Protein AF-0000000082978347 (afdb_homodimer)

Structure (mmCIF, N/CA/C/O backbone):
data_AF-0000000082978347-model_v1
#
loop_
_entity.id
_entity.type
_entity.pdbx_description
1 polymer Noggin
#
loop_
_atom_site.group_PDB
_atom_site.id
_atom_site.type_symbol
_atom_site.label_atom_id
_atom_site.label_alt_id
_atom_site.label_comp_id
_atom_site.label_asym_id
_atom_site.label_entity_id
_atom_site.label_seq_id
_atom_site.pdbx_PDB_ins_code
_atom_site.Cartn_x
_atom_site.Cartn_y
_atom_site.Cartn_z
_atom_site.occupancy
_atom_site.B_iso_or_equiv
_atom_site.auth_seq_id
_atom_site.auth_comp_id
_atom_site.auth_asym_id
_atom_site.auth_atom_id
_atom_site.pdbx_PDB_model_num
ATOM 1 N N . PRO A 1 1 ? 22.516 44.406 29.125 1 22.58 1 PRO A N 1
ATOM 2 C CA . PRO A 1 1 ? 21.531 43.344 29.375 1 22.58 1 PRO A CA 1
ATOM 3 C C . PRO A 1 1 ? 22.156 41.969 29.344 1 22.58 1 PRO A C 1
ATOM 5 O O . PRO A 1 1 ? 22.672 41.531 28.312 1 22.58 1 PRO A O 1
ATOM 8 N N . GLY A 1 2 ? 22.781 41.25 30.281 1 24.66 2 GLY A N 1
ATOM 9 C CA . GLY A 1 2 ? 23.953 40.438 30.547 1 24.66 2 GLY A CA 1
ATOM 10 C C . GLY A 1 2 ? 23.688 38.938 30.359 1 24.66 2 GLY A C 1
ATOM 11 O O . GLY A 1 2 ? 22.531 38.531 30.203 1 24.66 2 GLY A O 1
ATOM 12 N N . PRO A 1 3 ? 24.609 38.031 29.953 1 29.83 3 PRO A N 1
ATOM 13 C CA . PRO A 1 3 ? 24.562 36.594 29.75 1 29.83 3 PRO A CA 1
ATOM 14 C C . PRO A 1 3 ? 23.828 35.875 30.875 1 29.83 3 PRO A C 1
ATOM 16 O O . PRO A 1 3 ? 23.672 36.406 31.969 1 29.83 3 PRO A O 1
ATOM 19 N N . CYS A 1 4 ? 22.875 34.906 30.609 1 38.72 4 CYS A N 1
ATOM 20 C CA . CYS A 1 4 ? 22.25 34.125 31.672 1 38.72 4 CYS A CA 1
ATOM 21 C C . CYS A 1 4 ? 23.234 33.844 32.812 1 38.72 4 CYS A C 1
ATOM 23 O O . CYS A 1 4 ? 24.391 33.5 32.562 1 38.72 4 CYS A O 1
ATOM 25 N N . PRO A 1 5 ? 23.188 34.312 33.844 1 35.22 5 PRO A N 1
ATOM 26 C CA . PRO A 1 5 ? 24.219 34 34.844 1 35.22 5 PRO A CA 1
ATOM 27 C C . PRO A 1 5 ? 24.609 32.531 34.875 1 35.22 5 PRO A C 1
ATOM 29 O O . PRO A 1 5 ? 23.828 31.672 34.5 1 35.22 5 PRO A O 1
ATOM 32 N N . GLU A 1 6 ? 25.891 32.219 34.688 1 34.53 6 GLU A N 1
ATOM 33 C CA . GLU A 1 6 ? 26.641 30.969 34.844 1 34.53 6 GLU A CA 1
ATOM 34 C C . GLU A 1 6 ? 26.234 30.234 36.125 1 34.53 6 GLU A C 1
ATOM 36 O O . GLU A 1 6 ? 26.703 30.578 37.188 1 34.53 6 GLU A O 1
ATOM 41 N N . SER A 1 7 ? 25 30.078 36.438 1 34.5 7 SER A N 1
ATOM 42 C CA . SER A 1 7 ? 24.859 29.438 37.75 1 34.5 7 SER A CA 1
ATOM 43 C C . SER A 1 7 ? 25.891 28.328 37.938 1 34.5 7 SER A C 1
ATOM 45 O O . SER A 1 7 ? 26.359 27.734 36.969 1 34.5 7 SER A O 1
ATOM 47 N N . ARG A 1 8 ? 26.516 28.172 39.031 1 33.94 8 ARG A N 1
ATOM 48 C CA . ARG A 1 8 ? 27.531 27.203 39.406 1 33.94 8 ARG A CA 1
ATOM 49 C C . ARG A 1 8 ? 27.203 25.828 38.812 1 33.94 8 ARG A C 1
ATOM 51 O O . ARG A 1 8 ? 26.047 25.516 38.562 1 33.94 8 ARG A O 1
ATOM 58 N N . ASP A 1 9 ? 28.312 25.047 38.281 1 33.59 9 ASP A N 1
ATOM 59 C CA . ASP A 1 9 ? 28.359 23.75 37.625 1 33.59 9 ASP A CA 1
ATOM 60 C C . ASP A 1 9 ? 27.484 22.734 38.344 1 33.59 9 ASP A C 1
ATOM 62 O O . ASP A 1 9 ? 27.703 22.438 39.531 1 33.59 9 ASP A O 1
ATOM 66 N N . PRO A 1 10 ? 26.219 22.734 38.469 1 36.41 10 PRO A N 1
ATOM 67 C CA . PRO A 1 10 ? 25.766 21.625 39.312 1 36.41 10 PRO A CA 1
ATOM 68 C C . PRO A 1 10 ? 26.531 20.328 39.062 1 36.41 10 PRO A C 1
ATOM 70 O O . PRO A 1 10 ? 27.109 20.156 37.969 1 36.41 10 PRO A O 1
ATOM 73 N N . PRO A 1 11 ? 27 19.531 40.094 1 33.06 11 PRO A N 1
ATOM 74 C CA . PRO A 1 11 ? 27.781 18.359 39.688 1 33.06 11 PRO A CA 1
ATOM 75 C C . PRO A 1 11 ? 27.266 17.688 38.438 1 33.06 11 PRO A C 1
ATOM 77 O O . PRO A 1 11 ? 26.094 17.875 38.062 1 33.06 11 PRO A O 1
ATOM 80 N N . SER A 1 12 ? 28.172 17.172 37.438 1 33.09 12 SER A N 1
ATOM 81 C CA . SER A 1 12 ? 28.125 16.578 36.125 1 33.09 12 SER A CA 1
ATOM 82 C C . SER A 1 12 ? 26.938 15.633 35.969 1 33.09 12 SER A C 1
ATOM 84 O O . SER A 1 12 ? 26.578 15.234 34.875 1 33.09 12 SER A O 1
ATOM 86 N N . GLY A 1 13 ? 26.578 14.906 36.969 1 32.47 13 GLY A N 1
ATOM 87 C CA . GLY A 1 13 ? 25.891 13.633 36.844 1 32.47 13 GLY A CA 1
ATOM 88 C C . GLY A 1 13 ? 24.422 13.789 36.531 1 32.47 13 GLY A C 1
ATOM 89 O O . GLY A 1 13 ? 23.703 12.789 36.375 1 32.47 13 GLY A O 1
ATOM 90 N N . THR A 1 14 ? 23.844 14.742 37.281 1 31.97 14 THR A N 1
ATOM 91 C CA . THR A 1 14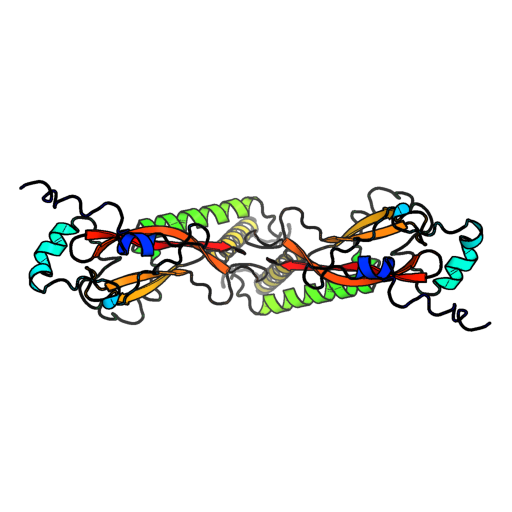 ? 22.406 14.531 37.219 1 31.97 14 THR A CA 1
ATOM 92 C C . THR A 1 14 ? 21.844 14.93 35.875 1 31.97 14 THR A C 1
ATOM 94 O O . THR A 1 14 ? 21.938 16.094 35.469 1 31.97 14 THR A O 1
ATOM 97 N N . ALA A 1 15 ? 21.797 14.016 35.031 1 36.06 15 ALA A N 1
ATOM 98 C CA . ALA A 1 15 ? 21.172 14.047 33.719 1 36.06 15 ALA A CA 1
ATOM 99 C C . ALA A 1 15 ? 19.891 14.875 33.719 1 36.06 15 ALA A C 1
ATOM 101 O O . ALA A 1 15 ? 19.031 14.688 34.594 1 36.06 15 ALA A O 1
ATOM 102 N N . ASP A 1 16 ? 20.016 16.047 33.438 1 31.05 16 ASP A N 1
ATOM 103 C CA . ASP A 1 16 ? 18.859 16.922 33.281 1 31.05 16 ASP A CA 1
ATOM 104 C C . ASP A 1 16 ? 17.625 16.125 32.875 1 31.05 16 ASP A C 1
ATOM 106 O O . ASP A 1 16 ? 17.641 15.445 31.844 1 31.05 16 ASP A O 1
ATOM 110 N N . PRO A 1 17 ? 16.75 15.859 33.812 1 34.56 17 PRO A N 1
ATOM 111 C CA . PRO A 1 17 ? 15.602 15.008 33.5 1 34.56 17 PRO A CA 1
ATOM 112 C C . PRO A 1 17 ? 14.852 15.445 32.25 1 34.56 17 PRO A C 1
ATOM 114 O O . PRO A 1 17 ? 14.242 14.617 31.562 1 34.56 17 PRO A O 1
ATOM 117 N N . ALA A 1 18 ? 14.695 16.734 32.094 1 36.59 18 ALA A N 1
ATOM 118 C CA . ALA A 1 18 ? 14.016 17.156 30.875 1 36.59 18 ALA A CA 1
ATOM 119 C C . ALA A 1 18 ? 14.734 16.625 29.641 1 36.59 18 ALA A C 1
ATOM 121 O O . ALA A 1 18 ? 14.094 16.281 28.641 1 36.59 18 ALA A O 1
ATOM 122 N N . ALA A 1 19 ? 16.031 16.547 29.656 1 37.59 19 ALA A N 1
ATOM 123 C CA . ALA A 1 19 ? 16.859 16.016 28.578 1 37.59 19 ALA A CA 1
ATOM 124 C C . ALA A 1 19 ? 16.609 14.516 28.406 1 37.59 19 ALA A C 1
ATOM 126 O O . ALA A 1 19 ? 16.75 13.984 27.297 1 37.59 19 ALA A O 1
ATOM 127 N N . HIS A 1 20 ? 16.484 13.789 29.516 1 37.31 20 HIS A N 1
ATOM 128 C CA . HIS A 1 20 ? 16.281 12.344 29.438 1 37.31 20 HIS A CA 1
ATOM 129 C C . HIS A 1 20 ? 14.961 12.008 28.75 1 37.31 20 HIS A C 1
ATOM 131 O O . HIS A 1 20 ? 14.844 10.977 28.094 1 37.31 20 HIS A O 1
ATOM 137 N N . LEU A 1 21 ? 13.922 12.773 29.141 1 36.12 21 LEU A N 1
ATOM 138 C CA . LEU A 1 21 ? 12.633 12.469 28.531 1 36.12 21 LEU A CA 1
ATOM 139 C C . LEU A 1 21 ? 12.664 12.711 27.031 1 36.12 21 LEU A C 1
ATOM 141 O O . LEU A 1 21 ? 11.898 12.102 26.281 1 36.12 21 LEU A O 1
ATOM 145 N N . LEU A 1 22 ? 13.438 13.727 26.672 1 36.94 22 LEU A N 1
ATOM 146 C CA . LEU A 1 22 ? 13.578 13.93 25.234 1 36.94 22 LEU A CA 1
ATOM 147 C C . LEU A 1 22 ? 14.445 12.836 24.609 1 36.94 22 LEU A C 1
ATOM 149 O O . LEU A 1 22 ? 14.562 12.758 23.391 1 36.94 22 LEU A O 1
ATOM 153 N N . ARG A 1 23 ? 15.391 12.273 25.406 1 33.22 23 ARG A N 1
ATOM 154 C CA . ARG A 1 23 ? 16.344 11.289 24.906 1 33.22 23 ARG A CA 1
ATOM 155 C C . ARG A 1 23 ? 15.672 9.93 24.719 1 33.22 23 ARG A C 1
ATOM 157 O O . ARG A 1 23 ? 16.25 8.891 25.031 1 33.22 23 ARG A O 1
ATOM 164 N N . GLY A 1 24 ? 14.469 9.812 24.891 1 31.98 24 GLY A N 1
ATOM 165 C CA . GLY A 1 24 ? 14.039 8.445 24.641 1 31.98 24 GLY A CA 1
ATOM 166 C C . GLY A 1 24 ? 14.68 7.84 23.406 1 31.98 24 GLY A C 1
ATOM 167 O O . GLY A 1 24 ? 15.242 8.555 22.578 1 31.98 24 GLY A O 1
ATOM 168 N N . ARG A 1 25 ? 14.727 6.516 23.406 1 34.75 25 ARG A N 1
ATOM 169 C CA . ARG A 1 25 ? 15.438 5.691 22.438 1 34.75 25 ARG A CA 1
ATOM 170 C C . ARG A 1 25 ? 15.266 6.238 21.031 1 34.75 25 ARG A C 1
ATOM 172 O O . ARG A 1 25 ? 14.164 6.602 20.625 1 34.75 25 ARG A O 1
ATOM 179 N N . PRO A 1 26 ? 16.453 6.551 20.297 1 32 26 PRO A N 1
ATOM 180 C CA . PRO A 1 26 ? 16.562 6.871 18.859 1 32 26 PRO A CA 1
ATOM 181 C C . PRO A 1 26 ? 15.562 6.105 18 1 32 26 PRO A C 1
ATOM 183 O O . PRO A 1 26 ? 15.297 6.492 16.859 1 32 26 PRO A O 1
ATOM 186 N N . SER A 1 27 ? 15.445 4.887 18.156 1 31.53 27 SER A N 1
ATOM 187 C CA . SER A 1 27 ? 15.055 3.908 17.141 1 31.53 27 SER A CA 1
ATOM 188 C C . SER A 1 27 ? 13.562 4.008 16.828 1 31.53 27 SER A C 1
ATOM 190 O O . SER A 1 27 ? 13.078 3.354 15.906 1 31.53 27 SER A O 1
ATOM 192 N N . ALA A 1 28 ? 12.664 4.094 17.984 1 34.91 28 ALA A N 1
ATOM 193 C CA . ALA A 1 28 ? 11.242 4.102 17.625 1 34.91 28 ALA A CA 1
ATOM 194 C C . ALA A 1 28 ? 10.852 5.422 16.969 1 34.91 28 ALA A C 1
ATOM 196 O O . ALA A 1 28 ? 11.398 6.477 17.297 1 34.91 28 ALA A O 1
ATOM 197 N N . PRO A 1 29 ? 10.258 5.582 15.828 1 38.22 29 PRO A N 1
ATOM 198 C CA . PRO A 1 29 ? 9.82 6.855 15.25 1 38.22 29 PRO A CA 1
ATOM 199 C C . PRO A 1 29 ? 9.336 7.848 16.312 1 38.22 29 PRO A C 1
ATOM 201 O O . PRO A 1 29 ? 8.68 7.453 17.266 1 38.22 29 PRO A O 1
ATOM 204 N N . ALA A 1 30 ? 10.094 8.828 16.75 1 41.91 30 ALA A N 1
ATOM 205 C CA . ALA A 1 30 ? 9.766 9.914 17.672 1 41.91 30 ALA A CA 1
ATOM 206 C C . ALA A 1 30 ? 8.281 10.258 17.625 1 41.91 30 ALA A C 1
ATOM 208 O O . ALA A 1 30 ? 7.754 10.586 16.547 1 41.91 30 ALA A O 1
ATOM 209 N N . ARG A 1 31 ? 7.398 9.531 18.359 1 47.75 31 ARG A N 1
ATOM 210 C CA . ARG A 1 31 ? 6 9.93 18.484 1 47.75 31 ARG A CA 1
ATOM 211 C C . ARG A 1 31 ? 5.887 11.398 18.891 1 47.75 31 ARG A C 1
ATOM 213 O O . ARG A 1 31 ? 6.438 11.805 19.906 1 47.75 31 ARG A O 1
ATOM 220 N N . PRO A 1 32 ? 5.621 12.273 17.906 1 53.31 32 PRO A N 1
ATOM 221 C CA . PRO A 1 32 ? 5.289 13.633 18.359 1 53.31 32 PRO A CA 1
ATOM 222 C C . PRO A 1 32 ? 4.379 13.641 19.578 1 53.31 32 PRO A C 1
ATOM 224 O O . PRO A 1 32 ? 3.576 12.719 19.766 1 53.31 32 PRO A O 1
ATOM 227 N N . TYR A 1 33 ? 4.668 14.398 20.594 1 55.59 33 TYR A N 1
ATOM 228 C CA . TYR A 1 33 ? 3.83 14.82 21.703 1 55.59 33 TYR A CA 1
ATOM 229 C C . TYR A 1 33 ? 4.086 13.953 22.938 1 55.59 33 TYR A C 1
ATOM 231 O O . TYR A 1 33 ? 3.176 13.719 23.734 1 55.59 33 TYR A O 1
ATOM 239 N N . SER A 1 34 ? 5.254 13.367 22.984 1 53.72 34 SER A N 1
ATOM 240 C CA . SER A 1 34 ? 5.582 12.516 24.109 1 53.72 34 SER A CA 1
ATOM 241 C C . SER A 1 34 ? 5.883 13.336 25.359 1 53.72 34 SER A C 1
ATOM 243 O O . SER A 1 34 ? 6.254 12.789 26.406 1 53.72 34 SER A O 1
ATOM 245 N N . LEU A 1 35 ? 5.715 14.562 25.312 1 54.5 35 LEU A N 1
ATOM 246 C CA . LEU A 1 35 ? 6.07 15.344 26.484 1 54.5 35 LEU A CA 1
ATOM 247 C C . LEU A 1 35 ? 5.117 15.039 27.641 1 54.5 35 LEU A C 1
ATOM 249 O O . LEU A 1 35 ? 3.908 14.922 27.438 1 54.5 35 LEU A O 1
ATOM 253 N N . SER A 1 36 ? 5.758 14.547 28.734 1 53.16 36 SER A N 1
ATOM 254 C CA . SER A 1 36 ? 4.953 14.336 29.938 1 53.16 36 SER A CA 1
ATOM 255 C C . SER A 1 36 ? 4.219 15.617 30.344 1 53.16 36 SER A C 1
ATOM 257 O O . SER A 1 36 ? 4.801 16.703 30.328 1 53.16 36 SER A O 1
ATOM 259 N N . ARG A 1 37 ? 2.902 15.562 30.297 1 55.69 37 ARG A N 1
ATOM 260 C CA . ARG A 1 37 ? 2.082 16.719 30.641 1 55.69 37 ARG A CA 1
ATOM 261 C C . ARG A 1 37 ? 1.902 16.812 32.156 1 55.69 37 ARG A C 1
ATOM 263 O O . ARG A 1 37 ? 1.222 17.719 32.656 1 55.69 37 ARG A O 1
ATOM 270 N N . SER A 1 38 ? 2.488 15.898 32.75 1 53.69 38 SER A N 1
ATOM 271 C CA . SER A 1 38 ? 2.336 15.938 34.219 1 53.69 38 SER A CA 1
ATOM 272 C C . SER A 1 38 ? 3.291 16.953 34.844 1 53.69 38 SER A C 1
ATOM 274 O O . SER A 1 38 ? 4.5 16.906 34.594 1 53.69 38 SER A O 1
ATOM 276 N N . PRO A 1 39 ? 2.68 17.906 35.594 1 54.44 39 PRO A N 1
ATOM 277 C CA . PRO A 1 39 ? 3.547 18.875 36.281 1 54.44 39 PRO A CA 1
ATOM 278 C C . PRO A 1 39 ? 4.578 18.203 37.188 1 54.44 39 PRO A C 1
ATOM 280 O O . PRO A 1 39 ? 5.648 18.75 37.406 1 54.44 39 PRO A O 1
ATOM 283 N N . GLU A 1 40 ? 4.164 17.062 37.656 1 57.41 40 GLU A N 1
ATOM 284 C CA . GLU A 1 40 ? 5.031 16.375 38.594 1 57.41 40 GLU A CA 1
ATOM 285 C C . GLU A 1 40 ? 6.332 15.93 37.938 1 57.41 40 GLU A C 1
ATOM 287 O O . GLU A 1 40 ? 7.348 15.742 38.594 1 57.41 40 GLU A O 1
ATOM 292 N N . ASP A 1 41 ? 6.148 15.797 36.719 1 55.75 41 ASP A N 1
ATOM 293 C CA . ASP A 1 41 ? 7.328 15.344 36 1 55.75 41 ASP A CA 1
ATOM 294 C C . ASP A 1 41 ? 8.32 16.484 35.781 1 55.75 41 ASP A C 1
ATOM 296 O O . ASP A 1 41 ? 9.469 16.25 35.406 1 55.75 41 ASP A O 1
ATOM 300 N N . TYR A 1 42 ? 7.625 17.609 36.031 1 56.75 42 TYR A N 1
ATOM 301 C CA . TYR A 1 42 ? 8.461 18.797 35.938 1 56.75 42 TYR A CA 1
ATOM 302 C C . TYR A 1 42 ? 8.766 19.359 37.312 1 56.75 42 TYR A C 1
ATOM 304 O O . TYR A 1 42 ? 7.863 19.562 38.125 1 56.75 42 TYR A O 1
ATOM 312 N N . ARG A 1 43 ? 9.703 18.906 37.875 1 56.06 43 ARG A N 1
ATOM 313 C CA . ARG A 1 43 ? 10.094 19.219 39.25 1 56.06 43 ARG A CA 1
ATOM 314 C C . ARG A 1 43 ? 9.766 20.656 39.594 1 56.06 43 ARG A C 1
ATOM 316 O O . ARG A 1 43 ? 9.555 20.984 40.781 1 56.06 43 ARG A O 1
ATOM 323 N N . TYR A 1 44 ? 9.938 21.562 38.719 1 54.09 44 TYR A N 1
ATOM 324 C CA . TYR A 1 44 ? 9.812 22.953 39.156 1 54.09 44 TYR A CA 1
ATOM 325 C C . TYR A 1 44 ? 8.539 23.594 38.594 1 54.09 44 TYR A C 1
ATOM 327 O O . TYR A 1 44 ? 8.188 23.375 37.438 1 54.09 44 TYR A O 1
ATOM 335 N N . SER A 1 45 ? 7.523 23.688 39.438 1 57.47 45 SER A N 1
ATOM 336 C CA . SER A 1 45 ? 6.375 24.516 39.094 1 57.47 45 SER A CA 1
ATOM 337 C C . SER A 1 45 ? 6.746 26 39.094 1 57.47 45 SER A C 1
ATOM 339 O O . SER A 1 45 ? 7.32 26.516 40.031 1 57.47 45 SER A O 1
ATOM 341 N N . PRO A 1 46 ? 6.711 26.562 37.969 1 58.31 46 PRO A N 1
ATOM 342 C CA . PRO A 1 46 ? 7.105 27.984 37.938 1 58.31 46 PRO A CA 1
ATOM 343 C C . PRO A 1 46 ? 6.289 28.844 38.906 1 58.31 46 PRO A C 1
ATOM 345 O O . PRO A 1 46 ? 5.117 28.547 39.156 1 58.31 46 PRO A O 1
ATOM 348 N N . LYS A 1 47 ? 6.961 29.594 39.688 1 62.09 47 LYS A N 1
ATOM 349 C CA . LYS A 1 47 ? 6.246 30.578 40.5 1 62.09 47 LYS A CA 1
ATOM 350 C C . LYS A 1 47 ? 5.477 31.562 39.594 1 62.09 47 LYS A C 1
ATOM 352 O O . LYS A 1 47 ? 5.875 31.812 38.469 1 62.09 47 LYS A O 1
ATOM 357 N N . PRO A 1 48 ? 4.316 31.844 40.031 1 60.62 48 PRO A N 1
ATOM 358 C CA . PRO A 1 48 ? 3.443 32.75 39.281 1 60.62 48 PRO A CA 1
ATOM 359 C C . PRO A 1 48 ? 4.191 33.938 38.719 1 60.62 48 PRO A C 1
ATOM 361 O O . PRO A 1 48 ? 3.871 34.406 37.625 1 60.62 48 PRO A O 1
ATOM 364 N N . ARG A 1 49 ? 5.164 34.531 39.5 1 61.25 49 ARG A N 1
ATOM 365 C CA . ARG A 1 49 ? 5.875 35.719 39.062 1 61.25 49 ARG A CA 1
ATOM 366 C C . ARG A 1 49 ? 6.652 35.438 37.781 1 61.25 49 ARG A C 1
ATOM 368 O O . ARG A 1 49 ? 6.938 36.344 37 1 61.25 49 ARG A O 1
ATOM 375 N N . HIS A 1 50 ? 6.891 34.188 37.625 1 62.62 50 HIS A N 1
ATOM 376 C CA . HIS A 1 50 ? 7.719 33.812 36.469 1 62.62 50 HIS A CA 1
ATOM 377 C C . HIS A 1 50 ? 6.863 33.531 35.25 1 62.62 50 HIS A C 1
ATOM 379 O O . HIS A 1 50 ? 7.391 33.312 34.156 1 62.62 50 HIS A O 1
ATOM 385 N N . LEU A 1 51 ? 5.609 33.75 35.5 1 69.5 51 LEU A N 1
ATOM 386 C CA . LEU A 1 51 ? 4.699 33.375 34.438 1 69.5 51 LEU A CA 1
ATOM 387 C C . LEU A 1 51 ? 4.02 34.594 33.844 1 69.5 51 LEU A C 1
ATOM 389 O O . LEU A 1 51 ? 2.875 34.531 33.375 1 69.5 51 LEU A O 1
ATOM 393 N N . LYS A 1 52 ? 4.781 35.719 33.875 1 78.88 52 LYS A N 1
ATOM 394 C CA . LYS A 1 52 ? 4.184 36.906 33.25 1 78.88 52 LYS A CA 1
ATOM 395 C C . LYS A 1 52 ? 4.133 36.781 31.734 1 78.88 52 LYS A C 1
ATOM 397 O O . LYS A 1 52 ? 5.172 36.656 31.078 1 78.88 52 LYS A O 1
ATOM 402 N N . PRO A 1 53 ? 3.035 36.906 31.219 1 81.88 53 PRO A N 1
ATOM 403 C CA . PRO A 1 53 ? 2.865 36.656 29.781 1 81.88 53 PRO A CA 1
ATOM 404 C C . PRO A 1 53 ? 3.721 37.594 28.922 1 81.88 53 PRO A C 1
ATOM 406 O O . PRO A 1 53 ? 4.246 37.156 27.891 1 81.88 53 PRO A O 1
ATOM 409 N N . GLY A 1 54 ? 3.766 38.844 29.312 1 87.69 54 GLY A N 1
ATOM 410 C CA . GLY A 1 54 ? 4.574 39.781 28.547 1 87.69 54 GLY A CA 1
ATOM 411 C C . GLY A 1 54 ? 6.035 39.375 28.469 1 87.69 54 GLY A C 1
ATOM 412 O O . GLY A 1 54 ? 6.641 39.438 27.391 1 87.69 54 GLY A O 1
ATOM 413 N N . ARG A 1 55 ? 6.621 38.969 29.594 1 88.19 55 ARG A N 1
ATOM 414 C CA . ARG A 1 55 ? 8.016 38.531 29.625 1 88.19 55 ARG A CA 1
ATOM 415 C C . ARG A 1 55 ? 8.203 37.25 28.812 1 88.19 55 ARG A C 1
ATOM 417 O O . ARG A 1 55 ? 9.18 37.125 28.062 1 88.19 55 ARG A O 1
ATOM 424 N N . LEU A 1 56 ? 7.301 36.344 28.984 1 90.56 56 LEU A N 1
ATOM 425 C CA . LEU A 1 56 ? 7.387 35.062 28.281 1 90.56 56 LEU A CA 1
ATOM 426 C C . LEU A 1 56 ? 7.27 35.281 26.781 1 90.56 56 LEU A C 1
ATOM 428 O O . LEU A 1 56 ? 7.957 34.625 26 1 90.56 56 LEU A O 1
ATOM 432 N N . ARG A 1 57 ? 6.457 36.219 26.375 1 92.5 57 ARG A N 1
ATOM 433 C CA . ARG A 1 57 ? 6.324 36.562 24.969 1 92.5 57 ARG A CA 1
ATOM 434 C C . ARG A 1 57 ? 7.637 37.094 24.406 1 92.5 57 ARG A C 1
ATOM 436 O O . ARG A 1 57 ? 8.016 36.781 23.281 1 92.5 57 ARG A O 1
ATOM 443 N N . ARG A 1 58 ? 8.227 37.906 25.188 1 92.19 58 ARG A N 1
ATOM 444 C CA . ARG A 1 58 ? 9.508 38.469 24.766 1 92.19 58 ARG A CA 1
ATOM 445 C C . ARG A 1 58 ? 10.57 37.375 24.656 1 92.19 58 ARG A C 1
ATOM 447 O O . ARG A 1 58 ? 11.398 37.406 23.75 1 92.19 58 ARG A O 1
ATOM 454 N N . LEU A 1 59 ? 10.477 36.438 25.562 1 90.25 59 LEU A N 1
ATOM 455 C CA . LEU A 1 59 ? 11.438 35.344 25.562 1 90.25 59 LEU A CA 1
ATOM 456 C C . LEU A 1 59 ? 11.25 34.469 24.328 1 90.25 59 LEU A C 1
ATOM 458 O O . LEU A 1 59 ? 12.227 34.031 23.719 1 90.25 59 LEU A O 1
ATOM 462 N N . LEU A 1 60 ? 10.055 34.25 23.969 1 92.25 60 LEU A N 1
ATOM 463 C CA . LEU A 1 60 ? 9.766 33.406 22.797 1 92.25 60 LEU A CA 1
ATOM 464 C C . LEU A 1 60 ? 10.055 34.156 21.5 1 92.25 60 LEU A C 1
ATOM 466 O O . LEU A 1 60 ? 10.469 33.562 20.516 1 92.25 60 LEU A O 1
ATOM 470 N N . GLY A 1 61 ? 9.859 35.406 21.531 1 92.31 61 GLY A N 1
ATOM 471 C CA . GLY A 1 61 ? 10.172 36.281 20.406 1 92.31 61 GLY A CA 1
ATOM 472 C C . GLY A 1 61 ? 9.445 35.875 19.125 1 92.31 61 GLY A C 1
ATOM 473 O O . GLY A 1 61 ? 8.227 35.719 19.125 1 92.31 61 GLY A O 1
ATOM 474 N N . SER A 1 62 ? 10.234 35.688 18.062 1 92.44 62 SER A N 1
ATOM 475 C CA . SER A 1 62 ? 9.688 35.438 16.75 1 92.44 62 SER A CA 1
ATOM 476 C C . SER A 1 62 ? 9.188 34 16.625 1 92.44 62 SER A C 1
ATOM 478 O O . SER A 1 62 ? 8.5 33.656 15.656 1 92.44 62 SER A O 1
ATOM 480 N N . ALA A 1 63 ? 9.477 33.25 17.656 1 94.31 63 ALA A N 1
ATOM 481 C CA . ALA A 1 63 ? 9.039 31.859 17.625 1 94.31 63 ALA A CA 1
ATOM 482 C C . ALA A 1 63 ? 7.551 31.734 17.938 1 94.31 63 ALA A C 1
ATOM 484 O O . ALA A 1 63 ? 6.945 30.688 17.719 1 94.31 63 ALA A O 1
ATOM 485 N N . PHE A 1 64 ? 6.988 32.812 18.453 1 94.81 64 PHE A N 1
ATOM 486 C CA . PHE A 1 64 ? 5.555 32.781 18.719 1 94.81 64 PHE A CA 1
ATOM 487 C C . PHE A 1 64 ? 4.762 32.812 17.422 1 94.81 64 PHE A C 1
ATOM 489 O O . PHE A 1 64 ? 4.809 33.781 16.672 1 94.81 64 PHE A O 1
ATOM 496 N N . ASP A 1 65 ? 4.07 31.719 17.172 1 93.88 65 ASP A N 1
ATOM 497 C CA . ASP A 1 65 ? 3.279 31.547 15.953 1 93.88 65 ASP A CA 1
ATOM 498 C C . ASP A 1 65 ? 1.836 31.172 16.297 1 93.88 65 ASP A C 1
ATOM 500 O O . ASP A 1 65 ? 1.565 30.078 16.766 1 93.88 65 ASP A O 1
ATOM 504 N N . ARG A 1 66 ? 0.952 32.062 15.891 1 92.75 66 ARG A N 1
ATOM 505 C CA . ARG A 1 66 ? -0.449 31.891 16.266 1 92.75 66 ARG A CA 1
ATOM 506 C C . ARG A 1 66 ? -1.053 30.672 15.578 1 92.75 66 ARG A C 1
ATOM 508 O O . ARG A 1 66 ? -2.107 30.172 15.984 1 92.75 66 ARG A O 1
ATOM 515 N N . PHE A 1 67 ? -0.408 30.25 14.531 1 92.69 67 PHE A N 1
ATOM 516 C CA . PHE A 1 67 ? -0.888 29.031 13.891 1 92.69 67 PHE A CA 1
ATOM 517 C C . PHE A 1 67 ? -0.688 27.828 14.805 1 92.69 67 PHE A C 1
ATOM 519 O O . PHE A 1 67 ? -1.551 26.953 14.883 1 92.69 67 PHE A O 1
ATOM 526 N N . TRP A 1 68 ? 0.401 27.734 15.516 1 93.94 68 TRP A N 1
ATOM 527 C CA . TRP A 1 68 ? 0.82 26.547 16.234 1 93.94 68 TRP A CA 1
ATOM 528 C C . TRP A 1 68 ? 0.464 26.641 17.719 1 93.94 68 TRP A C 1
ATOM 530 O O . TRP A 1 68 ? 0.425 25.625 18.422 1 93.94 68 TRP A O 1
ATOM 540 N N . MET A 1 69 ? 0.34 27.844 18.188 1 94.25 69 MET A N 1
ATOM 541 C CA . MET A 1 69 ? 0.301 27.984 19.641 1 94.25 69 MET A CA 1
ATOM 542 C C . MET A 1 69 ? -0.625 29.125 20.062 1 94.25 69 MET A C 1
ATOM 544 O O . MET A 1 69 ? -0.846 30.062 19.297 1 94.25 69 MET A O 1
ATOM 548 N N . ALA A 1 70 ? -1.221 28.938 21.266 1 93.31 70 ALA A N 1
ATOM 549 C CA . ALA A 1 70 ? -2.137 29.922 21.844 1 93.31 70 ALA A CA 1
ATOM 550 C C . ALA A 1 70 ? -1.991 30 23.359 1 93.31 70 ALA A C 1
ATOM 552 O O . ALA A 1 70 ? -1.771 28.984 24.016 1 93.31 70 ALA A O 1
ATOM 553 N N . THR A 1 71 ? -2.051 31.172 23.859 1 91.31 71 THR A N 1
ATOM 554 C CA . THR A 1 71 ? -1.911 31.375 25.297 1 91.31 71 THR A CA 1
ATOM 555 C C . THR A 1 71 ? -3.191 30.984 26.016 1 91.31 71 THR A C 1
ATOM 557 O O . THR A 1 71 ? -3.154 30.609 27.203 1 91.31 71 THR A O 1
ATOM 560 N N . GLU A 1 72 ? -4.367 31.156 25.281 1 89.81 72 GLU A N 1
ATOM 561 C CA . GLU A 1 72 ? -5.664 30.781 25.828 1 89.81 72 GLU A CA 1
ATOM 562 C C . GLU A 1 72 ? -6.324 29.688 24.984 1 89.81 72 GLU A C 1
ATOM 564 O O . GLU A 1 72 ? -5.898 29.438 23.844 1 89.81 72 GLU A O 1
ATOM 569 N N . GLU A 1 73 ? -7.281 29.156 25.656 1 89 73 GLU A N 1
ATOM 570 C CA . GLU A 1 73 ? -8 28.109 24.938 1 89 73 GLU A CA 1
ATOM 571 C C . GLU A 1 73 ? -8.609 28.641 23.641 1 89 73 GLU A C 1
ATOM 573 O O . GLU A 1 73 ? -9.43 29.562 23.672 1 89 73 GLU A O 1
ATOM 578 N N . PRO A 1 74 ? -8.055 28.156 22.656 1 85.81 74 PRO A N 1
ATOM 579 C CA . PRO A 1 74 ? -8.625 28.625 21.391 1 85.81 74 PRO A CA 1
ATOM 580 C C . PRO A 1 74 ? -10.109 28.297 21.234 1 85.81 74 PRO A C 1
ATOM 582 O O . PRO A 1 74 ? -10.547 27.234 21.688 1 85.81 74 PRO A O 1
ATOM 585 N N . ARG A 1 75 ? -10.992 29.453 21.328 1 69.69 75 ARG A N 1
ATOM 586 C CA . ARG A 1 75 ? -12.43 29.234 21.172 1 69.69 75 ARG A CA 1
ATOM 587 C C . ARG A 1 75 ? -12.719 28.219 20.078 1 69.69 75 ARG A C 1
ATOM 589 O O . ARG A 1 75 ? -12.008 28.141 19.078 1 69.69 75 ARG A O 1
ATOM 596 N N . ARG A 1 76 ? -13.148 27.094 20.641 1 57.12 76 ARG A N 1
ATOM 597 C CA . ARG A 1 76 ? -13.609 26.188 19.594 1 57.12 76 ARG A CA 1
ATOM 598 C C . ARG A 1 76 ? -14.203 26.953 18.422 1 57.12 76 ARG A C 1
ATOM 600 O O . ARG A 1 76 ? -15.312 27.484 18.516 1 57.12 76 ARG A O 1
ATOM 607 N N . LEU A 1 77 ? -13.57 28.016 18.078 1 49.09 77 LEU A N 1
ATOM 608 C CA . LEU A 1 77 ? -14.352 28.469 16.938 1 49.09 77 LEU A CA 1
ATOM 609 C C . LEU A 1 77 ? -15.055 27.281 16.266 1 49.09 77 LEU A C 1
ATOM 611 O O . LEU A 1 77 ? -14.586 26.156 16.344 1 49.09 77 LEU A O 1
ATOM 615 N N . ASN A 1 78 ? -16.375 27.531 15.68 1 41.34 78 ASN A N 1
ATOM 616 C CA . ASN A 1 78 ? -17.156 26.484 15.031 1 41.34 78 ASN A CA 1
ATOM 617 C C . ASN A 1 78 ? -16.281 25.391 14.469 1 41.34 78 ASN A C 1
ATOM 619 O O . ASN A 1 78 ? -15.078 25.594 14.266 1 41.34 78 ASN A O 1
ATOM 623 N N . GLY A 1 79 ? -16.859 24.125 14.156 1 43.69 79 GLY A N 1
ATOM 624 C CA . GLY A 1 79 ? -16.719 22.906 13.367 1 43.69 79 GLY A CA 1
ATOM 625 C C . GLY A 1 79 ? -15.695 23.031 12.258 1 43.69 79 GLY A C 1
ATOM 626 O O . GLY A 1 79 ? -15.492 22.094 11.484 1 43.69 79 GLY A O 1
ATOM 627 N N . SER A 1 80 ? -15.555 24.234 11.82 1 44.53 80 SER A N 1
ATOM 628 C CA . SER A 1 80 ? -15.062 24.5 10.477 1 44.53 80 SER A CA 1
ATOM 629 C C . SER A 1 80 ? -13.547 24.391 10.406 1 44.53 80 SER A C 1
ATOM 631 O O . SER A 1 80 ? -12.953 24.531 9.336 1 44.53 80 SER A O 1
ATOM 633 N N . LEU A 1 81 ? -12.805 24.609 11.469 1 47.88 81 LEU A N 1
ATOM 634 C CA . LEU A 1 81 ? -11.359 24.516 11.32 1 47.88 81 LEU A CA 1
ATOM 635 C C . LEU A 1 81 ? -10.945 23.094 10.977 1 47.88 81 LEU A C 1
ATOM 637 O O . LEU A 1 81 ? -9.781 22.828 10.641 1 47.88 81 LEU A O 1
ATOM 641 N N . LEU A 1 82 ? -11.625 22.047 11.602 1 49.12 82 LEU A N 1
ATOM 642 C CA . LEU A 1 82 ? -11.461 20.625 11.32 1 49.12 82 LEU A CA 1
ATOM 643 C C . LEU A 1 82 ? -11.242 20.391 9.828 1 49.12 82 LEU A C 1
ATOM 645 O O . LEU A 1 82 ? -10.469 19.516 9.438 1 49.12 82 LEU A O 1
ATOM 649 N N . GLU A 1 83 ? -12.336 20.984 9.055 1 53.09 83 GLU A N 1
ATOM 650 C CA . GLU A 1 83 ? -12.344 20.703 7.621 1 53.09 83 GLU A CA 1
ATOM 651 C C . GLU A 1 83 ? -11.297 21.531 6.891 1 53.09 83 GLU A C 1
ATOM 653 O O . GLU A 1 83 ? -11.297 21.594 5.66 1 53.09 83 GLU A O 1
ATOM 658 N N . ASP A 1 84 ? -10.594 22.516 7.688 1 57.12 84 ASP A N 1
ATOM 659 C CA . ASP A 1 84 ? -9.781 23.531 7.035 1 57.12 84 ASP A CA 1
ATOM 660 C C . ASP A 1 84 ? -8.484 22.922 6.5 1 57.12 84 ASP A C 1
ATOM 662 O O . ASP A 1 84 ? -7.973 21.953 7.047 1 57.12 84 ASP A O 1
ATOM 666 N N . ASP A 1 85 ? -8.141 23.219 5.27 1 79.88 85 ASP A N 1
ATOM 667 C CA . ASP A 1 85 ? -6.898 23.031 4.527 1 79.88 85 ASP A CA 1
ATOM 668 C C . ASP A 1 85 ? -5.699 23.547 5.316 1 79.88 85 ASP A C 1
ATOM 670 O O . ASP A 1 85 ? -5.258 24.688 5.105 1 79.88 85 ASP A O 1
ATOM 674 N N . LEU A 1 86 ? -5.273 22.859 6.477 1 88.38 86 LEU A N 1
ATOM 675 C CA . LEU A 1 86 ? -4.125 23.203 7.309 1 88.38 86 LEU A CA 1
ATOM 676 C C . LEU A 1 86 ? -2.943 23.641 6.449 1 88.38 86 LEU A C 1
ATOM 678 O O . LEU A 1 86 ? -2.232 24.578 6.801 1 88.38 86 LEU A O 1
ATOM 682 N N . GLU A 1 87 ? -2.885 23.047 5.352 1 88.69 87 GLU A N 1
ATOM 683 C CA . GLU A 1 87 ? -1.746 23.297 4.473 1 88.69 87 GLU A CA 1
ATOM 684 C C . GLU A 1 87 ? -1.786 24.703 3.895 1 88.69 87 GLU A C 1
ATOM 686 O O . GLU A 1 87 ? -0.744 25.281 3.574 1 88.69 87 GLU A O 1
ATOM 691 N N . SER A 1 88 ? -2.953 25.234 3.869 1 88.06 88 SER A N 1
ATOM 692 C CA . SER A 1 88 ? -3.074 26.594 3.344 1 88.06 88 SER A CA 1
ATOM 693 C C . SER A 1 88 ? -2.768 27.625 4.418 1 88.06 88 SER A C 1
ATOM 695 O O . SER A 1 88 ? -2.48 28.781 4.105 1 88.06 88 SER A O 1
ATOM 697 N N . LEU A 1 89 ? -2.754 27.266 5.641 1 89.69 89 LEU A N 1
ATOM 698 C CA . LEU A 1 89 ? -2.629 28.203 6.754 1 89.69 89 LEU A CA 1
ATOM 699 C C . LEU A 1 89 ? -1.18 28.312 7.219 1 89.69 89 LEU A C 1
ATOM 701 O O . LEU A 1 89 ? -0.827 29.234 7.965 1 89.69 89 LEU A O 1
ATOM 705 N N . SER A 1 90 ? -0.41 27.359 6.824 1 92.38 90 SER A N 1
ATOM 706 C CA . SER A 1 90 ? 0.995 27.344 7.219 1 92.38 90 SER A CA 1
ATOM 707 C C . SER A 1 90 ? 1.903 27.094 6.02 1 92.38 90 SER A C 1
ATOM 709 O O . SER A 1 90 ? 1.724 26.125 5.281 1 92.38 90 SER A O 1
ATOM 711 N N . ARG A 1 91 ? 2.859 27.984 5.879 1 90.88 91 ARG A N 1
ATOM 712 C CA . ARG A 1 91 ? 3.791 27.859 4.762 1 90.88 91 ARG A CA 1
ATOM 713 C C . ARG A 1 91 ? 4.566 26.562 4.844 1 90.88 91 ARG A C 1
ATOM 715 O O . ARG A 1 91 ? 4.781 25.891 3.826 1 90.88 91 ARG A O 1
ATOM 722 N N . ASP A 1 92 ? 4.957 26.156 6.008 1 90.69 92 ASP A N 1
ATOM 723 C CA . ASP A 1 92 ? 5.715 24.922 6.199 1 90.69 92 ASP A CA 1
ATOM 724 C C . ASP A 1 92 ? 4.879 23.703 5.824 1 90.69 92 ASP A C 1
ATOM 726 O O . ASP A 1 92 ? 5.375 22.781 5.164 1 90.69 92 ASP A O 1
ATOM 730 N N . LEU A 1 93 ? 3.672 23.766 6.266 1 94.81 93 LEU A N 1
ATOM 731 C CA . LEU A 1 93 ? 2.793 22.641 5.973 1 94.81 93 LEU A CA 1
ATOM 732 C C . LEU A 1 93 ? 2.475 22.562 4.484 1 94.81 93 LEU A C 1
ATOM 734 O O . LEU A 1 93 ? 2.402 21.484 3.906 1 94.81 93 LEU A O 1
ATOM 738 N N . ALA A 1 94 ? 2.332 23.719 3.863 1 94.75 94 ALA A N 1
ATOM 739 C CA . ALA A 1 94 ? 2.068 23.797 2.428 1 94.75 94 ALA A CA 1
ATOM 740 C C . ALA A 1 94 ? 3.24 23.234 1.629 1 94.75 94 ALA A C 1
ATOM 742 O O . ALA A 1 94 ? 3.039 22.5 0.653 1 94.75 94 ALA A O 1
ATOM 743 N N . GLU A 1 95 ? 4.383 23.594 2.068 1 95.5 95 GLU A N 1
ATOM 744 C CA . GLU A 1 95 ? 5.578 23.109 1.388 1 95.5 95 GLU A CA 1
ATOM 745 C C . GLU A 1 95 ? 5.703 21.594 1.513 1 95.5 95 GLU A C 1
ATOM 747 O O . GLU A 1 95 ? 6.051 20.906 0.547 1 95.5 95 GLU A O 1
ATOM 752 N N . GLY A 1 96 ? 5.449 21.078 2.668 1 94.88 96 GLY A N 1
ATOM 753 C CA . GLY A 1 96 ? 5.48 19.641 2.875 1 94.88 96 GLY A CA 1
ATOM 754 C C . GLY A 1 96 ? 4.469 18.891 2.023 1 94.88 96 GLY A C 1
ATOM 755 O O . GLY A 1 96 ? 4.812 17.906 1.371 1 94.88 96 GLY A O 1
ATOM 756 N N . ALA A 1 97 ? 3.293 19.375 2.031 1 94.88 97 ALA A N 1
ATOM 757 C CA . ALA A 1 97 ? 2.246 18.75 1.221 1 94.88 97 ALA A CA 1
ATOM 758 C C . ALA A 1 97 ? 2.605 18.797 -0.262 1 94.88 97 ALA A C 1
ATOM 760 O O . ALA A 1 97 ? 2.395 17.812 -0.984 1 94.88 97 ALA A O 1
ATOM 761 N N . GLY A 1 98 ? 3.102 19.938 -0.677 1 96.5 98 GLY A N 1
ATOM 762 C CA . GLY A 1 98 ? 3.494 20.094 -2.066 1 96.5 98 GLY A CA 1
ATOM 763 C C . GLY A 1 98 ? 4.59 19.141 -2.498 1 96.5 98 GLY A C 1
ATOM 764 O O . GLY A 1 98 ? 4.555 18.609 -3.609 1 96.5 98 GLY A O 1
ATOM 765 N N . ARG A 1 99 ? 5.488 18.938 -1.629 1 97 99 ARG A N 1
ATOM 766 C CA . ARG A 1 99 ? 6.605 18.047 -1.917 1 97 99 ARG A CA 1
ATOM 767 C C . ARG A 1 99 ? 6.113 16.625 -2.191 1 97 99 ARG A C 1
ATOM 769 O O . ARG A 1 99 ? 6.512 16 -3.182 1 97 99 ARG A O 1
ATOM 776 N N . TYR A 1 100 ? 5.266 16.172 -1.398 1 96.94 100 TYR A N 1
ATOM 777 C CA . TYR A 1 100 ? 4.82 14.789 -1.532 1 96.94 100 TYR A CA 1
ATOM 778 C C . TYR A 1 100 ? 3.814 14.648 -2.67 1 96.94 100 TYR A C 1
ATOM 780 O O . TYR A 1 100 ? 3.742 13.602 -3.318 1 96.94 100 TYR A O 1
ATOM 788 N N . ARG A 1 101 ? 3.117 15.703 -2.984 1 97.25 101 ARG A N 1
ATOM 789 C CA . ARG A 1 101 ? 2.264 15.695 -4.168 1 97.25 101 ARG A CA 1
ATOM 790 C C . ARG A 1 101 ? 3.098 15.602 -5.441 1 97.25 101 ARG A C 1
ATOM 792 O O . ARG A 1 101 ? 2.748 14.875 -6.371 1 97.25 101 ARG A O 1
ATOM 799 N N . ARG A 1 102 ? 4.148 16.281 -5.457 1 97.94 102 ARG A N 1
ATOM 800 C CA . ARG A 1 102 ? 5.047 16.234 -6.605 1 97.94 102 ARG A CA 1
ATOM 801 C C . ARG A 1 102 ? 5.629 14.844 -6.789 1 97.94 102 ARG A C 1
ATOM 803 O O . ARG A 1 102 ? 5.809 14.383 -7.918 1 97.94 102 ARG A O 1
ATOM 810 N N . LYS A 1 103 ? 5.934 14.273 -5.699 1 97.62 103 LYS A N 1
ATOM 811 C CA . LYS A 1 103 ? 6.438 12.906 -5.766 1 97.62 103 LYS A CA 1
ATOM 812 C C . LYS A 1 103 ? 5.406 11.969 -6.383 1 97.62 103 LYS A C 1
ATOM 814 O O . LYS A 1 103 ? 5.754 11.078 -7.168 1 97.62 103 LYS A O 1
ATOM 819 N N . LEU A 1 104 ? 4.148 12.117 -6.035 1 98.06 104 LEU A N 1
ATOM 820 C CA . LEU A 1 104 ? 3.078 11.305 -6.605 1 98.06 104 LEU A CA 1
ATOM 821 C C . LEU A 1 104 ? 2.973 11.531 -8.109 1 98.06 104 LEU A C 1
ATOM 823 O O . LEU A 1 104 ? 2.797 10.586 -8.875 1 98.06 104 LEU A O 1
ATOM 827 N N . TRP A 1 105 ? 3.164 12.766 -8.547 1 97.88 105 TRP A N 1
ATOM 828 C CA . TRP A 1 105 ? 3.123 13.086 -9.969 1 97.88 105 TRP A CA 1
ATOM 829 C C . TRP A 1 105 ? 4.273 12.414 -10.711 1 97.88 105 TRP A C 1
ATOM 831 O O . TRP A 1 105 ? 4.09 11.906 -11.82 1 97.88 105 TRP A O 1
ATOM 841 N N . ARG A 1 106 ? 5.387 12.352 -10.078 1 97.06 106 ARG A N 1
ATOM 842 C CA . ARG A 1 106 ? 6.543 11.688 -10.68 1 97.06 106 ARG A CA 1
ATOM 843 C C . ARG A 1 106 ? 6.305 10.188 -10.812 1 97.06 106 ARG A C 1
ATOM 845 O O . ARG A 1 106 ? 6.641 9.594 -11.836 1 97.06 106 ARG A O 1
ATOM 852 N N . GLU A 1 107 ? 5.766 9.641 -9.734 1 95.31 107 GLU A N 1
ATOM 853 C CA . GLU A 1 107 ? 5.453 8.211 -9.781 1 95.31 107 GLU A CA 1
ATOM 854 C C . GLU A 1 107 ? 4.473 7.898 -10.906 1 95.31 107 GLU A C 1
ATOM 856 O O . GLU A 1 107 ? 4.559 6.84 -11.531 1 95.31 107 GLU A O 1
ATOM 861 N N . LEU A 1 108 ? 3.598 8.82 -11.195 1 95.44 108 LEU A N 1
ATOM 862 C CA . LEU A 1 108 ? 2.57 8.625 -12.211 1 95.44 108 LEU A CA 1
ATOM 863 C C . LEU A 1 108 ? 3.191 8.57 -13.602 1 95.44 108 LEU A C 1
ATOM 865 O O . LEU A 1 108 ? 2.619 7.98 -14.523 1 95.44 108 LEU A O 1
ATOM 869 N N . GLU A 1 109 ? 4.289 9.211 -13.797 1 93.44 109 GLU A N 1
ATOM 870 C CA . GLU A 1 109 ? 4.961 9.219 -15.094 1 93.44 109 GLU A CA 1
ATOM 871 C C . GLU A 1 109 ? 5.375 7.809 -15.5 1 93.44 109 GLU A C 1
ATOM 873 O O . GLU A 1 109 ? 5.441 7.496 -16.688 1 93.44 109 GLU A O 1
ATOM 878 N N . GLY A 1 110 ? 5.602 6.953 -14.523 1 88.19 110 GLY A N 1
ATOM 879 C CA . GLY A 1 110 ? 6 5.582 -14.812 1 88.19 110 GLY A CA 1
ATOM 880 C C . GLY A 1 110 ? 4.832 4.621 -14.875 1 88.19 110 GLY A C 1
ATOM 881 O O . GLY A 1 110 ? 5.008 3.441 -15.18 1 88.19 110 GLY A O 1
ATOM 882 N N . LEU A 1 111 ? 3.678 5.176 -14.602 1 90.69 111 LEU A N 1
ATOM 883 C CA . LEU A 1 111 ? 2.498 4.32 -14.562 1 90.69 111 LEU A CA 1
ATOM 884 C C . LEU A 1 111 ? 1.827 4.25 -15.93 1 90.69 111 LEU A C 1
ATOM 886 O O . LEU A 1 111 ? 1.559 5.281 -16.547 1 90.69 111 LEU A O 1
ATOM 890 N N . GLU A 1 112 ? 1.643 3.062 -16.422 1 88.56 112 GLU A N 1
ATOM 891 C CA . GLU A 1 112 ? 0.91 2.885 -17.672 1 88.56 112 GLU A CA 1
ATOM 892 C C . GLU A 1 112 ? -0.595 3.006 -17.453 1 88.56 112 GLU A C 1
ATOM 894 O O . GLU A 1 112 ? -1.216 2.111 -16.875 1 88.56 112 GLU A O 1
ATOM 899 N N . LEU A 1 113 ? -1.184 4.039 -17.938 1 91.12 113 LEU A N 1
ATOM 900 C CA . LEU A 1 113 ? -2.613 4.277 -17.766 1 91.12 113 LEU A CA 1
ATOM 901 C C . LEU A 1 113 ? -3.414 3.527 -18.828 1 91.12 113 LEU A C 1
ATOM 903 O O . LEU A 1 113 ? -2.902 3.242 -19.922 1 91.12 113 LEU A O 1
ATOM 907 N N . PRO A 1 114 ? -4.625 3.195 -18.438 1 89.25 114 PRO A N 1
ATOM 908 C CA . PRO A 1 114 ? -5.457 2.479 -19.406 1 89.25 114 PRO A CA 1
ATOM 909 C C . PRO A 1 114 ? -5.918 3.365 -20.562 1 89.25 114 PRO A C 1
ATOM 911 O O . PRO A 1 114 ? -6.062 4.578 -20.391 1 89.25 114 PRO A O 1
ATOM 914 N N . THR A 1 115 ? -6.051 2.701 -21.719 1 84.69 115 THR A N 1
ATOM 915 C CA . THR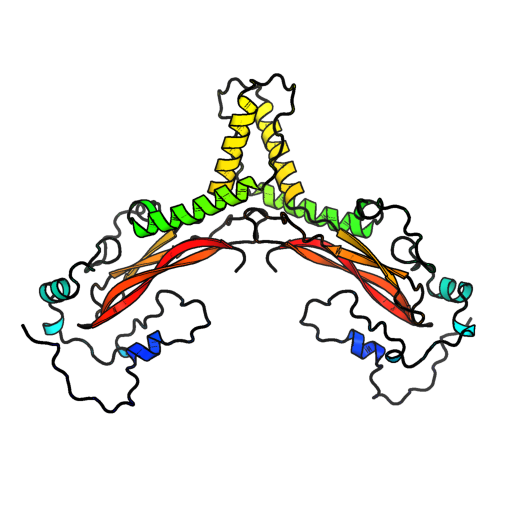 A 1 115 ? -6.727 3.367 -22.828 1 84.69 115 THR A CA 1
ATOM 916 C C . THR A 1 115 ? -8.242 3.332 -22.641 1 84.69 115 THR A C 1
ATOM 918 O O . THR A 1 115 ? -8.883 2.316 -22.906 1 84.69 115 THR A O 1
ATOM 921 N N . LEU A 1 116 ? -8.758 4.391 -22.141 1 84.81 116 LEU A N 1
ATOM 922 C CA . LEU A 1 116 ? -10.172 4.426 -21.797 1 84.81 116 LEU A CA 1
ATOM 923 C C . LEU A 1 116 ? -11.031 4.637 -23.031 1 84.81 116 LEU A C 1
ATOM 925 O O . LEU A 1 116 ? -12.188 4.207 -23.078 1 84.81 116 LEU A O 1
ATOM 929 N N . LEU A 1 117 ? -10.453 5.281 -24.016 1 82.5 117 LEU A N 1
ATOM 930 C C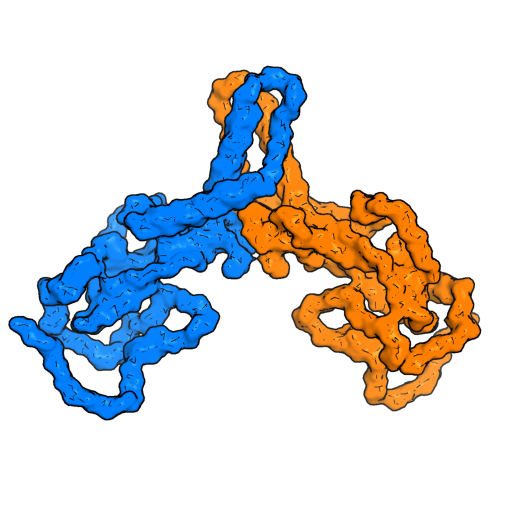A . LEU A 1 117 ? -11.164 5.477 -25.281 1 82.5 117 LEU A CA 1
ATOM 931 C C . LEU A 1 117 ? -10.32 4.996 -26.453 1 82.5 117 LEU A C 1
ATOM 933 O O . LEU A 1 117 ? -9.406 5.695 -26.906 1 82.5 117 LEU A O 1
ATOM 937 N N . PRO A 1 118 ? -10.578 3.791 -26.812 1 73.75 118 PRO A N 1
ATOM 938 C CA . PRO A 1 118 ? -9.797 3.299 -27.953 1 73.75 118 PRO A CA 1
ATOM 939 C C . PRO A 1 118 ? -9.953 4.168 -29.203 1 73.75 118 PRO A C 1
ATOM 941 O O . PRO A 1 118 ? -10.945 4.883 -29.328 1 73.75 118 PRO A O 1
ATOM 944 N N . PRO A 1 119 ? -8.789 4.121 -29.938 1 69.62 119 PRO A N 1
ATOM 945 C CA . PRO A 1 119 ? -8.867 4.875 -31.188 1 69.62 119 PRO A CA 1
ATOM 946 C C . PRO A 1 119 ? -10.062 4.473 -32.031 1 69.62 119 PRO A C 1
ATOM 948 O O . PRO A 1 119 ? -10.438 3.297 -32.062 1 69.62 119 PRO A O 1
ATOM 951 N N . GLY A 1 120 ? -10.75 5.449 -32.5 1 65.5 120 GLY A N 1
ATOM 952 C CA . GLY A 1 120 ? -11.852 5.215 -33.438 1 65.5 120 GLY A CA 1
ATOM 953 C C . GLY A 1 120 ? -13.219 5.371 -32.781 1 65.5 120 GLY A C 1
ATOM 954 O O . GLY A 1 120 ? -14.242 5.09 -33.406 1 65.5 120 GLY A O 1
ATOM 955 N N . SER A 1 121 ? -13.234 5.617 -31.531 1 64.75 121 SER A N 1
ATOM 956 C CA . SER A 1 121 ? -14.516 5.691 -30.844 1 64.75 121 SER A CA 1
ATOM 957 C C . SER A 1 121 ? -15.305 6.93 -31.25 1 64.75 121 SER A C 1
ATOM 959 O O . SER A 1 121 ? -16.406 7.168 -30.75 1 64.75 121 SER A O 1
ATOM 961 N N . GLY A 1 122 ? -14.82 7.582 -32.375 1 69.19 122 GLY A N 1
ATOM 962 C CA . GLY A 1 122 ? -15.531 8.766 -32.844 1 69.19 122 GLY A CA 1
ATOM 963 C C . GLY A 1 122 ? -15.469 9.922 -31.859 1 69.19 122 GLY A C 1
ATOM 964 O O . GLY A 1 122 ? -16.156 10.922 -32.031 1 69.19 122 GLY A O 1
ATOM 965 N N . SER A 1 123 ? -14.664 9.688 -30.844 1 73.88 123 SER A N 1
ATOM 966 C CA . SER A 1 123 ? -14.586 10.75 -29.844 1 73.88 123 SER A CA 1
ATOM 967 C C . SER A 1 123 ? -13.664 11.875 -30.297 1 73.88 123 SER A C 1
ATOM 969 O O . SER A 1 123 ? -12.773 11.656 -31.125 1 73.88 123 SER A O 1
ATOM 971 N N . PRO A 1 124 ? -14.047 13.102 -29.781 1 79.06 124 PRO A N 1
ATOM 972 C CA . PRO A 1 124 ? -13.133 14.203 -30.094 1 79.06 124 PRO A CA 1
ATOM 973 C C . PRO A 1 124 ? -11.672 13.875 -29.781 1 79.06 124 PRO A C 1
ATOM 975 O O . PRO A 1 124 ? -11.391 13.156 -28.812 1 79.06 124 PRO A O 1
ATOM 978 N N . PRO A 1 125 ? -10.812 14.281 -30.656 1 81.12 125 PRO A N 1
ATOM 979 C CA . PRO A 1 125 ? -9.398 13.914 -30.531 1 81.12 125 PRO A CA 1
ATOM 980 C C . PRO A 1 125 ? -8.797 14.359 -29.188 1 81.12 125 PRO A C 1
ATOM 982 O O . PRO A 1 125 ? -7.801 13.781 -28.734 1 81.12 125 PRO A O 1
ATOM 985 N N . GLU A 1 126 ? -9.469 15.336 -28.578 1 84.75 126 GLU A N 1
ATOM 986 C CA . GLU A 1 126 ? -8.906 15.867 -27.344 1 84.75 126 GLU A CA 1
ATOM 987 C C . GLU A 1 126 ? -9.391 15.078 -26.125 1 84.75 126 GLU A C 1
ATOM 989 O O . GLU A 1 126 ? -8.812 15.18 -25.047 1 84.75 126 GLU A O 1
ATOM 994 N N . LEU A 1 127 ? -10.336 14.305 -26.375 1 85.38 127 LEU A N 1
ATOM 995 C CA . LEU A 1 127 ? -11.055 13.695 -25.266 1 85.38 127 LEU A CA 1
ATOM 996 C C . LEU A 1 127 ? -10.172 12.672 -24.547 1 85.38 127 LEU A C 1
ATOM 998 O O . LEU A 1 127 ? -10.117 12.648 -23.312 1 85.38 127 LEU A O 1
ATOM 1002 N N . PRO A 1 128 ? -9.43 11.883 -25.344 1 85.06 128 PRO A N 1
ATOM 1003 C CA . PRO A 1 128 ? -8.562 10.922 -24.641 1 85.06 128 PRO A CA 1
ATOM 1004 C C . PRO A 1 128 ? -7.555 11.609 -23.719 1 85.06 128 PRO A C 1
ATOM 1006 O O . PRO A 1 128 ? -7.301 11.133 -22.609 1 85.06 128 PRO A O 1
ATOM 1009 N N . GLY A 1 129 ? -7 12.703 -24.188 1 86.56 129 GLY A N 1
ATOM 1010 C CA . GLY A 1 129 ? -6.051 13.453 -23.375 1 86.56 129 GLY A CA 1
ATOM 1011 C C . GLY A 1 129 ? -6.672 14.039 -22.109 1 86.56 129 GLY A C 1
ATOM 1012 O O . GLY A 1 129 ? -6.055 14.023 -21.047 1 86.56 129 GLY A O 1
ATOM 1013 N N . THR A 1 130 ? -7.895 14.539 -22.234 1 88.62 130 THR A N 1
ATOM 1014 C CA . THR A 1 130 ? -8.609 15.094 -21.094 1 88.62 130 THR A CA 1
ATOM 1015 C C . THR A 1 130 ? -8.914 14.016 -20.062 1 88.62 130 THR A C 1
ATOM 1017 O O . THR A 1 130 ? -8.766 14.242 -18.859 1 88.62 130 THR A O 1
ATOM 1020 N N . LEU A 1 131 ? -9.305 12.891 -20.562 1 90.12 131 LEU A N 1
ATOM 1021 C CA . LEU A 1 131 ? -9.617 11.773 -19.672 1 90.12 131 LEU A CA 1
ATOM 1022 C C . LEU A 1 131 ? -8.383 11.312 -18.906 1 90.12 131 LEU A C 1
ATOM 1024 O O . LEU A 1 131 ? -8.453 11.031 -17.719 1 90.12 131 LEU A O 1
ATOM 1028 N N . ALA A 1 132 ? -7.305 11.266 -19.609 1 91.31 132 ALA A N 1
ATOM 1029 C CA . ALA A 1 132 ? -6.051 10.852 -18.984 1 91.31 132 ALA A CA 1
ATOM 1030 C C . ALA A 1 132 ? -5.629 11.836 -17.906 1 91.31 132 ALA A C 1
ATOM 1032 O O . ALA A 1 132 ? -5.168 11.43 -16.828 1 91.31 132 ALA A O 1
ATOM 1033 N N . ARG A 1 133 ? -5.797 13.086 -18.281 1 92.81 133 ARG A N 1
ATOM 1034 C CA . ARG A 1 133 ? -5.434 14.117 -17.312 1 92.81 133 ARG A CA 1
ATOM 1035 C C . ARG A 1 133 ? -6.293 14.023 -16.062 1 92.81 133 ARG A C 1
ATOM 1037 O O . ARG A 1 133 ? -5.789 14.156 -14.938 1 92.81 133 ARG A O 1
ATOM 1044 N N . ARG A 1 134 ? -7.531 13.805 -16.219 1 93.5 134 ARG A N 1
ATOM 1045 C CA . ARG A 1 134 ? -8.453 13.688 -15.086 1 93.5 134 ARG A CA 1
ATOM 1046 C C . ARG A 1 134 ? -8.148 12.445 -14.258 1 93.5 134 ARG A C 1
ATOM 1048 O O . ARG A 1 134 ? -8.258 12.469 -13.031 1 93.5 134 ARG A O 1
ATOM 1055 N N . LEU A 1 135 ? -7.828 11.406 -14.969 1 95 135 LEU A N 1
ATOM 1056 C CA . LEU A 1 135 ? -7.465 10.188 -14.266 1 95 135 LEU A CA 1
ATOM 1057 C C . LEU A 1 135 ? -6.207 10.391 -13.422 1 95 135 LEU A C 1
ATOM 1059 O O . LEU A 1 135 ? -6.152 9.969 -12.266 1 95 135 LEU A O 1
ATOM 1063 N N . ARG A 1 136 ? -5.242 11.07 -14 1 95.94 136 ARG A N 1
ATOM 1064 C CA . ARG A 1 136 ? -4.008 11.367 -13.281 1 95.94 136 ARG A CA 1
ATOM 1065 C C . ARG A 1 136 ? -4.281 12.211 -12.039 1 95.94 136 ARG A C 1
ATOM 1067 O O . ARG A 1 136 ? -3.752 11.938 -10.961 1 95.94 136 ARG A O 1
ATOM 1074 N N . GLN A 1 137 ? -5.105 13.164 -12.227 1 95.88 137 GLN A N 1
ATOM 1075 C CA . GLN A 1 137 ? -5.469 14.039 -11.117 1 95.88 137 GLN A CA 1
ATOM 1076 C C . GLN A 1 137 ? -6.16 13.258 -10 1 95.88 137 GLN A C 1
ATOM 1078 O O . GLN A 1 137 ? -5.859 13.445 -8.82 1 95.88 137 GLN A O 1
ATOM 1083 N N . TRP A 1 138 ? -7.055 12.438 -10.383 1 96 138 TRP A N 1
ATOM 1084 C CA . TRP A 1 138 ? -7.781 11.625 -9.414 1 96 138 TRP A CA 1
ATOM 1085 C C . TRP A 1 138 ? -6.828 10.719 -8.641 1 96 138 TRP A C 1
ATOM 1087 O O . TRP A 1 138 ? -6.945 10.578 -7.422 1 96 138 TRP A O 1
ATOM 1097 N N . LEU A 1 139 ? -5.902 10.047 -9.328 1 96.81 139 LEU A N 1
ATOM 1098 C CA . LEU A 1 139 ? -4.941 9.148 -8.695 1 96.81 139 LEU A CA 1
ATOM 1099 C C . LEU A 1 139 ? -4.094 9.891 -7.672 1 96.81 139 LEU A C 1
ATOM 1101 O O . LEU A 1 139 ? -3.869 9.398 -6.566 1 96.81 139 LEU A O 1
ATOM 1105 N N . VAL A 1 140 ? -3.668 11.117 -8.039 1 97.5 140 VAL A N 1
ATOM 1106 C CA . VAL A 1 140 ? -2.844 11.906 -7.133 1 97.5 140 VAL A CA 1
ATOM 1107 C C . VAL A 1 140 ? -3.674 12.336 -5.922 1 97.5 140 VAL A C 1
ATOM 1109 O O . VAL A 1 140 ? -3.215 12.234 -4.781 1 97.5 140 VAL A O 1
ATOM 1112 N N . GLU A 1 141 ? -4.867 12.766 -6.125 1 95.19 141 GLU A N 1
ATOM 1113 C CA . GLU A 1 141 ? -5.727 13.227 -5.039 1 95.19 141 GLU A CA 1
ATOM 1114 C C . GLU A 1 141 ? -6.055 12.086 -4.078 1 95.19 141 GLU A C 1
ATOM 1116 O O . GLU A 1 141 ? -6.105 12.289 -2.863 1 95.19 141 GLU A O 1
ATOM 1121 N N . ARG A 1 142 ? -6.258 10.969 -4.625 1 94.44 142 ARG A N 1
ATOM 1122 C CA . ARG A 1 142 ? -6.605 9.82 -3.801 1 94.44 142 ARG A CA 1
ATOM 1123 C C . ARG A 1 142 ? -5.426 9.391 -2.936 1 94.44 142 ARG A C 1
ATOM 1125 O O . ARG A 1 142 ? -5.609 8.891 -1.823 1 94.44 142 ARG A O 1
ATOM 1132 N N . ALA A 1 143 ? -4.242 9.531 -3.457 1 97.06 143 ALA A N 1
ATOM 1133 C CA . ALA A 1 143 ? -3.049 9.055 -2.764 1 97.06 143 ALA A CA 1
ATOM 1134 C C . ALA A 1 143 ? -2.48 10.133 -1.847 1 97.06 143 ALA A C 1
ATOM 1136 O O . ALA A 1 143 ? -1.591 9.859 -1.037 1 97.06 143 ALA A O 1
ATOM 1137 N N . ALA A 1 144 ? -2.996 11.383 -2.014 1 95.94 144 ALA A N 1
ATOM 1138 C CA . ALA A 1 144 ? -2.48 12.477 -1.199 1 95.94 144 ALA A CA 1
ATOM 1139 C C . ALA A 1 144 ? -2.996 12.391 0.234 1 95.94 144 ALA A C 1
ATOM 1141 O O . ALA A 1 144 ? -4.188 12.156 0.458 1 95.94 144 ALA A O 1
ATOM 1142 N N . CYS A 1 145 ? -2.127 12.547 1.144 1 95.56 145 CYS A N 1
ATOM 1143 C CA . CYS A 1 145 ? -2.479 12.477 2.559 1 95.56 145 CYS A CA 1
ATOM 1144 C C . CYS A 1 145 ? -2.617 13.875 3.152 1 95.56 145 CYS A C 1
ATOM 1146 O O . CYS A 1 145 ? -1.818 14.766 2.85 1 95.56 145 CYS A O 1
ATOM 1148 N N . ARG A 1 146 ? -3.596 14.016 3.963 1 92.12 146 ARG A N 1
ATOM 1149 C CA . ARG A 1 146 ? -3.861 15.305 4.594 1 92.12 146 ARG A CA 1
ATOM 1150 C C . ARG A 1 146 ? -3.566 15.25 6.09 1 92.12 146 ARG A C 1
ATOM 1152 O O . ARG A 1 146 ? -3.455 14.164 6.668 1 92.12 146 ARG A O 1
ATOM 1159 N N . LEU A 1 147 ? -3.441 16.438 6.59 1 93 147 LEU A N 1
ATOM 1160 C CA . LEU A 1 147 ? -3.205 16.562 8.023 1 93 147 LEU A CA 1
ATOM 1161 C C . LEU A 1 147 ? -4.5 16.891 8.766 1 93 147 LEU A C 1
ATOM 1163 O O . LEU A 1 147 ? -5.406 17.5 8.195 1 93 147 LEU A O 1
ATOM 1167 N N . THR A 1 148 ? -4.609 16.344 9.914 1 89.69 148 THR A N 1
ATOM 1168 C CA . THR A 1 148 ? -5.613 16.781 10.883 1 89.69 148 THR A CA 1
ATOM 1169 C C . THR A 1 148 ? -4.957 17.5 12.055 1 89.69 148 THR A C 1
ATOM 1171 O O . THR A 1 148 ? -3.734 17.469 12.211 1 89.69 148 THR A O 1
ATOM 1174 N N . SER A 1 149 ? -5.797 18.281 12.789 1 90.56 149 SER A N 1
ATOM 1175 C CA . SER A 1 149 ? -5.203 19 13.906 1 90.56 149 SER A CA 1
ATOM 1176 C C . SER A 1 149 ? -6.156 19.062 15.102 1 90.56 149 SER A C 1
ATOM 1178 O O . SER A 1 149 ? -7.367 18.922 14.938 1 90.56 149 SER A O 1
ATOM 1180 N N . ALA A 1 150 ? -5.516 19.172 16.266 1 88.31 150 ALA A N 1
ATOM 1181 C CA . ALA A 1 150 ? -6.23 19.359 17.516 1 88.31 150 ALA A CA 1
ATOM 1182 C C . ALA A 1 150 ? -5.426 20.234 18.484 1 88.31 150 ALA A C 1
ATOM 1184 O O . ALA A 1 150 ? -4.207 20.078 18.594 1 88.31 150 ALA A O 1
ATOM 1185 N N . TRP A 1 151 ? -6.156 21.125 19.094 1 90.12 151 TRP A N 1
ATOM 1186 C CA . TRP A 1 151 ? -5.488 21.938 20.125 1 90.12 151 TRP A CA 1
ATOM 1187 C C . TRP A 1 151 ? -5.348 21.156 21.422 1 90.12 151 TRP A C 1
ATOM 1189 O O . TRP A 1 151 ? -6.312 20.547 21.891 1 90.12 151 TRP A O 1
ATOM 1199 N N . VAL A 1 152 ? -4.168 21.188 21.938 1 89.31 152 VAL A N 1
ATOM 1200 C CA . VAL A 1 152 ? -3.885 20.406 23.141 1 89.31 152 VAL A CA 1
ATOM 1201 C C . VAL A 1 152 ? -3.354 21.328 24.234 1 89.31 152 VAL A C 1
ATOM 1203 O O . VAL A 1 152 ? -2.488 22.172 23.984 1 89.31 152 VAL A O 1
ATOM 1206 N N . ASP A 1 153 ? -3.924 21.156 25.422 1 88.06 153 ASP A N 1
ATOM 1207 C CA . ASP A 1 153 ? -3.42 21.859 26.594 1 88.06 153 ASP A CA 1
ATOM 1208 C C . ASP A 1 153 ? -2.191 21.156 27.172 1 88.06 153 ASP A C 1
ATOM 1210 O O . ASP A 1 153 ? -2.299 20.062 27.734 1 88.06 153 ASP A O 1
ATOM 1214 N N . LEU A 1 154 ? -1.054 21.797 27.141 1 86.38 154 LEU A N 1
ATOM 1215 C CA . LEU A 1 154 ? 0.179 21.156 27.594 1 86.38 154 LEU A CA 1
ATOM 1216 C C . LEU A 1 154 ? 0.36 21.328 29.094 1 86.38 154 LEU A C 1
ATOM 1218 O O . LEU A 1 154 ? 1.189 20.656 29.719 1 86.38 154 LEU A O 1
ATOM 1222 N N . GLY A 1 155 ? -0.436 22.141 29.641 1 83.38 155 GLY A N 1
ATOM 1223 C CA . GLY A 1 155 ? -0.33 22.375 31.078 1 83.38 155 GLY A CA 1
ATOM 1224 C C . GLY A 1 155 ? 0.39 23.672 31.422 1 83.38 155 GLY A C 1
ATOM 1225 O O . GLY A 1 155 ? 0.871 24.375 30.531 1 83.38 155 GLY A O 1
ATOM 1226 N N . PRO A 1 156 ? 0.422 24.031 32.656 1 80.12 156 PRO A N 1
ATOM 1227 C CA . PRO A 1 156 ? 0.904 25.344 33.094 1 80.12 156 PRO A CA 1
ATOM 1228 C C . PRO A 1 156 ? 2.424 25.469 33.031 1 80.12 156 PRO A C 1
ATOM 1230 O O . PRO A 1 156 ? 2.963 26.562 33.125 1 80.12 156 PRO A O 1
ATOM 1233 N N . VAL A 1 157 ? 3.076 24.312 32.906 1 80.5 157 VAL A N 1
ATOM 1234 C CA . VAL A 1 157 ? 4.535 24.359 32.844 1 80.5 157 VAL A CA 1
ATOM 1235 C C . VAL A 1 157 ? 4.992 24.938 31.516 1 80.5 157 VAL A C 1
ATOM 1237 O O . VAL A 1 157 ? 6.07 25.531 31.422 1 80.5 157 VAL A O 1
ATOM 1240 N N . PHE A 1 158 ? 4.141 24.844 30.625 1 86.94 158 PHE A N 1
ATOM 1241 C CA . PHE A 1 158 ? 4.516 25.219 29.281 1 86.94 158 PHE A CA 1
ATOM 1242 C C . PHE A 1 158 ? 3.863 26.547 28.891 1 86.94 158 PHE A C 1
ATOM 1244 O O . PHE A 1 158 ? 2.781 26.875 29.375 1 86.94 158 PHE A O 1
ATOM 1251 N N . TRP A 1 159 ? 4.68 27.266 28.094 1 88.31 159 TRP A N 1
ATOM 1252 C CA . TRP A 1 159 ? 4.141 28.5 27.547 1 88.31 159 TRP A CA 1
ATOM 1253 C C . TRP A 1 159 ? 4.566 28.672 26.094 1 88.31 159 TRP A C 1
ATOM 1255 O O . TRP A 1 159 ? 5.754 28.578 25.766 1 88.31 159 TRP A O 1
ATOM 1265 N N . PRO A 1 160 ? 3.59 28.969 25.062 1 91.69 160 PRO A N 1
ATOM 1266 C CA . PRO A 1 160 ? 2.156 29.031 25.359 1 91.69 160 PRO A CA 1
ATOM 1267 C C . PRO A 1 160 ? 1.569 27.656 25.688 1 91.69 160 PRO A C 1
ATOM 1269 O O . PRO A 1 160 ? 2.123 26.625 25.297 1 91.69 160 PRO A O 1
ATOM 1272 N N . ARG A 1 161 ? 0.5 27.641 26.438 1 88.38 161 ARG A N 1
ATOM 1273 C CA . ARG A 1 161 ? -0.052 26.438 27.031 1 88.38 161 ARG A CA 1
ATOM 1274 C C . ARG A 1 161 ? -0.767 25.594 25.969 1 88.38 161 ARG A C 1
ATOM 1276 O O . ARG A 1 161 ? -0.755 24.359 26.047 1 88.38 161 ARG A O 1
ATOM 1283 N N . TRP A 1 162 ? -1.413 26.234 25.078 1 90.69 162 TRP A N 1
ATOM 1284 C CA . TRP A 1 162 ? -2.168 25.516 24.047 1 90.69 162 TRP A CA 1
ATOM 1285 C C . TRP A 1 162 ? -1.352 25.391 22.766 1 90.69 162 TRP A C 1
ATOM 1287 O O . TRP A 1 162 ? -0.879 26.375 22.219 1 90.69 162 TRP A O 1
ATOM 1297 N N . VAL A 1 163 ? -1.213 24.156 22.359 1 91.75 163 VAL A N 1
ATOM 1298 C CA . VAL A 1 163 ? -0.421 23.875 21.172 1 91.75 163 VAL A CA 1
ATOM 1299 C C . VAL A 1 163 ? -1.243 23.047 20.188 1 91.75 163 VAL A C 1
ATOM 1301 O O . VAL A 1 163 ? -1.96 22.125 20.578 1 91.75 163 VAL A O 1
ATOM 1304 N N . ARG A 1 164 ? -1.097 23.422 18.906 1 91.44 164 ARG A N 1
ATOM 1305 C CA . ARG A 1 164 ? -1.783 22.688 17.844 1 91.44 164 ARG A CA 1
ATOM 1306 C C . ARG A 1 164 ? -1.032 21.406 17.484 1 91.44 164 ARG A C 1
ATOM 1308 O O . ARG A 1 164 ? 0.093 21.469 16.984 1 91.44 164 ARG A O 1
ATOM 1315 N N . HIS A 1 165 ? -1.709 20.328 17.719 1 90.69 165 HIS A N 1
ATOM 1316 C CA . HIS A 1 165 ? -1.164 19.047 17.312 1 90.69 165 HIS A CA 1
ATOM 1317 C C . HIS A 1 165 ? -1.647 18.656 15.922 1 90.69 165 HIS A C 1
ATOM 1319 O O . HIS A 1 165 ? -2.844 18.719 15.633 1 90.69 165 HIS A O 1
ATOM 1325 N N . THR A 1 166 ? -0.66 18.359 15.125 1 91.94 166 THR A N 1
ATOM 1326 C CA . THR A 1 166 ? -0.997 17.859 13.805 1 91.94 166 THR A CA 1
ATOM 1327 C C . THR A 1 166 ? -0.774 16.359 13.727 1 91.94 166 THR A C 1
ATOM 1329 O O . THR A 1 166 ? 0.121 15.82 14.383 1 91.94 166 THR A O 1
ATOM 1332 N N . ALA A 1 167 ? -1.679 15.695 12.977 1 91.5 167 ALA A N 1
ATOM 1333 C CA . ALA A 1 167 ? -1.608 14.25 12.766 1 91.5 167 ALA A CA 1
ATOM 1334 C C . ALA A 1 167 ? -2.098 13.883 11.367 1 91.5 167 ALA A C 1
ATOM 1336 O O . ALA A 1 167 ? -2.691 14.703 10.672 1 91.5 167 ALA A O 1
ATOM 1337 N N . CYS A 1 168 ? -1.711 12.695 10.977 1 93 168 CYS A N 1
ATOM 1338 C CA . CYS A 1 168 ? -2.15 12.234 9.664 1 93 168 CYS A CA 1
ATOM 1339 C C . CYS A 1 168 ? -3.576 11.703 9.719 1 93 168 CYS A C 1
ATOM 1341 O O . CYS A 1 168 ? -3.953 11.031 10.68 1 93 168 CYS A O 1
ATOM 1343 N N . ASP A 1 169 ? -4.328 12.094 8.695 1 89.12 169 ASP A N 1
ATOM 1344 C CA . ASP A 1 169 ? -5.664 11.516 8.547 1 89.12 169 ASP A CA 1
ATOM 1345 C C . ASP A 1 169 ? -5.586 10.078 8.047 1 89.12 169 ASP A C 1
ATOM 1347 O O . ASP A 1 169 ? -5.438 9.836 6.848 1 89.12 169 ASP A O 1
ATOM 1351 N N . ASP A 1 170 ? -5.684 9.133 8.891 1 85.88 170 ASP A N 1
ATOM 1352 C CA . ASP A 1 170 ? -5.496 7.738 8.5 1 85.88 170 ASP A CA 1
ATOM 1353 C C . ASP A 1 170 ? -6.832 6.996 8.461 1 85.88 170 ASP A C 1
ATOM 1355 O O . ASP A 1 170 ? -6.863 5.766 8.539 1 85.88 170 ASP A O 1
ATOM 1359 N N . GLY A 1 171 ? -7.934 7.691 8.383 1 82.62 171 GLY A N 1
ATOM 1360 C CA . GLY A 1 171 ? -9.25 7.078 8.312 1 82.62 171 GLY A CA 1
ATOM 1361 C C . GLY A 1 171 ? -9.555 6.461 6.961 1 82.62 171 GLY A C 1
ATOM 1362 O O . GLY A 1 171 ? -8.75 6.57 6.031 1 82.62 171 GLY A O 1
ATOM 1363 N N . PRO A 1 172 ? -10.555 5.633 6.941 1 81.56 172 PRO A N 1
ATOM 1364 C CA . PRO A 1 172 ? -11.023 5.109 5.656 1 81.56 172 PRO A CA 1
ATOM 1365 C C . PRO A 1 172 ? -11.391 6.215 4.664 1 81.56 172 PRO A C 1
ATOM 1367 O O . PRO A 1 172 ? -11.781 7.309 5.074 1 81.56 172 PRO A O 1
ATOM 1370 N N . PRO A 1 173 ? -11.312 5.891 3.311 1 77.81 173 PRO A N 1
ATOM 1371 C CA . PRO A 1 173 ? -11.031 4.594 2.688 1 77.81 173 PRO A CA 1
ATOM 1372 C C . PRO A 1 173 ? -9.531 4.316 2.551 1 77.81 173 PRO A C 1
ATOM 1374 O O . PRO A 1 173 ? -9.141 3.34 1.911 1 77.81 173 PRO A O 1
ATOM 1377 N N . GLY A 1 174 ? -8.68 5.07 3.1 1 88.5 174 GLY A N 1
ATOM 1378 C CA . GLY A 1 174 ? -7.238 4.918 2.973 1 88.5 174 GLY A CA 1
ATOM 1379 C C . GLY A 1 174 ? -6.652 5.723 1.827 1 88.5 174 GLY A C 1
ATOM 1380 O O . GLY A 1 174 ? -7.324 6.582 1.258 1 88.5 174 GLY A O 1
ATOM 1381 N N . CYS A 1 175 ? -5.43 5.414 1.492 1 96.25 175 CYS A N 1
ATOM 1382 C CA . CYS A 1 175 ? -4.75 6.289 0.543 1 96.25 175 CYS A CA 1
ATOM 1383 C C . CYS A 1 175 ? -4.242 5.5 -0.657 1 96.25 175 CYS A C 1
ATOM 1385 O O . CYS A 1 175 ? -3.584 6.059 -1.537 1 96.25 175 CYS A O 1
ATOM 1387 N N . SER A 1 176 ? -4.516 4.145 -0.67 1 96.69 176 SER A N 1
ATOM 1388 C CA . SER A 1 176 ? -3.896 3.352 -1.726 1 96.69 176 SER A CA 1
ATOM 1389 C C . SER A 1 176 ? -4.918 2.449 -2.412 1 96.69 176 SER A C 1
ATOM 1391 O O . SER A 1 176 ? -5.988 2.189 -1.864 1 96.69 176 SER A O 1
ATOM 1393 N N . TRP A 1 177 ? -4.516 2.133 -3.629 1 96.38 177 TRP A N 1
ATOM 1394 C CA . TRP A 1 177 ? -5.184 1.037 -4.324 1 96.38 177 TRP A CA 1
ATOM 1395 C C . TRP A 1 177 ? -4.191 -0.061 -4.691 1 96.38 177 TRP A C 1
ATOM 1397 O O . TRP A 1 177 ? -3.162 0.207 -5.316 1 96.38 177 TRP A O 1
ATOM 1407 N N . PRO A 1 178 ? -4.605 -1.327 -4.414 1 96.62 178 PRO A N 1
ATOM 1408 C CA . PRO A 1 178 ? -5.691 -1.722 -3.512 1 96.62 178 PRO A CA 1
ATOM 1409 C C . PRO A 1 178 ? -5.48 -1.229 -2.082 1 96.62 178 PRO A C 1
ATOM 1411 O O . PRO A 1 178 ? -4.422 -0.679 -1.764 1 96.62 178 PRO A O 1
ATOM 1414 N N . PRO A 1 179 ? -6.57 -1.321 -1.291 1 95.31 179 PRO A N 1
ATOM 1415 C CA . PRO A 1 179 ? -6.379 -0.875 0.091 1 95.31 179 PRO A CA 1
ATOM 1416 C C . PRO A 1 179 ? -5.281 -1.653 0.814 1 95.31 179 PRO A C 1
ATOM 1418 O O . PRO A 1 179 ? -5.129 -2.859 0.602 1 95.31 179 PRO A O 1
ATOM 1421 N N . GLY A 1 180 ? -4.449 -0.999 1.587 1 94.56 180 GLY A N 1
ATOM 1422 C CA . GLY A 1 180 ? -3.389 -1.626 2.355 1 94.56 180 GLY A CA 1
ATOM 1423 C C . GLY A 1 180 ? -2.457 -0.626 3.016 1 94.56 180 GLY A C 1
ATOM 1424 O O . GLY A 1 180 ? -1.975 -0.857 4.125 1 94.56 180 GLY A O 1
ATOM 1425 N N . MET A 1 181 ? -2.234 0.438 2.322 1 96 181 MET A N 1
ATOM 1426 C CA . MET A 1 181 ? -1.362 1.477 2.863 1 96 181 MET A CA 1
ATOM 1427 C C . MET A 1 181 ? -2.164 2.502 3.658 1 96 181 MET A C 1
ATOM 1429 O O . MET A 1 181 ? -3.389 2.566 3.537 1 96 181 MET A O 1
ATOM 1433 N N . THR A 1 182 ? -1.472 3.227 4.52 1 95.62 182 THR A N 1
ATOM 1434 C CA . THR A 1 182 ? -2.109 4.262 5.32 1 95.62 182 THR A CA 1
ATOM 1435 C C . THR A 1 182 ? -1.271 5.539 5.324 1 95.62 182 THR A C 1
ATOM 1437 O O . THR A 1 182 ? -0.086 5.508 4.988 1 95.62 182 THR A O 1
ATOM 1440 N N . CYS A 1 183 ? -1.964 6.594 5.609 1 96.62 183 CYS A N 1
ATOM 1441 C CA . CYS A 1 183 ? -1.243 7.855 5.738 1 96.62 183 CYS A CA 1
ATOM 1442 C C . CYS A 1 183 ? -0.438 7.895 7.031 1 96.62 183 CYS A C 1
ATOM 1444 O O . CYS A 1 183 ? -0.996 7.742 8.117 1 96.62 183 CYS A O 1
ATOM 1446 N N . ARG A 1 184 ? 0.863 8.148 6.844 1 94.81 184 ARG A N 1
ATOM 1447 C CA . ARG A 1 184 ? 1.776 8.133 7.984 1 94.81 184 ARG A CA 1
ATOM 1448 C C . ARG A 1 184 ? 2.668 9.375 7.98 1 94.81 184 ARG A C 1
ATOM 1450 O O . ARG A 1 184 ? 2.932 9.953 6.926 1 94.81 184 ARG A O 1
ATOM 1457 N N . PRO A 1 185 ? 3.088 9.75 9.195 1 94.06 185 PRO A N 1
ATOM 1458 C CA . PRO A 1 185 ? 3.988 10.906 9.242 1 94.06 185 PRO A CA 1
ATOM 1459 C C . PRO A 1 185 ? 5.25 10.703 8.406 1 94.06 185 PRO A C 1
ATOM 1461 O O . PRO A 1 185 ? 5.934 9.688 8.555 1 94.06 185 PRO A O 1
ATOM 1464 N N . ALA A 1 186 ? 5.496 11.625 7.551 1 94.88 186 ALA A N 1
ATOM 1465 C CA . ALA A 1 186 ? 6.652 11.531 6.664 1 94.88 186 ALA A CA 1
ATOM 1466 C C . ALA A 1 186 ? 7.668 12.633 6.969 1 94.88 186 ALA A C 1
ATOM 1468 O O . ALA A 1 186 ? 8.852 12.492 6.652 1 94.88 186 ALA A O 1
ATOM 1469 N N . GLN A 1 187 ? 7.191 13.711 7.469 1 93.62 187 GLN A N 1
ATOM 1470 C CA . GLN A 1 187 ? 8.055 14.836 7.809 1 93.62 187 GLN A CA 1
ATOM 1471 C C . GLN A 1 187 ? 7.652 15.445 9.148 1 93.62 187 GLN A C 1
ATOM 1473 O O . GLN A 1 187 ? 6.473 15.711 9.391 1 93.62 187 GLN A O 1
ATOM 1478 N N . LEU A 1 188 ? 8.625 15.57 9.977 1 90.56 188 LEU A N 1
ATOM 1479 C CA . LEU A 1 188 ? 8.422 16.234 11.266 1 90.56 188 LEU A CA 1
ATOM 1480 C C . LEU A 1 188 ? 9.148 17.578 11.305 1 90.56 188 LEU A C 1
ATOM 1482 O O . LEU A 1 188 ? 10.133 17.781 10.586 1 90.56 188 LEU A O 1
ATOM 1486 N N . THR A 1 189 ? 8.523 18.469 11.945 1 90.31 189 THR A N 1
ATOM 1487 C CA . THR A 1 189 ? 9.203 19.734 12.234 1 90.31 189 THR A CA 1
ATOM 1488 C C . THR A 1 189 ? 9.078 20.094 13.711 1 90.31 189 THR A C 1
ATOM 1490 O O . THR A 1 189 ? 8.391 19.406 14.469 1 90.31 189 THR A O 1
ATOM 1493 N N . HIS A 1 190 ? 9.898 21.078 14.141 1 90.12 190 HIS A N 1
ATOM 1494 C CA . HIS A 1 190 ? 9.891 21.453 15.547 1 90.12 190 HIS A CA 1
ATOM 1495 C C . HIS A 1 190 ? 9.445 22.906 15.734 1 90.12 190 HIS A C 1
ATOM 1497 O O . HIS A 1 190 ? 9.867 23.781 14.977 1 90.12 190 HIS A O 1
ATOM 1503 N N . ILE A 1 191 ? 8.617 23.031 16.672 1 92.62 191 ILE A N 1
ATOM 1504 C CA . ILE A 1 191 ? 8.305 24.391 17.109 1 92.62 191 ILE A CA 1
ATOM 1505 C C . ILE A 1 191 ? 8.938 24.656 18.469 1 92.62 191 ILE A C 1
ATOM 1507 O O . ILE A 1 191 ? 9.32 23.719 19.188 1 92.62 191 ILE A O 1
ATOM 1511 N N . LYS A 1 192 ? 9.078 25.969 18.734 1 92.19 192 LYS A N 1
ATOM 1512 C CA . LYS A 1 192 ? 9.727 26.328 19.984 1 92.19 192 LYS A CA 1
ATOM 1513 C C . LYS A 1 192 ? 8.711 26.75 21.047 1 92.19 192 LYS A C 1
ATOM 1515 O O . LYS A 1 192 ? 7.836 27.578 20.766 1 92.19 192 LYS A O 1
ATOM 1520 N N . LEU A 1 193 ? 8.844 26.156 22.188 1 90.75 193 LEU A N 1
ATOM 1521 C CA . LEU A 1 193 ? 8.031 26.5 23.344 1 90.75 193 LEU A CA 1
ATOM 1522 C C . LEU A 1 193 ? 8.906 26.844 24.547 1 90.75 193 LEU A C 1
ATOM 1524 O O . LEU A 1 193 ? 10.125 26.672 24.5 1 90.75 193 LEU A O 1
ATOM 1528 N N . LEU A 1 194 ? 8.18 27.391 25.453 1 87.44 194 LEU A N 1
ATOM 1529 C CA . LEU A 1 194 ? 8.898 27.625 26.703 1 87.44 194 LEU A CA 1
ATOM 1530 C C . LEU A 1 194 ? 8.445 26.656 27.781 1 87.44 194 LEU A C 1
ATOM 1532 O O . LEU A 1 194 ? 7.242 26.438 27.969 1 87.44 194 LEU A O 1
ATOM 1536 N N . ALA A 1 195 ? 9.32 26 28.359 1 81.62 195 ALA A N 1
ATOM 1537 C CA . ALA A 1 195 ? 9.109 25.344 29.656 1 81.62 195 ALA A CA 1
ATOM 1538 C C . ALA A 1 195 ? 9.625 26.219 30.797 1 81.62 195 ALA A C 1
ATOM 1540 O O . ALA A 1 195 ? 10.836 26.297 31.016 1 81.62 195 ALA A O 1
ATOM 1541 N N . TRP A 1 196 ? 8.68 26.844 31.297 1 76.88 196 TRP A N 1
ATOM 1542 C CA . TRP A 1 196 ? 9.039 27.922 32.219 1 76.88 196 TRP A CA 1
ATOM 1543 C C . TRP A 1 196 ? 9.773 29.047 31.469 1 76.88 196 TRP A C 1
ATOM 1545 O O . TRP A 1 196 ? 9.164 29.797 30.703 1 76.88 196 TRP A O 1
ATOM 1555 N N . HIS A 1 197 ? 11.156 29.031 31.609 1 76.06 197 HIS A N 1
ATOM 1556 C CA . HIS A 1 197 ? 11.891 30.094 30.938 1 76.06 197 HIS A CA 1
ATOM 1557 C C . HIS A 1 197 ? 12.898 29.516 29.938 1 76.06 197 HIS A C 1
ATOM 1559 O O . HIS A 1 197 ? 13.68 30.266 29.344 1 76.06 197 HIS A O 1
ATOM 1565 N N . CYS A 1 198 ? 12.766 28.156 29.688 1 77.88 198 CYS A N 1
ATOM 1566 C CA . CYS A 1 198 ? 13.727 27.516 28.812 1 77.88 198 CYS A CA 1
ATOM 1567 C C . CYS A 1 198 ? 13.078 27.125 27.484 1 77.88 198 CYS A C 1
ATOM 1569 O O . CYS A 1 198 ? 11.953 26.609 27.453 1 77.88 198 CYS A O 1
ATOM 1571 N N . TRP A 1 199 ? 13.852 27.422 26.469 1 82.75 199 TRP A N 1
ATOM 1572 C CA . TRP A 1 199 ? 13.375 27.047 25.141 1 82.75 199 TRP A CA 1
ATOM 1573 C C . TRP A 1 199 ? 13.414 25.531 24.953 1 82.75 199 TRP A C 1
ATOM 1575 O O . TRP A 1 199 ? 14.422 24.891 25.281 1 82.75 199 TRP A O 1
ATOM 1585 N N . ILE A 1 200 ? 12.266 24.969 24.422 1 83.06 200 ILE A N 1
ATOM 1586 C CA . ILE A 1 200 ? 12.234 23.547 24.141 1 83.06 200 ILE A CA 1
ATOM 1587 C C . ILE A 1 200 ? 11.672 23.312 22.734 1 83.06 200 ILE A C 1
ATOM 1589 O O . ILE A 1 200 ? 10.703 23.969 22.344 1 83.06 200 ILE A O 1
ATOM 1593 N N . PRO A 1 201 ? 12.375 22.469 22.109 1 87.31 201 PRO A N 1
ATOM 1594 C CA . PRO A 1 201 ? 11.789 22.062 20.828 1 87.31 201 PRO A CA 1
ATOM 1595 C C . PRO A 1 201 ? 10.609 21.109 20.984 1 87.31 201 PRO A C 1
ATOM 1597 O O . PRO A 1 201 ? 10.648 20.219 21.828 1 87.31 201 PRO A O 1
ATOM 1600 N N . TYR A 1 202 ? 9.562 21.328 20.266 1 88.44 202 TYR A N 1
ATOM 1601 C CA . TYR A 1 202 ? 8.352 20.516 20.312 1 88.44 202 TYR A CA 1
ATOM 1602 C C . TYR A 1 202 ? 8.016 19.969 18.922 1 88.44 202 TYR A C 1
ATOM 1604 O O . TYR A 1 202 ? 7.668 20.734 18.016 1 88.44 202 TYR A O 1
ATOM 1612 N N . PRO A 1 203 ? 8.047 18.641 18.797 1 90.94 203 PRO A N 1
ATOM 1613 C CA . PRO A 1 203 ? 7.832 18.078 17.469 1 90.94 203 PRO A CA 1
ATOM 1614 C C . PRO A 1 203 ? 6.359 18.094 17.047 1 90.94 203 PRO A C 1
ATOM 1616 O O . PRO A 1 203 ? 5.484 17.812 17.875 1 90.94 203 PRO A O 1
ATOM 1619 N N . VAL A 1 204 ? 6.164 18.453 15.797 1 91.62 204 VAL A N 1
ATOM 1620 C CA . VAL A 1 204 ? 4.844 18.391 15.18 1 91.62 204 VAL A CA 1
ATOM 1621 C C . VAL A 1 204 ? 4.953 17.75 13.797 1 91.62 204 VAL A C 1
ATOM 1623 O O . VAL A 1 204 ? 6.02 17.766 13.18 1 91.62 204 VAL A O 1
ATOM 1626 N N . VAL A 1 205 ? 3.875 17.172 13.352 1 93.12 205 VAL A N 1
ATOM 1627 C CA . VAL A 1 205 ? 3.863 16.547 12.031 1 93.12 205 VAL A CA 1
ATOM 1628 C C . VAL A 1 205 ? 3.68 17.609 10.953 1 93.12 205 VAL A C 1
ATOM 1630 O O . VAL A 1 205 ? 2.719 18.375 10.992 1 93.12 205 VAL A O 1
ATOM 1633 N N . ALA A 1 206 ? 4.637 17.609 10 1 93.81 206 ALA A N 1
ATOM 1634 C CA . ALA A 1 206 ? 4.59 18.625 8.961 1 93.81 206 ALA A CA 1
ATOM 1635 C C . ALA A 1 206 ? 3.957 18.094 7.684 1 93.81 206 ALA A C 1
ATOM 1637 O O . ALA A 1 206 ? 3.385 18.844 6.895 1 93.81 206 ALA A O 1
ATOM 1638 N N . ALA A 1 207 ? 4.152 16.781 7.473 1 95.88 207 ALA A N 1
ATOM 1639 C CA . ALA A 1 207 ? 3.588 16.172 6.27 1 95.88 207 ALA A CA 1
ATOM 1640 C C . ALA A 1 207 ? 3.4 14.672 6.449 1 95.88 207 ALA A 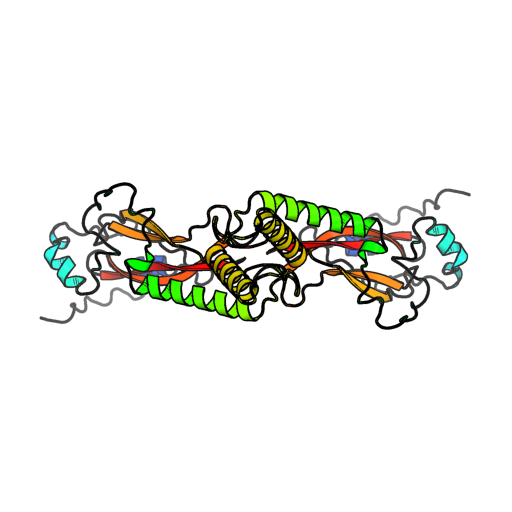C 1
ATOM 1642 O O . ALA A 1 207 ? 4.113 14.039 7.234 1 95.88 207 ALA A O 1
ATOM 1643 N N . CYS A 1 208 ? 2.414 14.203 5.707 1 95.56 208 CYS A N 1
ATOM 1644 C CA . CYS A 1 208 ? 2.107 12.781 5.707 1 95.56 208 CYS A CA 1
ATOM 1645 C C . CYS A 1 208 ? 2.268 12.188 4.309 1 95.56 208 CYS A C 1
ATOM 1647 O O . CYS A 1 208 ? 2.252 12.922 3.316 1 95.56 208 CYS A O 1
ATOM 1649 N N . LYS A 1 209 ? 2.492 10.938 4.27 1 96.88 209 LYS A N 1
ATOM 1650 C CA . LYS A 1 209 ? 2.555 10.242 2.988 1 96.88 209 LYS A CA 1
ATOM 1651 C C . LYS A 1 209 ? 1.877 8.875 3.072 1 96.88 209 LYS A C 1
ATOM 1653 O O . LYS A 1 209 ? 1.748 8.305 4.16 1 96.88 209 LYS A O 1
ATOM 1658 N N . CYS A 1 210 ? 1.44 8.398 1.944 1 97.31 210 CYS A N 1
ATOM 1659 C CA . CYS A 1 210 ? 0.834 7.07 1.854 1 97.31 210 CYS A CA 1
ATOM 1660 C C . CYS A 1 210 ? 1.902 5.988 1.796 1 97.31 210 CYS A C 1
ATOM 1662 O O . CYS A 1 210 ? 2.713 5.957 0.867 1 97.31 210 CYS A O 1
ATOM 1664 N N . SER A 1 211 ? 1.926 5.164 2.84 1 95.5 211 SER A N 1
ATOM 1665 C CA . SER A 1 211 ? 3.008 4.188 2.9 1 95.5 211 SER A CA 1
ATOM 1666 C C . SER A 1 211 ? 2.598 2.953 3.693 1 95.5 211 SER A C 1
ATOM 1668 O O . SER A 1 211 ? 1.587 2.971 4.398 1 95.5 211 SER A O 1
ATOM 1670 N N . CYS A 1 212 ? 3.311 1.823 3.482 1 94.31 212 CYS A N 1
ATOM 1671 C CA . CYS A 1 212 ? 3.105 0.589 4.234 1 94.31 212 CYS A CA 1
ATOM 1672 C C . CYS A 1 212 ? 3.691 0.7 5.637 1 94.31 212 CYS A C 1
ATOM 1674 O O . CYS A 1 212 ? 3.27 -0.013 6.547 1 94.31 212 CYS A O 1
ATOM 1676 N N . ARG A 1 213 ? 4.75 1.399 5.812 1 85.19 213 ARG A N 1
ATOM 1677 C CA . ARG A 1 213 ? 5.461 1.593 7.074 1 85.19 213 ARG A CA 1
ATOM 1678 C C . ARG A 1 213 ? 5.941 3.033 7.215 1 85.19 213 ARG A C 1
ATOM 1680 O O . ARG A 1 213 ? 6.152 3.725 6.215 1 85.19 213 ARG A O 1
ATOM 1687 N N . PRO B 1 1 ? -1.601 -57.969 0.319 1 22.33 1 PRO B N 1
ATOM 1688 C CA . PRO B 1 1 ? -0.717 -56.812 0.109 1 22.33 1 PRO B CA 1
ATOM 1689 C C . PRO B 1 1 ? -0.559 -55.969 1.361 1 22.33 1 PRO B C 1
ATOM 1691 O O . PRO B 1 1 ? -1.528 -55.344 1.823 1 22.33 1 PRO B O 1
ATOM 1694 N N . GLY B 1 2 ? 0.158 -56.156 2.441 1 24.53 2 GLY B N 1
ATOM 1695 C CA . GLY B 1 2 ? 0.146 -56.094 3.893 1 24.53 2 GLY B CA 1
ATOM 1696 C C . GLY B 1 2 ? 0.622 -54.75 4.414 1 24.53 2 GLY B C 1
ATOM 1697 O O . GLY B 1 2 ? 1.157 -53.938 3.656 1 24.53 2 GLY B O 1
ATOM 1698 N N . PRO B 1 3 ? 0.145 -54.156 5.547 1 30.05 3 PRO B N 1
ATOM 1699 C CA . PRO B 1 3 ? 0.494 -52.906 6.215 1 30.05 3 PRO B CA 1
ATOM 1700 C C . PRO B 1 3 ? 2 -52.656 6.254 1 30.05 3 PRO B C 1
ATOM 1702 O O . PRO B 1 3 ? 2.789 -53.594 6.074 1 30.05 3 PRO B O 1
ATOM 1705 N N . CYS B 1 4 ? 2.543 -51.406 5.922 1 39.28 4 CYS B N 1
ATOM 1706 C CA . CYS B 1 4 ? 3.969 -51.125 6.051 1 39.28 4 CYS B CA 1
ATOM 1707 C C . CYS B 1 4 ? 4.566 -51.875 7.242 1 39.28 4 CYS B C 1
ATOM 1709 O O . CYS B 1 4 ? 3.947 -51.969 8.305 1 39.28 4 CYS B O 1
ATOM 1711 N N . PRO B 1 5 ? 5.289 -52.781 7.156 1 35.19 5 PRO B N 1
ATOM 1712 C CA . PRO B 1 5 ? 5.773 -53.438 8.359 1 35.19 5 PRO B CA 1
ATOM 1713 C C . PRO B 1 5 ? 6.09 -52.469 9.492 1 35.19 5 PRO B C 1
ATOM 1715 O O . PRO B 1 5 ? 6.398 -51.312 9.25 1 35.19 5 PRO B O 1
ATOM 1718 N N . GLU B 1 6 ? 5.418 -52.594 10.633 1 34.75 6 GLU B N 1
ATOM 1719 C CA . GLU B 1 6 ? 5.621 -51.969 11.945 1 34.75 6 GLU B CA 1
ATOM 1720 C C . GLU B 1 6 ? 7.102 -51.938 12.312 1 34.75 6 GLU B C 1
ATOM 1722 O O . GLU B 1 6 ? 7.668 -52.938 12.742 1 34.75 6 GLU B O 1
ATOM 1727 N N . SER B 1 7 ? 7.984 -51.562 11.43 1 34.53 7 SER B N 1
ATOM 1728 C CA . SER B 1 7 ? 9.352 -51.688 11.93 1 34.53 7 SER B CA 1
ATOM 1729 C C . SER B 1 7 ? 9.445 -51.344 13.406 1 34.53 7 SER B C 1
ATOM 1731 O O . SER B 1 7 ? 8.641 -50.531 13.906 1 34.53 7 SER B O 1
ATOM 1733 N N . ARG B 1 8 ? 10.07 -52.062 14.211 1 33.81 8 ARG B N 1
ATOM 1734 C CA . ARG B 1 8 ? 10.297 -51.875 15.641 1 33.81 8 ARG B CA 1
ATOM 1735 C C . ARG B 1 8 ? 10.508 -50.406 15.969 1 33.81 8 ARG B C 1
ATOM 1737 O O . ARG B 1 8 ? 10.945 -49.625 15.109 1 33.81 8 ARG B O 1
ATOM 1744 N N . ASP B 1 9 ? 9.859 -49.906 17.172 1 33.91 9 ASP B N 1
ATOM 1745 C CA . ASP B 1 9 ? 9.812 -48.531 17.703 1 33.91 9 ASP B CA 1
ATOM 1746 C C . ASP B 1 9 ? 11.188 -47.875 17.641 1 33.91 9 ASP B C 1
ATOM 1748 O O . ASP B 1 9 ? 12.156 -48.375 18.203 1 33.91 9 ASP B O 1
ATOM 1752 N N . PRO B 1 10 ? 11.852 -47.531 16.641 1 36.62 10 PRO B N 1
ATOM 1753 C CA . PRO B 1 10 ? 13.188 -47.031 16.969 1 36.62 10 PRO B CA 1
ATOM 1754 C C . PRO B 1 10 ? 13.203 -46.188 18.234 1 36.62 10 PRO B C 1
ATOM 1756 O O . PRO B 1 10 ? 12.172 -45.625 18.625 1 36.62 10 PRO B O 1
ATOM 1759 N N . PRO B 1 11 ? 14.148 -46.344 19.266 1 33.62 11 PRO B N 1
ATOM 1760 C CA . PRO B 1 11 ? 13.938 -45.5 20.469 1 33.62 11 PRO B CA 1
ATOM 1761 C C . PRO B 1 11 ? 13.422 -44.125 20.141 1 33.62 11 PRO B C 1
ATOM 1763 O O . PRO B 1 11 ? 13.602 -43.625 19.016 1 33.62 11 PRO B O 1
ATOM 1766 N N . 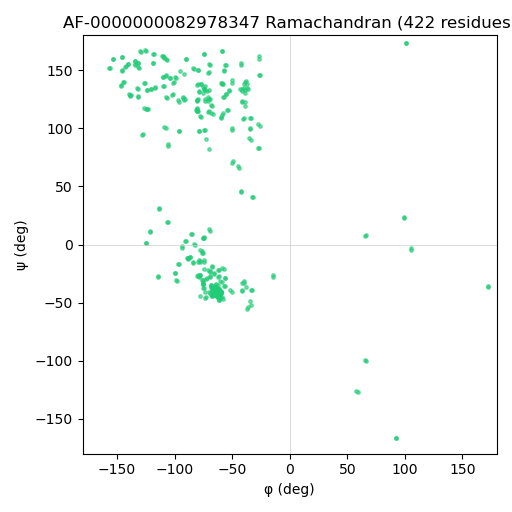SER B 1 12 ? 12.359 -43.594 20.906 1 33.31 12 SER B N 1
ATOM 1767 C CA . SER B 1 12 ? 11.516 -42.406 20.828 1 33.31 12 SER B CA 1
ATOM 1768 C C . SER B 1 12 ? 12.328 -41.156 20.406 1 33.31 12 SER B C 1
ATOM 1770 O O . SER B 1 12 ? 11.766 -40.094 20.156 1 33.31 12 SER B O 1
ATOM 1772 N N . GLY B 1 13 ? 13.547 -41.125 20.766 1 32.81 13 GLY B N 1
ATOM 1773 C CA . GLY B 1 13 ? 14.273 -39.875 20.812 1 32.81 13 GLY B CA 1
ATOM 1774 C C . GLY B 1 13 ? 14.641 -39.344 19.438 1 32.81 13 GLY B C 1
ATOM 1775 O O . GLY B 1 13 ? 15.281 -38.281 19.328 1 32.81 13 GLY B O 1
ATOM 1776 N N . THR B 1 14 ? 15.031 -40.312 18.656 1 31.67 14 THR B N 1
ATOM 1777 C CA . THR B 1 14 ? 15.68 -39.719 17.5 1 31.67 14 THR B CA 1
ATOM 1778 C C . THR B 1 14 ? 14.648 -39 16.609 1 31.67 14 THR B C 1
ATOM 1780 O O . THR B 1 14 ? 13.781 -39.656 16.031 1 31.67 14 THR B O 1
ATOM 1783 N N . ALA B 1 15 ? 14.352 -37.844 16.984 1 36.75 15 ALA B N 1
ATOM 1784 C CA . ALA B 1 15 ? 13.555 -36.906 16.203 1 36.75 15 ALA B CA 1
ATOM 1785 C C . ALA B 1 15 ? 13.812 -37.094 14.703 1 36.75 15 ALA B C 1
ATOM 1787 O O . ALA B 1 15 ? 14.961 -37.125 14.258 1 36.75 15 ALA B O 1
ATOM 1788 N N . ASP B 1 16 ? 13.07 -37.906 14.148 1 31.19 16 ASP B N 1
ATOM 1789 C CA . ASP B 1 16 ? 13.125 -38.062 12.695 1 31.19 16 ASP B CA 1
ATOM 1790 C C . ASP B 1 16 ? 13.594 -36.75 12.023 1 31.19 16 ASP B C 1
ATOM 1792 O O . ASP B 1 16 ? 12.992 -35.719 12.219 1 31.19 16 ASP B O 1
ATOM 1796 N N . PRO B 1 17 ? 14.828 -36.75 11.617 1 34.47 17 PRO B N 1
ATOM 1797 C CA . PRO B 1 17 ? 15.375 -35.5 11.07 1 34.47 17 PRO B CA 1
ATOM 1798 C C . PRO B 1 17 ? 14.508 -34.906 9.977 1 34.47 17 PRO B C 1
ATOM 1800 O O . PRO B 1 17 ? 14.516 -33.688 9.766 1 34.47 17 PRO B O 1
ATOM 1803 N N . ALA B 1 18 ? 13.961 -35.781 9.148 1 36.88 18 ALA B N 1
ATOM 1804 C CA . ALA B 1 18 ? 13.086 -35.188 8.133 1 36.88 18 ALA B CA 1
ATOM 1805 C C . ALA B 1 18 ? 11.953 -34.375 8.781 1 36.88 18 ALA B C 1
ATOM 1807 O O . ALA B 1 18 ? 11.523 -33.344 8.258 1 36.88 18 ALA B O 1
ATOM 1808 N N . ALA B 1 19 ? 11.445 -34.812 9.891 1 37.97 19 ALA B N 1
ATOM 1809 C CA . ALA B 1 19 ? 10.398 -34.125 10.648 1 37.97 19 ALA B CA 1
ATOM 1810 C C . ALA B 1 19 ? 10.898 -32.812 11.211 1 37.97 19 ALA B C 1
ATOM 1812 O O . ALA B 1 19 ? 10.133 -31.859 11.359 1 37.97 19 ALA B O 1
ATOM 1813 N N . HIS B 1 20 ? 12.117 -32.812 11.734 1 37.28 20 HIS B N 1
ATOM 1814 C CA . HIS B 1 20 ? 12.672 -31.594 12.32 1 37.28 20 HIS B CA 1
ATOM 1815 C C . HIS B 1 20 ? 12.812 -30.5 11.273 1 37.28 20 HIS B C 1
ATOM 1817 O O . HIS B 1 20 ? 12.688 -29.312 11.586 1 37.28 20 HIS B O 1
ATOM 1823 N N . LEU B 1 21 ? 13.32 -30.906 10.102 1 36.09 21 LEU B N 1
ATOM 1824 C CA . LEU B 1 21 ? 13.484 -29.891 9.07 1 36.09 21 LEU B CA 1
ATOM 1825 C C . LEU B 1 21 ? 12.141 -29.297 8.664 1 36.09 21 LEU B C 1
ATOM 1827 O O . LEU B 1 21 ? 12.078 -28.156 8.203 1 36.09 21 LEU B O 1
ATOM 1831 N N . LEU B 1 22 ? 11.156 -30.172 8.695 1 36.78 22 LEU B N 1
ATOM 1832 C CA . LEU B 1 22 ? 9.836 -29.625 8.406 1 36.78 22 LEU B CA 1
ATOM 1833 C C . LEU B 1 22 ? 9.328 -28.781 9.57 1 36.78 22 LEU B C 1
ATOM 1835 O O . LEU B 1 22 ? 8.297 -28.109 9.453 1 36.78 22 LEU B O 1
ATOM 1839 N N . ARG B 1 23 ? 9.75 -29.109 10.797 1 33.09 23 ARG B N 1
ATOM 1840 C CA . ARG B 1 23 ? 9.273 -28.422 11.992 1 33.09 23 ARG B CA 1
ATOM 1841 C C . ARG B 1 23 ? 9.906 -27.031 12.117 1 33.09 23 ARG B C 1
ATOM 1843 O O . ARG B 1 23 ? 10.695 -26.781 13.031 1 33.09 23 ARG B O 1
ATOM 1850 N N . GLY B 1 24 ? 10.602 -26.594 11.211 1 32.09 24 GLY B N 1
ATOM 1851 C CA . GLY B 1 24 ? 11.086 -25.266 11.523 1 32.09 24 GLY B CA 1
ATOM 1852 C C . GLY B 1 24 ? 10.023 -24.375 12.148 1 32.09 24 GLY B C 1
ATOM 1853 O O . GLY B 1 24 ? 8.828 -24.688 12.078 1 32.09 24 GLY B O 1
ATOM 1854 N N . ARG B 1 25 ? 10.492 -23.406 12.906 1 34.59 25 ARG B N 1
ATOM 1855 C CA . ARG B 1 25 ? 9.688 -22.5 13.719 1 34.59 25 ARG B CA 1
ATOM 1856 C C . ARG B 1 25 ? 8.398 -22.109 12.992 1 34.59 25 ARG B C 1
ATOM 1858 O O . ARG B 1 25 ? 8.422 -21.812 11.797 1 34.59 25 ARG B O 1
ATOM 1865 N N . PRO B 1 26 ? 7.152 -22.391 13.672 1 32.31 26 PRO B N 1
ATOM 1866 C CA . PRO B 1 26 ? 5.82 -21.922 13.273 1 32.31 26 PRO B CA 1
ATOM 1867 C C . PRO B 1 26 ? 5.852 -20.531 12.633 1 32.31 26 PRO B C 1
ATOM 1869 O O . PRO B 1 26 ? 4.918 -20.156 11.914 1 32.31 26 PRO B O 1
ATOM 1872 N N . SER B 1 27 ? 6.418 -19.594 13.211 1 31.47 27 SER B N 1
ATOM 1873 C CA . SER B 1 27 ? 6.133 -18.172 13.148 1 31.47 27 SER B CA 1
ATOM 1874 C C . SER B 1 27 ? 6.57 -17.578 11.812 1 31.47 27 SER B C 1
ATOM 1876 O O . SER B 1 27 ? 6.312 -16.406 11.539 1 31.47 27 SER B O 1
ATOM 1878 N N . ALA B 1 28 ? 7.891 -17.969 11.32 1 34.84 28 ALA B N 1
ATOM 1879 C CA . ALA B 1 28 ? 8.297 -17.312 10.086 1 34.84 28 ALA B CA 1
ATOM 1880 C C . ALA B 1 28 ? 7.461 -17.797 8.906 1 34.84 28 ALA B C 1
ATOM 1882 O O . ALA B 1 28 ? 7.059 -18.953 8.859 1 34.84 28 ALA B O 1
ATOM 1883 N N . PRO B 1 29 ? 6.777 -17.062 8.086 1 38.28 29 PRO B N 1
ATOM 1884 C CA . PRO B 1 29 ? 6.055 -17.562 6.906 1 38.28 29 PRO B CA 1
ATOM 1885 C C . PRO B 1 29 ? 6.758 -18.734 6.227 1 38.28 29 PRO B C 1
ATOM 1887 O O . PRO B 1 29 ? 7.988 -18.75 6.133 1 38.28 29 PRO B O 1
ATOM 1890 N N . ALA B 1 30 ? 6.402 -19.984 6.422 1 41.88 30 ALA B N 1
ATOM 1891 C CA . ALA B 1 30 ? 6.898 -21.203 5.773 1 41.88 30 ALA B CA 1
ATOM 1892 C C . ALA B 1 30 ? 7.43 -20.891 4.375 1 41.88 30 ALA B C 1
ATOM 1894 O O . ALA B 1 30 ? 6.703 -20.359 3.529 1 41.88 30 ALA B O 1
ATOM 1895 N N . ARG B 1 31 ? 8.695 -20.422 4.238 1 47.12 31 ARG B N 1
ATOM 1896 C CA . ARG B 1 31 ? 9.297 -20.297 2.916 1 47.12 31 ARG B CA 1
ATOM 1897 C C . ARG B 1 31 ? 9.141 -21.578 2.111 1 47.12 31 ARG B C 1
ATOM 1899 O O . ARG B 1 31 ? 9.562 -22.656 2.551 1 47.12 31 ARG B O 1
ATOM 1906 N N . PRO B 1 32 ? 8.141 -21.641 1.209 1 53.09 32 PRO B N 1
ATOM 1907 C CA . PRO B 1 32 ? 8.164 -22.766 0.275 1 53.09 32 PRO B CA 1
ATOM 1908 C C . PRO B 1 32 ? 9.578 -23.109 -0.2 1 53.09 32 PRO B C 1
ATOM 1910 O O . PRO B 1 32 ? 10.43 -22.219 -0.313 1 53.09 32 PRO B O 1
ATOM 1913 N N . TYR B 1 33 ? 9.992 -24.359 -0.15 1 55.53 33 TYR B N 1
ATOM 1914 C CA . TYR B 1 33 ? 11.133 -24.953 -0.826 1 55.53 33 TYR B CA 1
ATOM 1915 C C . TYR B 1 33 ? 12.328 -25.062 0.113 1 55.53 33 TYR B C 1
ATOM 1917 O O . TYR B 1 33 ? 13.477 -25 -0.326 1 55.53 33 TYR B O 1
ATOM 1925 N N . SER B 1 34 ? 12.039 -25.078 1.396 1 54.28 34 SER B N 1
ATOM 1926 C CA . SER B 1 34 ? 13.117 -25.141 2.373 1 54.28 34 SER B CA 1
ATOM 1927 C C . SER B 1 34 ? 13.703 -26.562 2.445 1 54.28 34 SER B C 1
ATOM 1929 O O . SER B 1 34 ? 14.578 -26.828 3.268 1 54.28 34 SER B O 1
ATOM 1931 N N . LEU B 1 35 ? 13.289 -27.406 1.643 1 54.53 35 LEU B N 1
ATOM 1932 C CA . LEU B 1 35 ? 13.812 -28.766 1.774 1 54.53 35 LEU B CA 1
ATOM 1933 C C . LEU B 1 35 ? 15.297 -28.812 1.416 1 54.53 35 LEU B C 1
ATOM 1935 O O . LEU B 1 35 ? 15.727 -28.172 0.448 1 54.53 35 LEU B O 1
ATOM 1939 N N . SER B 1 36 ? 16.078 -29.234 2.449 1 53.03 36 SER B N 1
ATOM 1940 C CA . SER B 1 36 ? 17.484 -29.422 2.164 1 53.03 36 SER B CA 1
ATOM 1941 C C . SER B 1 36 ? 17.703 -30.344 0.965 1 53.03 36 SER B C 1
ATOM 1943 O O . SER B 1 36 ? 17.031 -31.375 0.849 1 53.03 36 SER B O 1
ATOM 1945 N N . ARG B 1 37 ? 18.281 -29.781 -0.085 1 55.31 37 ARG B N 1
ATOM 1946 C CA . ARG B 1 37 ? 18.516 -30.547 -1.303 1 55.31 37 ARG B CA 1
ATOM 1947 C C . ARG B 1 37 ? 19.797 -31.375 -1.187 1 55.31 37 ARG B C 1
ATOM 1949 O O . ARG B 1 37 ? 20.172 -32.094 -2.123 1 55.31 37 ARG B O 1
ATOM 1956 N N . SER B 1 38 ? 20.359 -31.203 -0.091 1 53.59 38 SER B N 1
ATOM 1957 C CA . SER B 1 38 ? 21.594 -31.969 0.062 1 53.59 38 SER B CA 1
ATOM 1958 C C . SER B 1 38 ? 21.312 -33.406 0.439 1 53.59 38 SER B C 1
ATOM 1960 O O . SER B 1 38 ? 20.594 -33.688 1.405 1 53.59 38 SER B O 1
ATOM 1962 N N . PRO B 1 39 ? 21.859 -34.312 -0.4 1 54.34 39 PRO B N 1
ATOM 1963 C CA . PRO B 1 39 ? 21.672 -35.75 -0.061 1 54.34 39 PRO B CA 1
ATOM 1964 C C . PRO B 1 39 ? 22.188 -36.094 1.332 1 54.34 39 PRO B C 1
ATOM 1966 O O . PRO B 1 39 ? 21.719 -37.031 1.96 1 54.34 39 PRO B O 1
ATOM 1969 N N . GLU B 1 40 ? 23.172 -35.312 1.698 1 57.59 40 GLU B N 1
ATOM 1970 C CA . GLU B 1 40 ? 23.812 -35.594 2.979 1 57.59 40 GLU B CA 1
ATOM 1971 C C . GLU B 1 40 ? 22.844 -35.375 4.137 1 57.59 40 GLU B C 1
ATOM 1973 O O . GLU B 1 40 ? 23.016 -35.969 5.211 1 57.59 40 GLU B O 1
ATOM 1978 N N . ASP B 1 41 ? 21.984 -34.594 3.791 1 55.81 41 ASP B N 1
ATOM 1979 C CA . ASP B 1 41 ? 21.031 -34.281 4.848 1 55.81 41 ASP B CA 1
ATOM 1980 C C . ASP B 1 41 ? 20 -35.375 5 1 55.81 41 ASP B C 1
ATOM 1982 O O . ASP B 1 41 ? 19.25 -35.406 5.98 1 55.81 41 ASP B O 1
ATOM 1986 N N . TYR B 1 42 ? 20.094 -36.125 3.887 1 56.78 42 TYR B N 1
ATOM 1987 C CA . TYR B 1 42 ? 19.203 -37.281 3.906 1 56.78 42 TYR B CA 1
ATOM 1988 C C . TYR B 1 42 ? 19.984 -38.562 4.152 1 56.78 42 TYR B C 1
ATOM 1990 O O . TYR B 1 42 ? 20.984 -38.844 3.484 1 56.78 42 TYR B O 1
ATOM 1998 N N . ARG B 1 43 ? 20.203 -38.844 5.273 1 56.41 43 ARG B N 1
ATOM 1999 C CA . ARG B 1 43 ? 21.031 -39.969 5.719 1 56.41 43 ARG B CA 1
ATOM 2000 C C . ARG B 1 43 ? 20.922 -41.156 4.758 1 56.41 43 ARG B C 1
ATOM 2002 O O . ARG B 1 43 ? 21.844 -41.969 4.648 1 56.41 43 ARG B O 1
ATOM 2009 N N . TYR B 1 44 ? 19.781 -41.438 4.234 1 53.84 44 TYR B N 1
ATOM 2010 C CA . TYR B 1 44 ? 19.672 -42.656 3.48 1 53.84 44 TYR B CA 1
ATOM 2011 C C . TYR B 1 44 ? 19.562 -42.406 1.985 1 53.84 44 TYR B C 1
ATOM 2013 O O . TYR B 1 44 ? 18.859 -41.469 1.562 1 53.84 44 TYR B O 1
ATOM 2021 N N . SER B 1 45 ? 20.656 -42.562 1.272 1 57.38 45 SER B N 1
ATOM 2022 C CA . SER B 1 45 ? 20.609 -42.594 -0.185 1 57.38 45 SER B CA 1
ATOM 2023 C C . SER B 1 45 ? 19.875 -43.812 -0.69 1 57.38 45 SER B C 1
ATOM 2025 O O . SER B 1 45 ? 20.219 -44.938 -0.303 1 57.38 45 SER B O 1
ATOM 2027 N N . PRO B 1 46 ? 18.766 -43.625 -1.263 1 58.19 46 PRO B N 1
ATOM 2028 C CA . PRO B 1 46 ? 18.047 -44.812 -1.71 1 58.19 46 PRO B CA 1
ATOM 2029 C C . PRO B 1 46 ? 18.891 -45.688 -2.629 1 58.19 46 PRO B C 1
ATOM 2031 O O . PRO B 1 46 ? 19.734 -45.188 -3.371 1 58.19 46 PRO B O 1
ATOM 2034 N N . LYS B 1 47 ? 18.953 -46.938 -2.318 1 62.12 47 LYS B N 1
ATOM 2035 C CA . LYS B 1 47 ? 19.578 -47.875 -3.262 1 62.12 47 LYS B CA 1
ATOM 2036 C C . LYS B 1 47 ? 18.844 -47.844 -4.605 1 62.12 47 LYS B C 1
ATOM 2038 O O . LYS B 1 47 ? 17.641 -47.562 -4.664 1 62.12 47 LYS B O 1
ATOM 2043 N N . PRO B 1 48 ? 19.625 -47.875 -5.609 1 60.75 48 PRO B N 1
ATOM 2044 C CA . PRO B 1 48 ? 19.078 -47.844 -6.969 1 60.75 48 PRO B CA 1
ATOM 2045 C C . PRO B 1 48 ? 17.844 -48.719 -7.133 1 60.75 48 PRO B C 1
ATOM 2047 O O . PRO B 1 48 ? 16.922 -48.375 -7.879 1 60.75 48 PRO B O 1
ATOM 2050 N N . ARG B 1 49 ? 17.828 -49.938 -6.477 1 61.38 49 ARG B N 1
ATOM 2051 C CA . ARG B 1 49 ? 16.719 -50.844 -6.641 1 61.38 49 ARG B CA 1
ATOM 2052 C C . ARG B 1 49 ? 15.414 -50.25 -6.133 1 61.38 49 ARG B C 1
ATOM 2054 O O . ARG B 1 49 ? 14.328 -50.625 -6.562 1 61.38 49 ARG B O 1
ATOM 2061 N N . HIS B 1 50 ? 15.656 -49.312 -5.293 1 62.75 50 HIS B N 1
ATOM 2062 C CA . HIS B 1 50 ? 14.477 -48.719 -4.668 1 62.75 50 HIS B CA 1
ATOM 2063 C C . HIS B 1 50 ? 13.953 -47.531 -5.477 1 62.75 50 HIS B C 1
ATOM 2065 O O . HIS B 1 50 ? 12.914 -46.969 -5.152 1 62.75 50 HIS B O 1
ATOM 2071 N N . LEU B 1 51 ? 14.648 -47.375 -6.559 1 69.75 51 LEU B N 1
ATOM 2072 C CA . LEU B 1 51 ? 14.32 -46.156 -7.32 1 69.75 51 LEU B CA 1
ATOM 2073 C C . LEU B 1 51 ? 13.695 -46.531 -8.664 1 69.75 51 LEU B C 1
ATOM 2075 O O . LEU B 1 51 ? 13.875 -45.812 -9.648 1 69.75 51 LEU B O 1
ATOM 2079 N N . LYS B 1 52 ? 12.984 -47.688 -8.641 1 79.06 52 LYS B N 1
ATOM 2080 C CA . LYS B 1 52 ? 12.328 -48.031 -9.898 1 79.06 52 LYS B CA 1
ATOM 2081 C C . LYS B 1 52 ? 11.164 -47.094 -10.195 1 79.06 52 LYS B C 1
ATOM 2083 O O . LYS B 1 52 ? 10.203 -47.031 -9.422 1 79.06 52 LYS B O 1
ATOM 2088 N N . PRO B 1 53 ? 11.188 -46.531 -11.281 1 82.12 53 PRO B N 1
ATOM 2089 C CA . PRO B 1 53 ? 10.188 -45.5 -11.586 1 82.12 53 PRO B CA 1
ATOM 2090 C C . PRO B 1 53 ? 8.758 -46.031 -11.57 1 82.12 53 PRO B C 1
ATOM 2092 O O . PRO B 1 53 ? 7.836 -45.344 -11.133 1 82.12 53 PRO B O 1
ATOM 2095 N N . GLY B 1 54 ? 8.609 -47.219 -12.133 1 87.56 54 GLY B N 1
ATOM 2096 C CA . GLY B 1 54 ? 7.281 -47.812 -12.148 1 87.56 54 GLY B CA 1
ATOM 2097 C C . GLY B 1 54 ? 6.695 -47.969 -10.758 1 87.56 54 GLY B C 1
ATOM 2098 O O . GLY B 1 54 ? 5.527 -47.656 -10.523 1 87.56 54 GLY B O 1
ATOM 2099 N N . ARG B 1 55 ? 7.488 -48.5 -9.82 1 88.19 55 ARG B N 1
ATOM 2100 C CA . ARG B 1 55 ? 7.047 -48.688 -8.445 1 88.19 55 ARG B CA 1
ATOM 2101 C C . ARG B 1 55 ? 6.766 -47.344 -7.773 1 88.19 55 ARG B C 1
ATOM 2103 O O . ARG B 1 55 ? 5.766 -47.188 -7.066 1 88.19 55 ARG B O 1
ATOM 2110 N N . LEU B 1 56 ? 7.637 -46.438 -7.984 1 90.62 56 LEU B N 1
ATOM 2111 C CA . LEU B 1 56 ? 7.488 -45.125 -7.375 1 90.62 56 LEU B CA 1
ATOM 2112 C C . LEU B 1 56 ? 6.246 -44.406 -7.902 1 90.62 56 LEU B C 1
ATOM 2114 O O . LEU B 1 56 ? 5.547 -43.75 -7.148 1 90.62 56 LEU B O 1
ATOM 2118 N N . ARG B 1 57 ? 5.945 -44.625 -9.164 1 92.62 57 ARG B N 1
ATOM 2119 C CA . ARG B 1 57 ? 4.734 -44.062 -9.75 1 92.62 57 ARG B CA 1
ATOM 2120 C C . ARG B 1 57 ? 3.486 -44.656 -9.102 1 92.62 57 ARG B C 1
ATOM 2122 O O . ARG B 1 57 ? 2.51 -43.938 -8.859 1 92.62 57 ARG B O 1
ATOM 2129 N N . ARG B 1 58 ? 3.547 -45.906 -8.898 1 92.38 58 ARG B N 1
ATOM 2130 C CA . ARG B 1 58 ? 2.428 -46.562 -8.242 1 92.38 58 ARG B CA 1
ATOM 2131 C C . ARG B 1 58 ? 2.252 -46.062 -6.812 1 92.38 58 ARG B C 1
ATOM 2133 O O . ARG B 1 58 ? 1.125 -45.875 -6.344 1 92.38 58 ARG B O 1
ATOM 2140 N N . LEU B 1 59 ? 3.369 -45.812 -6.184 1 90.44 59 LEU B N 1
ATOM 2141 C CA . LEU B 1 59 ? 3.332 -45.312 -4.809 1 90.44 59 LEU B CA 1
ATOM 2142 C C . LEU B 1 59 ? 2.732 -43.906 -4.754 1 90.44 59 LEU B C 1
ATOM 2144 O O . LEU B 1 59 ? 1.951 -43.594 -3.852 1 90.44 59 LEU B O 1
ATOM 2148 N N . LEU B 1 60 ? 3.051 -43.125 -5.68 1 92.5 60 LEU B N 1
ATOM 2149 C CA . LEU B 1 60 ? 2.537 -41.75 -5.719 1 92.5 60 LEU B CA 1
ATOM 2150 C C . LEU B 1 60 ? 1.081 -41.719 -6.168 1 92.5 60 LEU B C 1
ATOM 2152 O O . LEU B 1 60 ? 0.297 -40.875 -5.715 1 92.5 60 LEU B O 1
ATOM 2156 N N . GLY B 1 61 ? 0.747 -42.594 -7.008 1 92.5 61 GLY B N 1
ATOM 2157 C CA . GLY B 1 61 ? -0.623 -42.75 -7.465 1 92.5 61 GLY B CA 1
ATOM 2158 C C . GLY B 1 61 ? -1.191 -41.531 -8.117 1 92.5 61 GLY B C 1
ATOM 2159 O O . GLY B 1 61 ? -0.579 -40.938 -9.023 1 92.5 61 GLY B O 1
ATOM 2160 N N . SER B 1 62 ? -2.357 -41.094 -7.617 1 92.38 62 SER B N 1
ATOM 2161 C CA . SER B 1 62 ? -3.094 -39.969 -8.203 1 92.38 62 SER B CA 1
ATOM 2162 C C . SER B 1 62 ? -2.443 -38.656 -7.859 1 92.38 62 SER B C 1
ATOM 2164 O O . SER B 1 62 ? -2.789 -37.625 -8.438 1 92.38 62 SER B O 1
ATOM 2166 N N . ALA B 1 63 ? -1.465 -38.75 -7.008 1 94.31 63 ALA B N 1
ATOM 2167 C CA . ALA B 1 63 ? -0.784 -37.5 -6.613 1 94.31 63 ALA B CA 1
ATOM 2168 C C . ALA B 1 63 ? 0.195 -37.062 -7.691 1 94.31 63 ALA B C 1
ATOM 2170 O O . ALA B 1 63 ? 0.675 -35.906 -7.664 1 94.31 63 ALA B O 1
ATOM 2171 N N . PHE B 1 64 ? 0.483 -37.969 -8.625 1 94.88 64 PHE B N 1
ATOM 2172 C CA . PHE B 1 64 ? 1.363 -37.562 -9.711 1 94.88 64 PHE B CA 1
ATOM 2173 C C . PHE B 1 64 ? 0.66 -36.562 -10.641 1 94.88 64 PHE B C 1
ATOM 2175 O O . PHE B 1 64 ? -0.323 -36.938 -11.297 1 94.88 64 PHE B O 1
ATOM 2182 N N . ASP B 1 65 ? 1.152 -35.375 -10.672 1 93.94 65 ASP B N 1
ATOM 2183 C CA . ASP B 1 65 ? 0.592 -34.281 -11.477 1 93.94 65 ASP B CA 1
ATOM 2184 C C . ASP B 1 65 ? 1.656 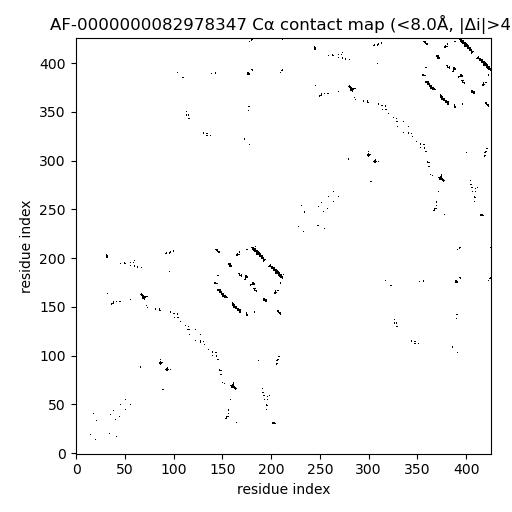-33.688 -12.383 1 93.94 65 ASP B C 1
ATOM 2186 O O . ASP B 1 65 ? 2.566 -33 -11.898 1 93.94 65 ASP B O 1
ATOM 2190 N N . ARG B 1 66 ? 1.439 -33.812 -13.656 1 92.69 66 ARG B N 1
ATOM 2191 C CA . ARG B 1 66 ? 2.443 -33.375 -14.617 1 92.69 66 ARG B CA 1
ATOM 2192 C C . ARG B 1 66 ? 2.596 -31.859 -14.602 1 92.69 66 ARG B C 1
ATOM 2194 O O . ARG B 1 66 ? 3.584 -31.328 -15.102 1 92.69 66 ARG B O 1
ATOM 2201 N N . PHE B 1 67 ? 1.586 -31.219 -14.062 1 92.69 67 PHE B N 1
ATOM 2202 C CA . PHE B 1 67 ? 1.723 -29.781 -13.93 1 92.69 67 PHE B CA 1
ATOM 2203 C C . PHE B 1 67 ? 2.811 -29.422 -12.93 1 92.69 67 PHE B C 1
ATOM 2205 O O . PHE B 1 67 ? 3.574 -28.484 -13.133 1 92.69 67 PHE B O 1
ATOM 2212 N N . TRP B 1 68 ? 2.945 -30.125 -11.852 1 93.94 68 TRP B N 1
ATOM 2213 C CA . TRP B 1 68 ? 3.775 -29.766 -10.711 1 93.94 68 TRP B CA 1
ATOM 2214 C C . TRP B 1 68 ? 5.105 -30.5 -10.734 1 93.94 68 TRP B C 1
ATOM 2216 O O . TRP B 1 68 ? 6.062 -30.094 -10.07 1 93.94 68 TRP B O 1
ATOM 2226 N N . MET B 1 69 ? 5.098 -31.625 -11.391 1 94.19 69 MET B N 1
ATOM 2227 C CA . MET B 1 69 ? 6.254 -32.5 -11.188 1 94.19 69 MET B CA 1
ATOM 2228 C C . MET B 1 69 ? 6.602 -33.25 -12.461 1 94.19 69 MET B C 1
ATOM 2230 O O . MET B 1 69 ? 5.738 -33.469 -13.312 1 94.19 69 MET B O 1
ATOM 2234 N N . ALA B 1 70 ? 7.922 -33.562 -12.594 1 93.38 70 ALA B N 1
ATOM 2235 C CA . ALA B 1 70 ? 8.445 -34.281 -13.742 1 93.38 70 ALA B CA 1
ATOM 2236 C C . ALA B 1 70 ? 9.586 -35.219 -13.344 1 93.38 70 ALA B C 1
ATOM 2238 O O . ALA B 1 70 ? 10.391 -34.875 -12.469 1 93.38 70 ALA B O 1
ATOM 2239 N N . THR B 1 71 ? 9.586 -36.344 -13.906 1 91.38 71 THR B N 1
ATOM 2240 C CA . THR B 1 71 ? 10.617 -37.312 -13.594 1 91.38 71 THR B CA 1
ATOM 2241 C C . THR B 1 71 ? 11.938 -36.938 -14.258 1 91.38 71 THR B C 1
ATOM 2243 O O . THR B 1 71 ? 13.008 -37.312 -13.773 1 91.38 71 THR B O 1
ATOM 2246 N N . GLU B 1 72 ? 11.82 -36.25 -15.477 1 89.81 72 GLU B N 1
ATOM 2247 C CA . GLU B 1 72 ? 13 -35.781 -16.203 1 89.81 72 GLU B CA 1
ATOM 2248 C C . GLU B 1 72 ? 13 -34.281 -16.344 1 89.81 72 GLU B C 1
ATOM 2250 O O . GLU B 1 72 ? 11.977 -33.625 -16.109 1 89.81 72 GLU B O 1
ATOM 2255 N N . GLU B 1 73 ? 14.172 -33.875 -16.672 1 89 73 GLU B N 1
ATOM 2256 C CA . GLU B 1 73 ? 14.289 -32.438 -16.844 1 89 73 GLU B CA 1
ATOM 2257 C C . GLU B 1 73 ? 13.32 -31.938 -17.906 1 89 73 GLU B C 1
ATOM 2259 O O . GLU B 1 73 ? 13.383 -32.344 -19.078 1 89 73 GLU B O 1
ATOM 2264 N N . PRO B 1 74 ? 12.438 -31.219 -17.422 1 86.06 74 PRO B N 1
ATOM 2265 C CA . PRO B 1 74 ? 11.492 -30.688 -18.406 1 86.06 74 PRO B CA 1
ATOM 2266 C C . PRO B 1 74 ? 12.172 -29.828 -19.469 1 86.06 74 PRO B C 1
ATOM 2268 O O . PRO B 1 74 ? 13.125 -29.094 -19.156 1 86.06 74 PRO B O 1
ATOM 2271 N N . ARG B 1 75 ? 12.211 -30.422 -20.766 1 69.81 75 ARG B N 1
ATOM 2272 C CA . ARG B 1 75 ? 12.82 -29.656 -21.859 1 69.81 75 ARG B CA 1
ATOM 2273 C C . ARG B 1 75 ? 12.438 -28.188 -21.781 1 69.81 75 ARG B C 1
ATOM 2275 O O . ARG B 1 75 ? 11.32 -27.844 -21.391 1 69.81 75 ARG B O 1
ATOM 2282 N N . ARG B 1 76 ? 13.492 -27.484 -21.391 1 57.19 76 ARG B N 1
ATOM 2283 C CA . ARG B 1 76 ? 13.18 -26.062 -21.5 1 57.19 76 ARG B CA 1
ATOM 2284 C C . ARG B 1 76 ? 12.219 -25.797 -22.656 1 57.19 76 ARG B C 1
ATOM 228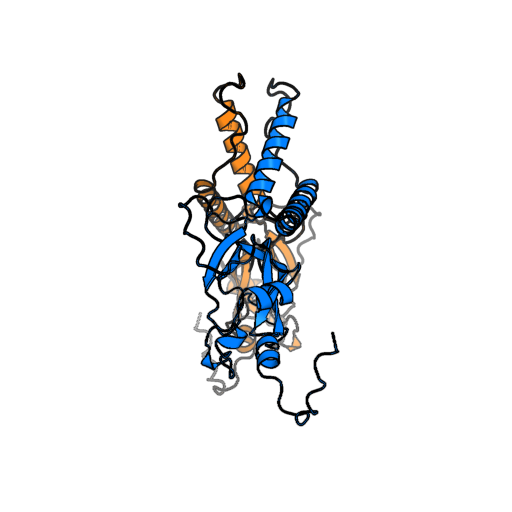6 O O . ARG B 1 76 ? 12.609 -25.859 -23.828 1 57.19 76 ARG B O 1
ATOM 2293 N N . LEU B 1 77 ? 11.281 -26.641 -22.797 1 49.19 77 LEU B N 1
ATOM 2294 C CA . LEU B 1 77 ? 10.547 -26.078 -23.922 1 49.19 77 LEU B CA 1
ATOM 2295 C C . LEU B 1 77 ? 10.75 -24.578 -24.016 1 49.19 77 LEU B C 1
ATOM 2297 O O . LEU B 1 77 ? 11.008 -23.922 -23 1 49.19 77 LEU B O 1
ATOM 2301 N N . ASN B 1 78 ? 10.781 -23.969 -25.344 1 41.12 78 ASN B N 1
ATOM 2302 C CA . ASN B 1 78 ? 10.992 -22.531 -25.562 1 41.12 78 ASN B CA 1
ATOM 2303 C C . ASN B 1 78 ? 10.523 -21.719 -24.359 1 41.12 78 ASN B C 1
ATOM 2305 O O . ASN B 1 78 ? 9.734 -22.203 -23.547 1 41.12 78 ASN B O 1
ATOM 2309 N N . GLY B 1 79 ? 11.023 -20.391 -24.188 1 43.75 79 GLY B N 1
ATOM 2310 C CA . GLY B 1 79 ? 10.742 -19.109 -23.562 1 43.75 79 GLY B CA 1
ATOM 2311 C C . GLY B 1 79 ? 9.312 -18.984 -23.078 1 43.75 79 GLY B C 1
ATOM 2312 O O . GLY B 1 79 ? 8.914 -17.922 -22.578 1 43.75 79 GLY B O 1
ATOM 2313 N N . SER B 1 80 ? 8.484 -19.719 -23.719 1 44.38 80 SER B N 1
ATOM 2314 C CA . SER B 1 80 ? 7.059 -19.406 -23.781 1 44.38 80 SER B CA 1
ATOM 2315 C C . SER B 1 80 ? 6.344 -19.828 -22.5 1 44.38 80 SER B C 1
ATOM 2317 O O . SER B 1 80 ? 5.145 -19.578 -22.344 1 44.38 80 SER B O 1
ATOM 2319 N N . LEU B 1 81 ? 6.797 -20.828 -21.766 1 47.78 81 LEU B N 1
ATOM 2320 C CA . LEU B 1 81 ? 6.062 -21.188 -20.562 1 47.78 81 LEU B CA 1
ATOM 2321 C C . LEU B 1 81 ? 6.098 -20.062 -19.547 1 47.78 81 LEU B C 1
ATOM 2323 O O . LEU B 1 81 ? 5.375 -20.109 -18.547 1 47.78 81 LEU B O 1
ATOM 2327 N N . LEU B 1 82 ? 7.293 -19.375 -19.406 1 49.22 82 LEU B N 1
ATOM 2328 C CA . LEU B 1 82 ? 7.488 -18.188 -18.578 1 49.22 82 LEU B CA 1
ATOM 2329 C C . LEU B 1 82 ? 6.262 -17.281 -18.609 1 49.22 82 LEU B C 1
ATOM 2331 O O . LEU B 1 82 ? 5.914 -16.656 -17.609 1 49.22 82 LEU B O 1
ATOM 2335 N N . GLU B 1 83 ? 5.902 -16.953 -19.984 1 53.25 83 GLU B N 1
ATOM 2336 C CA . GLU B 1 83 ? 4.844 -15.969 -20.172 1 53.25 83 GLU B CA 1
ATOM 2337 C C . GLU B 1 83 ? 3.467 -16.594 -19.938 1 53.25 83 GLU B C 1
ATOM 2339 O O . GLU B 1 83 ? 2.443 -15.977 -20.25 1 53.25 83 GLU B O 1
ATOM 2344 N N . ASP B 1 84 ? 3.443 -18 -19.688 1 57.25 84 ASP B N 1
ATOM 2345 C CA . ASP B 1 84 ? 2.176 -18.719 -19.703 1 57.25 84 ASP B CA 1
ATOM 2346 C C . ASP B 1 84 ? 1.368 -18.438 -18.438 1 57.25 84 ASP B C 1
ATOM 2348 O O . ASP B 1 84 ? 1.938 -18.172 -17.375 1 57.25 84 ASP B O 1
ATOM 2352 N N . ASP B 1 85 ? 0.102 -18.094 -18.594 1 79.94 85 ASP B N 1
ATOM 2353 C CA . ASP B 1 85 ? -0.993 -18 -17.625 1 79.94 85 ASP B CA 1
ATOM 2354 C C . ASP B 1 85 ? -1.088 -19.25 -16.766 1 79.94 85 ASP B C 1
ATOM 2356 O O . ASP B 1 85 ? -1.871 -20.156 -17.062 1 79.94 85 ASP B O 1
ATOM 2360 N N . LEU B 1 86 ? -0.081 -19.484 -15.781 1 88.31 86 LEU B N 1
ATOM 2361 C CA . LEU B 1 86 ? -0.05 -20.625 -14.859 1 88.31 86 LEU B CA 1
ATOM 2362 C C . LEU B 1 86 ? -1.445 -20.922 -14.32 1 88.31 86 LEU B C 1
ATOM 2364 O O . LEU B 1 86 ? -1.821 -22.078 -14.172 1 88.31 86 LEU B O 1
ATOM 2368 N N . GLU B 1 87 ? -2.164 -19.891 -14.188 1 88.69 87 GLU B N 1
ATOM 2369 C CA . GLU B 1 87 ? -3.484 -20.016 -13.578 1 88.69 87 GLU B CA 1
ATOM 2370 C C . GLU B 1 87 ? -4.445 -20.766 -14.492 1 88.69 87 GLU B C 1
ATOM 2372 O O . GLU B 1 87 ? -5.387 -21.406 -14.023 1 88.69 87 GLU B O 1
ATOM 2377 N N . SER B 1 88 ? -4.129 -20.734 -15.734 1 88.12 88 SER B N 1
ATOM 2378 C CA . SER B 1 88 ? -4.992 -21.438 -16.672 1 88.12 88 SER B CA 1
ATOM 2379 C C . SER B 1 88 ? -4.629 -22.906 -16.75 1 88.12 88 SER B C 1
ATOM 2381 O O . SER B 1 88 ? -5.43 -23.734 -17.219 1 88.12 88 SER B O 1
ATOM 2383 N N . LEU B 1 89 ? -3.508 -23.312 -16.281 1 89.75 89 LEU B N 1
ATOM 2384 C CA . LEU B 1 89 ? -2.994 -24.672 -16.453 1 89.75 89 LEU B CA 1
ATOM 2385 C C . LEU B 1 89 ? -3.312 -25.531 -15.234 1 89.75 89 LEU B C 1
ATOM 2387 O O . LEU B 1 89 ? -3.201 -26.75 -15.281 1 89.75 89 LEU B O 1
ATOM 2391 N N . SER B 1 90 ? -3.643 -24.875 -14.172 1 92.44 90 SER B N 1
ATOM 2392 C CA . SER B 1 90 ? -3.949 -25.578 -12.93 1 92.44 90 SER B CA 1
ATOM 2393 C C . SER B 1 90 ? -5.254 -25.078 -12.32 1 92.44 90 SER B C 1
ATOM 2395 O O . SER B 1 90 ? -5.422 -23.875 -12.102 1 92.44 90 SER B O 1
ATOM 2397 N N . ARG B 1 91 ? -6.121 -26.016 -12.047 1 91 91 ARG B N 1
ATOM 2398 C CA . ARG B 1 91 ? -7.41 -25.672 -11.461 1 91 91 ARG B CA 1
ATOM 2399 C C . ARG B 1 91 ? -7.223 -24.984 -10.102 1 91 91 ARG B C 1
ATOM 2401 O O . ARG B 1 91 ? -7.906 -24.016 -9.789 1 91 91 ARG B O 1
ATOM 2408 N N . ASP B 1 92 ? -6.305 -25.469 -9.32 1 90.94 92 ASP B N 1
ATOM 2409 C CA . ASP B 1 92 ? -6.043 -24.906 -7.996 1 90.94 92 ASP B CA 1
ATOM 2410 C C . ASP B 1 92 ? -5.531 -23.469 -8.102 1 90.94 92 ASP B C 1
ATOM 2412 O O . ASP B 1 92 ? -5.961 -22.594 -7.344 1 90.94 92 ASP B O 1
ATOM 2416 N N . LEU B 1 93 ? -4.645 -23.312 -9.031 1 94.88 93 LEU B N 1
ATOM 2417 C CA . LEU B 1 93 ? -4.078 -21.984 -9.211 1 94.88 93 LEU B CA 1
ATOM 2418 C C . LEU B 1 93 ? -5.125 -21.016 -9.758 1 94.88 93 LEU B C 1
ATOM 2420 O O . LEU B 1 93 ? -5.164 -19.844 -9.359 1 94.88 93 LEU B O 1
ATOM 2424 N N . ALA B 1 94 ? -5.992 -21.5 -10.625 1 94.81 94 ALA B N 1
ATOM 2425 C CA . ALA B 1 94 ? -7.07 -20.688 -11.18 1 94.81 94 ALA B CA 1
ATOM 2426 C C . ALA B 1 94 ? -8.047 -20.25 -10.094 1 94.81 94 ALA B C 1
ATOM 2428 O O . ALA B 1 94 ? -8.484 -19.094 -10.078 1 94.81 94 ALA B O 1
ATOM 2429 N N . GLU B 1 95 ? -8.328 -21.172 -9.258 1 95.56 95 GLU B N 1
ATOM 2430 C CA . GLU B 1 95 ? -9.25 -20.875 -8.164 1 95.56 95 GLU B CA 1
ATOM 2431 C C . GLU B 1 95 ? -8.656 -19.828 -7.219 1 95.56 95 GLU B C 1
ATOM 2433 O O . GLU B 1 95 ? -9.352 -18.922 -6.773 1 95.56 95 GLU B O 1
ATOM 2438 N N . GLY B 1 96 ? -7.406 -19.969 -6.91 1 95 96 GLY B N 1
ATOM 2439 C CA . GLY B 1 96 ? -6.734 -19 -6.066 1 95 96 GLY B CA 1
ATOM 2440 C C . GLY B 1 96 ? -6.703 -17.609 -6.668 1 95 96 GLY B C 1
ATOM 2441 O O . GLY B 1 96 ? -7.035 -16.625 -6 1 95 96 GLY B O 1
ATOM 2442 N N . ALA B 1 97 ? -6.34 -17.547 -7.891 1 94.81 97 ALA B N 1
ATOM 2443 C CA . ALA B 1 97 ? -6.305 -16.266 -8.586 1 94.81 97 ALA B CA 1
ATOM 2444 C C . ALA B 1 97 ? -7.691 -15.625 -8.633 1 94.81 97 ALA B C 1
ATOM 2446 O O . ALA B 1 97 ? -7.832 -14.414 -8.438 1 94.81 97 ALA B O 1
ATOM 2447 N N . GLY B 1 98 ? -8.664 -16.453 -8.922 1 96.56 98 GLY B N 1
ATOM 2448 C CA . GLY B 1 98 ? -10.039 -15.977 -8.992 1 96.56 98 GLY B CA 1
ATOM 2449 C C . GLY B 1 98 ? -10.547 -15.422 -7.68 1 96.56 98 GLY B C 1
ATOM 2450 O O . GLY B 1 98 ? -11.242 -14.398 -7.656 1 96.56 98 GLY B O 1
ATOM 2451 N N . ARG B 1 99 ? -10.156 -16.062 -6.652 1 97 99 ARG B N 1
ATOM 2452 C CA . ARG B 1 99 ? -10.578 -15.633 -5.324 1 97 99 ARG B CA 1
ATOM 2453 C C . ARG B 1 99 ? -10.07 -14.227 -5.016 1 97 99 ARG B C 1
ATOM 2455 O O . ARG B 1 99 ? -10.836 -13.367 -4.57 1 97 99 ARG B O 1
ATOM 2462 N N . TYR B 1 100 ? -8.875 -13.992 -5.297 1 96.88 100 TYR B N 1
ATOM 2463 C CA . TYR B 1 100 ? -8.289 -12.703 -4.945 1 96.88 100 TYR B CA 1
ATOM 2464 C C . TYR B 1 100 ? -8.711 -11.625 -5.93 1 96.88 100 TYR B C 1
ATOM 2466 O O . TYR B 1 100 ? -8.828 -10.453 -5.566 1 96.88 100 TYR B O 1
ATOM 2474 N N . ARG B 1 101 ? -9.031 -12.008 -7.137 1 97.25 101 ARG B N 1
ATOM 2475 C CA . ARG B 1 101 ? -9.602 -11.055 -8.078 1 97.25 101 ARG B CA 1
ATOM 2476 C C . ARG B 1 101 ? -10.992 -10.602 -7.629 1 97.25 101 ARG B C 1
ATOM 2478 O O . ARG B 1 101 ? -11.32 -9.422 -7.719 1 97.25 101 ARG B O 1
ATOM 2485 N N . ARG B 1 102 ? -11.719 -11.484 -7.145 1 97.94 102 ARG B N 1
ATOM 2486 C CA . ARG B 1 102 ? -13.047 -11.164 -6.637 1 97.94 102 ARG B CA 1
ATOM 2487 C C . ARG B 1 102 ? -12.961 -10.211 -5.445 1 97.94 102 ARG B C 1
ATOM 2489 O O . ARG B 1 102 ? -13.789 -9.32 -5.297 1 97.94 102 ARG B O 1
ATOM 2496 N N . LYS B 1 103 ? -12.016 -10.484 -4.652 1 97.62 103 LYS B N 1
ATOM 2497 C CA . LYS B 1 103 ? -11.805 -9.586 -3.518 1 97.62 103 LYS B CA 1
ATOM 2498 C C . LYS B 1 103 ? -11.5 -8.164 -3.984 1 97.62 103 LYS B C 1
ATOM 2500 O O . LYS B 1 103 ? -11.977 -7.199 -3.391 1 97.62 103 LYS B O 1
ATOM 2505 N N . LEU B 1 104 ? -10.703 -8.016 -5.012 1 98.06 104 LEU B N 1
ATOM 2506 C CA . LEU B 1 104 ? -10.398 -6.703 -5.57 1 98.06 104 LEU B CA 1
ATOM 2507 C C . LEU B 1 104 ? -11.656 -6.027 -6.102 1 98.06 104 LEU B C 1
ATOM 2509 O O . LEU B 1 104 ? -11.852 -4.828 -5.898 1 98.06 104 LEU B O 1
ATOM 2513 N N . TRP B 1 105 ? -12.539 -6.797 -6.703 1 97.88 105 TRP B N 1
ATOM 2514 C CA . TRP B 1 105 ? -13.797 -6.258 -7.219 1 97.88 105 TRP B CA 1
ATOM 2515 C C . TRP B 1 105 ? -14.68 -5.762 -6.078 1 97.88 105 TRP B C 1
ATOM 2517 O O . TRP B 1 105 ? -15.32 -4.715 -6.191 1 97.88 105 TRP B O 1
ATOM 2527 N N . ARG B 1 106 ? -14.648 -6.469 -5.008 1 97 106 ARG B N 1
ATOM 2528 C CA . ARG B 1 106 ? -15.414 -6.059 -3.838 1 97 106 ARG B CA 1
ATOM 2529 C C . ARG B 1 106 ? -14.875 -4.762 -3.248 1 97 106 ARG B C 1
ATOM 2531 O O . ARG B 1 106 ? -15.641 -3.875 -2.871 1 97 106 ARG B O 1
ATOM 2538 N N . GLU B 1 107 ? -13.555 -4.723 -3.174 1 95.25 107 GLU B N 1
ATOM 2539 C CA . GLU B 1 107 ? -12.938 -3.502 -2.668 1 95.25 107 GLU B CA 1
ATOM 2540 C C . GLU B 1 107 ? -13.289 -2.299 -3.537 1 95.25 107 GLU B C 1
ATOM 2542 O O . GLU B 1 107 ? -13.461 -1.188 -3.031 1 95.25 107 GLU B O 1
ATOM 2547 N N . LEU B 1 108 ? -13.469 -2.518 -4.801 1 95.44 108 LEU B N 1
ATOM 2548 C CA . LEU B 1 108 ? -13.766 -1.449 -5.75 1 95.44 108 LEU B CA 1
ATOM 2549 C C . LEU B 1 108 ? -15.164 -0.883 -5.516 1 95.44 108 LEU B C 1
ATOM 2551 O O . LEU B 1 108 ? -15.438 0.268 -5.859 1 95.44 108 LEU B O 1
ATOM 2555 N N . GLU B 1 109 ? -16.031 -1.664 -5 1 93.44 109 GLU B N 1
ATOM 2556 C CA . GLU B 1 109 ? -17.391 -1.213 -4.734 1 93.44 109 GLU B CA 1
ATOM 2557 C C . GLU B 1 109 ? -17.406 -0.066 -3.727 1 93.44 109 GLU B C 1
ATOM 2559 O O . GLU B 1 109 ? -18.297 0.788 -3.764 1 93.44 109 GLU B O 1
ATOM 2564 N N . GLY B 1 110 ? -16.422 -0.032 -2.873 1 88.19 110 GLY B N 1
ATOM 2565 C CA . GLY B 1 110 ? -16.344 1.021 -1.872 1 88.19 110 GLY B CA 1
ATOM 2566 C C . GLY B 1 110 ? -15.5 2.207 -2.318 1 88.19 110 GLY B C 1
ATOM 2567 O O . GLY B 1 110 ? -15.414 3.211 -1.608 1 88.19 110 GLY B O 1
ATOM 2568 N N . LEU B 1 111 ? -14.961 2.066 -3.506 1 90.75 111 LEU B N 1
ATOM 2569 C CA . LEU B 1 111 ? -14.078 3.121 -3.992 1 90.75 111 LEU B CA 1
ATOM 2570 C C . LEU B 1 111 ? -14.859 4.156 -4.797 1 90.75 111 LEU B C 1
ATOM 2572 O O . LEU B 1 111 ? -15.617 3.801 -5.703 1 90.75 111 LEU B O 1
ATOM 2576 N N . GLU B 1 112 ? -14.758 5.395 -4.398 1 88.69 112 GLU B N 1
ATOM 2577 C CA . GLU B 1 112 ? -15.383 6.469 -5.168 1 88.69 112 GLU B CA 1
ATOM 2578 C C . GLU B 1 112 ? -14.562 6.801 -6.414 1 88.69 112 GLU B C 1
ATOM 2580 O O . GLU B 1 112 ? -13.484 7.391 -6.312 1 88.69 112 GLU B O 1
ATOM 2585 N N . LEU B 1 113 ? -15.062 6.48 -7.559 1 91.12 113 LEU B N 1
ATOM 2586 C CA . LEU B 1 113 ? -14.367 6.727 -8.812 1 91.12 113 LEU B CA 1
ATOM 2587 C C . LEU B 1 113 ? -14.594 8.156 -9.289 1 91.12 113 LEU B C 1
ATOM 2589 O O . LEU B 1 113 ? -15.602 8.781 -8.945 1 91.12 113 LEU B O 1
ATOM 2593 N N . PRO B 1 114 ? -13.594 8.641 -10.016 1 89.25 114 PRO B N 1
ATOM 2594 C CA . PRO B 1 114 ? -13.742 10.016 -10.516 1 89.25 114 PRO B CA 1
ATOM 2595 C C . PRO B 1 114 ? -14.797 10.133 -11.609 1 89.25 114 PRO B C 1
ATOM 2597 O O . PRO B 1 114 ? -15.039 9.172 -12.352 1 89.25 114 PRO B O 1
ATOM 2600 N N . THR B 1 115 ? -15.422 11.305 -11.609 1 84.88 115 THR B N 1
ATOM 2601 C CA . THR B 1 115 ? -16.266 11.648 -12.758 1 84.88 115 THR B CA 1
ATOM 2602 C C . THR B 1 115 ? -15.406 12.109 -13.93 1 84.88 115 THR B C 1
ATOM 2604 O O . THR B 1 115 ? -14.977 13.266 -13.977 1 84.88 115 THR B O 1
ATOM 2607 N N . LEU B 1 116 ? -15.156 11.211 -14.82 1 84.88 116 LEU B N 1
ATOM 2608 C CA . LEU B 1 116 ? -14.242 11.508 -15.922 1 84.88 116 LEU B CA 1
ATOM 2609 C C . LEU B 1 116 ? -14.945 12.32 -17 1 84.88 116 LEU B C 1
ATOM 2611 O O . LEU B 1 116 ? -14.297 13.086 -17.719 1 84.88 116 LEU B O 1
ATOM 2615 N N . LEU B 1 117 ? -16.25 12.164 -17.078 1 82.62 117 LEU B N 1
ATOM 2616 C CA . LEU B 1 117 ? -17.016 12.945 -18.031 1 82.62 117 LEU B CA 1
ATOM 2617 C C . LEU B 1 117 ? -18.188 13.641 -17.344 1 82.62 117 LEU B C 1
ATOM 2619 O O . LEU B 1 117 ? -19.219 13.023 -17.078 1 82.62 117 LEU B O 1
ATOM 2623 N N . PRO B 1 118 ? -17.938 14.844 -16.969 1 73.69 118 PRO B N 1
ATOM 2624 C CA . PRO B 1 118 ? -19.047 15.547 -16.312 1 73.69 118 PRO B CA 1
ATOM 2625 C C . PRO B 1 118 ? -20.297 15.617 -17.188 1 73.69 118 PRO B C 1
ATOM 2627 O O . PRO B 1 118 ? -20.203 15.516 -18.406 1 73.69 118 PRO B O 1
ATOM 2630 N N . PRO B 1 119 ? -21.391 15.633 -16.375 1 69.69 119 PRO B N 1
ATOM 2631 C CA . PRO B 1 119 ? -22.656 15.773 -17.109 1 69.69 119 PRO B CA 1
ATOM 2632 C C . PRO B 1 119 ? -22.656 16.969 -18.047 1 69.69 119 PRO B C 1
ATOM 2634 O O . PRO B 1 119 ? -22.094 18.016 -17.719 1 69.69 119 PRO B O 1
ATOM 2637 N N . GLY B 1 120 ? -23.078 16.734 -19.25 1 65.69 120 GLY B N 1
ATOM 2638 C CA . GLY B 1 120 ? -23.234 17.812 -20.203 1 65.69 120 GLY B CA 1
ATOM 2639 C C . GLY B 1 120 ? -22.141 17.828 -21.266 1 65.69 120 GLY B C 1
ATOM 2640 O O . GLY B 1 120 ? -22.078 18.75 -22.078 1 65.69 120 GLY B O 1
ATOM 2641 N N . SER B 1 121 ? -21.203 16.984 -21.141 1 64.88 121 SER B N 1
ATOM 2642 C CA . SER B 1 121 ? -20.078 17.016 -22.062 1 64.88 121 SER B CA 1
ATOM 2643 C C . SER B 1 121 ? -20.516 16.578 -23.469 1 64.88 121 SER B C 1
ATOM 2645 O O . SER B 1 121 ? -19.688 16.531 -24.375 1 64.88 121 SER B O 1
ATOM 2647 N N . GLY B 1 122 ? -21.859 16.5 -23.656 1 69.19 122 GLY B N 1
ATOM 2648 C CA . GLY B 1 122 ? -22.359 16.109 -24.969 1 69.19 122 GLY B CA 1
ATOM 2649 C C . GLY B 1 122 ? -22 14.68 -25.328 1 69.19 122 GLY B C 1
ATOM 2650 O O . GLY B 1 122 ? -22.188 14.258 -26.484 1 69.19 122 GLY B O 1
ATOM 2651 N N . SER B 1 123 ? -21.469 14.008 -24.344 1 74 123 SER B N 1
ATOM 2652 C CA . SER B 1 123 ? -21.078 12.641 -24.625 1 74 123 SER B CA 1
ATOM 2653 C C . SER B 1 123 ? -22.266 11.695 -24.594 1 74 123 SER B C 1
ATOM 2655 O O . SER B 1 123 ? -23.266 11.984 -23.938 1 74 123 SER B O 1
ATOM 2657 N N . PRO B 1 124 ? -22.109 10.617 -25.453 1 79.06 124 PRO B N 1
ATOM 2658 C CA . PRO B 1 124 ? -23.188 9.625 -25.375 1 79.06 124 PRO B CA 1
ATOM 2659 C C . PRO B 1 124 ? -23.484 9.18 -23.938 1 79.06 124 PRO B C 1
ATOM 2661 O O . PRO B 1 124 ? -22.562 9.102 -23.125 1 79.06 124 PRO B O 1
ATOM 2664 N N . PRO B 1 125 ? -24.734 9 -23.672 1 81 125 PRO B N 1
ATOM 2665 C CA . PRO B 1 125 ? -25.141 8.695 -22.297 1 81 125 PRO B CA 1
ATOM 2666 C C . PRO B 1 125 ? -24.484 7.422 -21.75 1 81 125 PRO B C 1
ATOM 2668 O O . PRO B 1 125 ? -24.359 7.254 -20.531 1 81 125 PRO B O 1
ATOM 2671 N N . GLU B 1 126 ? -24.031 6.602 -22.703 1 84.75 126 GLU B N 1
ATOM 2672 C CA . GLU B 1 126 ? -23.469 5.324 -22.266 1 84.75 126 GLU B CA 1
ATOM 2673 C C . GLU B 1 126 ? -21.984 5.445 -21.969 1 84.75 126 GLU B C 1
ATOM 2675 O O . GLU B 1 126 ? -21.391 4.578 -21.312 1 84.75 126 GLU B O 1
ATOM 2680 N N . LEU B 1 127 ? -21.469 6.52 -22.375 1 85.44 127 LEU B N 1
ATOM 2681 C CA . LEU B 1 127 ? -20.016 6.641 -22.391 1 85.44 127 LEU B CA 1
ATOM 2682 C C . LEU B 1 127 ? -19.469 6.715 -20.969 1 85.44 127 LEU B C 1
ATOM 2684 O O . LEU B 1 127 ? -18.484 6.047 -20.641 1 85.44 127 LEU B O 1
ATOM 2688 N N . PRO B 1 128 ? -20.172 7.473 -20.094 1 85.19 128 PRO B N 1
ATOM 2689 C CA . PRO B 1 128 ? -19.656 7.508 -18.734 1 85.19 128 PRO B CA 1
ATOM 2690 C C . PRO B 1 128 ? -19.609 6.125 -18.078 1 85.19 128 PRO B C 1
ATOM 2692 O O . PRO B 1 128 ? -18.641 5.797 -17.375 1 85.19 128 PRO B O 1
ATOM 2695 N N . GLY B 1 129 ? -20.609 5.34 -18.312 1 86.62 129 GLY B N 1
ATOM 2696 C CA . GLY B 1 129 ? -20.656 3.99 -17.766 1 86.62 129 GLY B CA 1
ATOM 2697 C C . GLY B 1 129 ? -19.562 3.094 -18.312 1 86.62 129 GLY B C 1
ATOM 2698 O O . GLY B 1 129 ? -18.969 2.305 -17.578 1 86.62 129 GLY B O 1
ATOM 2699 N N . THR B 1 130 ? -19.297 3.221 -19.609 1 88.75 130 THR B N 1
ATOM 2700 C CA . THR B 1 130 ? -18.234 2.441 -20.25 1 88.75 130 THR B CA 1
ATOM 2701 C C . THR B 1 130 ? -16.875 2.816 -19.688 1 88.75 130 THR B C 1
ATOM 2703 O O . THR B 1 130 ? -16.031 1.944 -19.438 1 88.75 130 THR B O 1
ATOM 2706 N N . LEU B 1 131 ? -16.703 4.09 -19.516 1 90.12 131 LEU B N 1
ATOM 2707 C CA . LEU B 1 131 ? -15.438 4.574 -18.984 1 90.12 131 LEU B CA 1
ATOM 2708 C C . LEU B 1 131 ? -15.211 4.062 -17.562 1 90.12 131 LEU B C 1
ATOM 2710 O O . LEU B 1 131 ? -14.102 3.652 -17.219 1 90.12 131 LEU B O 1
ATOM 2714 N N . ALA B 1 132 ? -16.25 4.078 -16.797 1 91.25 132 ALA B N 1
ATOM 2715 C CA . ALA B 1 132 ? -16.156 3.602 -15.422 1 91.25 132 ALA B CA 1
ATOM 2716 C C . ALA B 1 132 ? -15.812 2.115 -15.375 1 91.25 132 ALA B C 1
ATOM 2718 O O . ALA B 1 132 ? -15.008 1.681 -14.555 1 91.25 132 ALA B O 1
ATOM 2719 N N . ARG B 1 133 ? -16.484 1.438 -16.281 1 92.88 133 ARG B N 1
ATOM 2720 C CA . ARG B 1 133 ? -16.234 0.002 -16.328 1 92.88 133 ARG B CA 1
ATOM 2721 C C . ARG B 1 133 ? -14.797 -0.288 -16.719 1 92.88 133 ARG B C 1
ATOM 2723 O O . ARG B 1 133 ? -14.156 -1.173 -16.141 1 92.88 133 ARG B O 1
ATOM 2730 N N . ARG B 1 134 ? -14.289 0.41 -17.625 1 93.5 134 ARG B N 1
ATOM 2731 C CA . ARG B 1 134 ? -12.914 0.223 -18.078 1 93.5 134 ARG B CA 1
ATOM 2732 C C . ARG B 1 134 ? -11.922 0.614 -16.984 1 93.5 134 ARG B C 1
ATOM 2734 O O . ARG B 1 134 ? -10.883 -0.028 -16.828 1 93.5 134 ARG B O 1
ATOM 2741 N N . LEU B 1 135 ? -12.273 1.661 -16.312 1 95 135 LEU B N 1
ATOM 2742 C CA . LEU B 1 135 ? -11.43 2.084 -15.211 1 95 135 LEU B CA 1
ATOM 2743 C C . LEU B 1 135 ? -11.391 1.021 -14.117 1 95 135 LEU B C 1
ATOM 2745 O O . LEU B 1 135 ? -10.32 0.695 -13.594 1 95 135 LEU B O 1
ATOM 2749 N N . ARG B 1 136 ? -12.539 0.472 -13.82 1 95.94 136 ARG B N 1
ATOM 2750 C CA . ARG B 1 136 ? -12.617 -0.584 -12.812 1 95.94 136 ARG B CA 1
ATOM 2751 C C . ARG B 1 136 ? -11.789 -1.796 -13.227 1 95.94 136 ARG B C 1
ATOM 2753 O O . ARG B 1 136 ? -11.055 -2.357 -12.414 1 95.94 136 ARG B O 1
ATOM 2760 N N . GLN B 1 137 ? -11.914 -2.115 -14.445 1 95.94 137 GLN B N 1
ATOM 2761 C CA . GLN B 1 137 ? -11.156 -3.25 -14.977 1 95.94 137 GLN B CA 1
ATOM 2762 C C . GLN B 1 137 ? -9.656 -3.004 -14.883 1 95.94 137 GLN B C 1
ATOM 2764 O O . GLN B 1 137 ? -8.898 -3.893 -14.484 1 95.94 137 GLN B O 1
ATOM 2769 N N . TRP B 1 138 ? -9.281 -1.86 -15.266 1 96.06 138 TRP B N 1
ATOM 2770 C CA . TRP B 1 138 ? -7.863 -1.503 -15.211 1 96.06 138 TRP B CA 1
ATOM 2771 C C . TRP B 1 138 ? -7.344 -1.57 -13.773 1 96.06 138 TRP B C 1
ATOM 2773 O O . TRP B 1 138 ? -6.246 -2.076 -13.531 1 96.06 138 TRP B O 1
ATOM 2783 N N . LEU B 1 139 ? -8.078 -1.025 -12.797 1 96.75 139 LEU B N 1
ATOM 2784 C CA . LEU B 1 139 ? -7.672 -1.03 -11.398 1 96.75 139 LEU B CA 1
ATOM 2785 C C . LEU B 1 139 ? -7.488 -2.455 -10.891 1 96.75 139 LEU B C 1
ATOM 2787 O O . LEU B 1 139 ? -6.508 -2.754 -10.203 1 96.75 139 LEU B O 1
ATOM 2791 N N . VAL B 1 140 ? -8.414 -3.344 -11.273 1 97.44 140 VAL B N 1
ATOM 2792 C CA . VAL B 1 140 ? -8.336 -4.734 -10.836 1 97.44 140 VAL B CA 1
ATOM 2793 C C . VAL B 1 140 ? -7.125 -5.406 -11.484 1 97.44 140 VAL B C 1
ATOM 2795 O O . VAL B 1 140 ? -6.367 -6.113 -10.812 1 97.44 140 VAL B O 1
ATOM 2798 N N . GLU B 1 141 ? -6.914 -5.203 -12.727 1 95.19 141 GLU B N 1
ATOM 2799 C CA . GLU B 1 141 ? -5.805 -5.824 -13.438 1 95.19 141 GLU B CA 1
ATOM 2800 C C . GLU B 1 141 ? -4.461 -5.355 -12.883 1 95.19 141 GLU B C 1
ATOM 2802 O O . GLU B 1 141 ? -3.52 -6.145 -12.773 1 95.19 141 GLU B O 1
ATOM 2807 N N . ARG B 1 142 ? -4.41 -4.137 -12.57 1 94.44 142 ARG B N 1
ATOM 2808 C CA . ARG B 1 142 ? -3.166 -3.578 -12.055 1 94.44 142 ARG B CA 1
ATOM 2809 C C . ARG B 1 142 ? -2.844 -4.145 -10.672 1 94.44 142 ARG B C 1
ATOM 2811 O O . ARG B 1 142 ? -1.674 -4.297 -10.32 1 94.44 142 ARG B O 1
ATOM 2818 N N . ALA B 1 143 ? -3.855 -4.391 -9.898 1 97 143 ALA B N 1
ATOM 2819 C CA . ALA B 1 143 ? -3.662 -4.832 -8.523 1 97 143 ALA B CA 1
ATOM 2820 C C . ALA B 1 143 ? -3.561 -6.352 -8.438 1 97 143 ALA B C 1
ATOM 2822 O O . ALA B 1 143 ? -3.211 -6.906 -7.395 1 97 143 ALA B O 1
ATOM 2823 N N . ALA B 1 144 ? -3.904 -7.023 -9.562 1 95.94 144 ALA B N 1
ATOM 2824 C CA . ALA B 1 144 ? -3.871 -8.484 -9.562 1 95.94 144 ALA B CA 1
ATOM 2825 C C . ALA B 1 144 ? -2.436 -9 -9.617 1 95.94 144 ALA B C 1
ATOM 2827 O O . ALA B 1 144 ? -1.628 -8.516 -10.414 1 95.94 144 ALA B O 1
ATOM 2828 N N . CYS B 1 145 ? -2.148 -9.93 -8.805 1 95.62 145 CYS B N 1
ATOM 2829 C CA . CYS B 1 145 ? -0.813 -10.516 -8.75 1 95.62 145 CYS B CA 1
ATOM 2830 C C . CYS B 1 145 ? -0.769 -11.852 -9.484 1 95.62 145 CYS B C 1
ATOM 2832 O O . CYS B 1 145 ? -1.696 -12.648 -9.383 1 95.62 145 CYS B O 1
ATOM 2834 N N . ARG B 1 146 ? 0.299 -12.031 -10.195 1 92.19 146 ARG B N 1
ATOM 2835 C CA . ARG B 1 146 ? 0.473 -13.25 -10.969 1 92.19 146 ARG B CA 1
ATOM 2836 C C . ARG B 1 146 ? 1.573 -14.125 -10.383 1 92.19 146 ARG B C 1
ATOM 2838 O O . ARG B 1 146 ? 2.387 -13.648 -9.586 1 92.19 146 ARG B O 1
ATOM 2845 N N . LEU B 1 147 ? 1.497 -15.344 -10.812 1 93.06 147 LEU B N 1
ATOM 2846 C CA . LEU B 1 147 ? 2.508 -16.297 -10.383 1 93.06 147 LEU B CA 1
ATOM 2847 C C . LEU B 1 147 ? 3.584 -16.469 -11.445 1 93.06 147 LEU B C 1
ATOM 2849 O O . LEU B 1 147 ? 3.311 -16.328 -12.641 1 93.06 147 LEU B O 1
ATOM 2853 N N . THR B 1 148 ? 4.773 -16.625 -10.992 1 89.81 148 THR B N 1
ATOM 2854 C CA . THR B 1 148 ? 5.863 -17.125 -11.836 1 89.81 148 THR B CA 1
ATOM 2855 C C . THR B 1 148 ? 6.258 -18.531 -11.438 1 89.81 148 THR B C 1
ATOM 2857 O O . THR B 1 148 ? 5.844 -19.031 -10.391 1 89.81 148 THR B O 1
ATOM 2860 N N . SER B 1 149 ? 6.949 -19.234 -12.391 1 90.62 149 SER B N 1
ATOM 2861 C CA . SER B 1 149 ? 7.332 -20.594 -12.047 1 90.62 149 SER B CA 1
ATOM 2862 C C . SER B 1 149 ? 8.711 -20.938 -12.602 1 90.62 149 SER B C 1
ATOM 2864 O O . SER B 1 149 ? 9.188 -20.297 -13.547 1 90.62 149 SER B O 1
ATOM 2866 N N . ALA B 1 150 ? 9.328 -21.875 -11.891 1 88.38 150 ALA B N 1
ATOM 2867 C CA . ALA B 1 150 ? 10.609 -22.438 -12.312 1 88.38 150 ALA B CA 1
ATOM 2868 C C . ALA B 1 150 ? 10.719 -23.906 -11.914 1 88.38 150 ALA B C 1
ATOM 2870 O O . ALA B 1 150 ? 10.297 -24.297 -10.82 1 88.38 150 ALA B O 1
ATOM 2871 N N . TRP B 1 151 ? 11.227 -24.656 -12.859 1 90.06 151 TRP B N 1
ATOM 2872 C CA . TRP B 1 151 ? 11.461 -26.062 -12.531 1 90.06 151 TRP B CA 1
ATOM 2873 C C . TRP B 1 151 ? 12.742 -26.219 -11.711 1 90.06 151 TRP B C 1
ATOM 2875 O O . TRP B 1 151 ? 13.781 -25.672 -12.062 1 90.06 151 TRP B O 1
ATOM 2885 N N . VAL B 1 152 ? 12.609 -26.953 -10.656 1 89.38 152 VAL B N 1
ATOM 2886 C CA . VAL B 1 152 ? 13.734 -27.109 -9.742 1 89.38 152 VAL B CA 1
ATOM 2887 C C . VAL B 1 152 ? 14.055 -28.594 -9.578 1 89.38 152 VAL B C 1
ATOM 2889 O O . VAL B 1 152 ? 13.148 -29.422 -9.391 1 89.38 152 VAL B O 1
ATOM 2892 N N . ASP B 1 153 ? 15.328 -28.891 -9.688 1 88.12 153 ASP B N 1
ATOM 2893 C CA . ASP B 1 153 ? 15.797 -30.25 -9.406 1 88.12 153 ASP B CA 1
ATOM 2894 C C . ASP B 1 153 ? 15.961 -30.469 -7.91 1 88.12 153 ASP B C 1
ATOM 2896 O O . ASP B 1 153 ? 16.859 -29.906 -7.281 1 88.12 153 ASP B O 1
ATOM 2900 N N . LEU B 1 154 ? 15.195 -31.344 -7.332 1 86.31 154 LEU B N 1
ATOM 2901 C CA . LEU B 1 154 ? 15.227 -31.547 -5.887 1 86.31 154 LEU B CA 1
ATOM 2902 C C . LEU B 1 154 ? 16.312 -32.562 -5.508 1 86.31 154 LEU B C 1
ATOM 2904 O O . LEU B 1 154 ? 16.688 -32.656 -4.34 1 86.31 154 LEU B O 1
ATOM 2908 N N . GLY B 1 155 ? 16.828 -33.188 -6.477 1 83.44 155 GLY B N 1
ATOM 2909 C CA . GLY B 1 155 ? 17.859 -34.188 -6.211 1 83.44 155 GLY B CA 1
ATOM 2910 C C . GLY B 1 155 ? 17.344 -35.625 -6.246 1 83.44 155 GLY B C 1
ATOM 2911 O O . GLY B 1 155 ? 16.141 -35.844 -6.418 1 83.44 155 GLY B O 1
ATOM 2912 N N . PRO B 1 156 ? 18.219 -36.562 -6.156 1 80.12 156 PRO B N 1
ATOM 2913 C CA . PRO B 1 156 ? 17.875 -37.969 -6.379 1 80.12 156 PRO B CA 1
ATOM 2914 C C . PRO B 1 156 ? 17.094 -38.594 -5.227 1 80.12 156 PRO B C 1
ATOM 2916 O O . PRO B 1 156 ? 16.531 -39.688 -5.367 1 80.12 156 PRO B O 1
ATOM 2919 N N . VAL B 1 157 ? 17.094 -37.875 -4.102 1 80.5 157 VAL B N 1
ATOM 2920 C CA . VAL B 1 157 ? 16.391 -38.438 -2.949 1 80.5 157 VAL B CA 1
ATOM 2921 C C . VAL B 1 157 ? 14.883 -38.312 -3.17 1 80.5 157 VAL B C 1
ATOM 2923 O O . VAL B 1 157 ? 14.102 -39.094 -2.639 1 80.5 157 VAL B O 1
ATOM 2926 N N . PHE B 1 158 ? 14.57 -37.438 -4.004 1 86.94 158 PHE B N 1
ATOM 2927 C CA . PHE B 1 158 ? 13.164 -37.156 -4.191 1 86.94 158 PHE B CA 1
ATOM 2928 C C . PHE B 1 158 ? 12.656 -37.688 -5.52 1 86.94 158 PHE B C 1
ATOM 2930 O O . PHE B 1 158 ? 13.43 -37.812 -6.477 1 86.94 158 PHE B O 1
ATOM 2937 N N . TRP B 1 159 ? 11.398 -38.094 -5.402 1 88.25 159 TRP B N 1
ATOM 2938 C CA . TRP B 1 159 ? 10.742 -38.562 -6.629 1 88.25 159 TRP B CA 1
ATOM 2939 C C . TRP B 1 159 ? 9.305 -38.062 -6.688 1 88.25 159 TRP B C 1
ATOM 2941 O O . TRP B 1 159 ? 8.539 -38.219 -5.734 1 88.25 159 TRP B O 1
ATOM 2951 N N . PRO B 1 160 ? 8.805 -37.375 -7.875 1 91.69 160 PRO B N 1
ATOM 2952 C CA . PRO B 1 160 ? 9.68 -37.062 -9.008 1 91.69 160 PRO B CA 1
ATOM 2953 C C . PRO B 1 160 ? 10.711 -35.969 -8.68 1 91.69 160 PRO B C 1
ATOM 2955 O O . PRO B 1 160 ? 10.5 -35.188 -7.758 1 91.69 160 PRO B O 1
ATOM 2958 N N . ARG B 1 161 ? 11.797 -35.969 -9.383 1 88.5 161 ARG B N 1
ATOM 2959 C CA . ARG B 1 161 ? 12.977 -35.188 -9.055 1 88.5 161 ARG B CA 1
ATOM 2960 C C . ARG B 1 161 ? 12.75 -33.719 -9.398 1 88.5 161 ARG B C 1
ATOM 2962 O O . ARG B 1 161 ? 13.242 -32.812 -8.711 1 88.5 161 ARG B O 1
ATOM 2969 N N . TRP B 1 162 ? 12.07 -33.469 -10.477 1 90.81 162 TRP B N 1
ATOM 2970 C CA . TRP B 1 162 ? 11.836 -32.125 -10.93 1 90.81 162 TRP B CA 1
ATOM 2971 C C . TRP B 1 162 ? 10.469 -31.609 -10.469 1 90.81 162 TRP B C 1
ATOM 2973 O O . TRP B 1 162 ? 9.445 -32.25 -10.742 1 90.81 162 TRP B O 1
ATOM 2983 N N . VAL B 1 163 ? 10.539 -30.516 -9.766 1 91.88 163 VAL B N 1
ATOM 2984 C CA . VAL B 1 163 ? 9.305 -29.938 -9.227 1 91.88 163 VAL B CA 1
ATOM 2985 C C . VAL B 1 163 ? 9.172 -28.484 -9.664 1 91.88 163 VAL B C 1
ATOM 2987 O O . VAL B 1 163 ? 10.156 -27.75 -9.664 1 91.88 163 VAL B O 1
ATOM 2990 N N . ARG B 1 164 ? 7.926 -28.141 -10.016 1 91.44 164 ARG B N 1
ATOM 2991 C CA . ARG B 1 164 ? 7.645 -26.75 -10.406 1 91.44 164 ARG B CA 1
ATOM 2992 C C . ARG B 1 164 ? 7.477 -25.859 -9.18 1 91.44 164 ARG B C 1
ATOM 2994 O O . ARG B 1 164 ? 6.543 -26.047 -8.398 1 91.44 164 ARG B O 1
ATOM 3001 N N . HIS B 1 165 ? 8.352 -24.922 -9.102 1 90.75 165 HIS B N 1
ATOM 3002 C CA . HIS B 1 165 ? 8.242 -23.922 -8.055 1 90.75 165 HIS B CA 1
ATOM 3003 C C . HIS B 1 165 ? 7.469 -22.703 -8.531 1 90.75 165 HIS B C 1
ATOM 3005 O O . HIS B 1 165 ? 7.754 -22.156 -9.602 1 90.75 165 HIS B O 1
ATOM 3011 N N . THR B 1 166 ? 6.469 -22.422 -7.734 1 92 166 THR B N 1
ATOM 3012 C CA . THR B 1 166 ? 5.719 -21.203 -8.023 1 92 166 THR B CA 1
ATOM 3013 C C . THR B 1 166 ? 6.098 -20.094 -7.047 1 92 166 THR B C 1
ATOM 3015 O O . THR B 1 166 ? 6.418 -20.359 -5.887 1 92 166 THR B O 1
ATOM 3018 N N . ALA B 1 167 ? 6.148 -18.859 -7.582 1 91.56 167 ALA B N 1
ATOM 3019 C CA . ALA B 1 167 ? 6.461 -17.672 -6.789 1 91.56 167 ALA B CA 1
ATOM 3020 C C . ALA B 1 167 ? 5.68 -16.453 -7.289 1 91.56 167 ALA B C 1
ATOM 3022 O O . ALA B 1 167 ? 5.094 -16.5 -8.375 1 91.56 167 ALA B O 1
ATOM 3023 N N . CYS B 1 168 ? 5.609 -15.492 -6.426 1 93.19 168 CYS B N 1
ATOM 3024 C CA . CYS B 1 168 ? 4.906 -14.273 -6.82 1 93.19 168 CYS B CA 1
ATOM 3025 C C . CYS B 1 168 ? 5.797 -13.383 -7.68 1 93.19 168 CYS B C 1
ATOM 3027 O O . CYS B 1 168 ? 6.992 -13.258 -7.418 1 93.19 168 CYS B O 1
ATOM 3029 N N . ASP B 1 169 ? 5.156 -12.852 -8.711 1 89.06 169 ASP B N 1
ATOM 3030 C CA . ASP B 1 169 ? 5.855 -11.852 -9.516 1 89.06 169 ASP B CA 1
ATOM 3031 C C . ASP B 1 169 ? 5.938 -10.516 -8.781 1 89.06 169 ASP B C 1
ATOM 3033 O O . ASP B 1 169 ? 4.984 -9.734 -8.797 1 89.06 169 ASP B O 1
ATOM 3037 N N . ASP B 1 170 ? 7.008 -10.227 -8.164 1 86.19 170 ASP B N 1
ATOM 3038 C CA . ASP B 1 170 ? 7.109 -9.023 -7.348 1 86.19 170 ASP B CA 1
ATOM 3039 C C . ASP B 1 170 ? 7.953 -7.957 -8.047 1 86.19 170 ASP B C 1
ATOM 3041 O O . ASP B 1 170 ? 8.469 -7.043 -7.395 1 86.19 170 ASP B O 1
ATOM 3045 N N . GLY B 1 171 ? 8.148 -8.039 -9.344 1 82.75 171 GLY B N 1
ATOM 3046 C CA . GLY B 1 171 ? 8.914 -7.062 -10.102 1 82.75 171 GLY B CA 1
ATOM 3047 C C . GLY B 1 171 ? 8.164 -5.758 -10.312 1 82.75 171 GLY B C 1
ATOM 3048 O O . GLY B 1 171 ? 7.004 -5.629 -9.922 1 82.75 171 GLY B O 1
ATOM 3049 N N . PRO B 1 172 ? 8.906 -4.746 -10.68 1 81.88 172 PRO B N 1
ATOM 3050 C CA . PRO B 1 172 ? 8.258 -3.488 -11.055 1 81.88 172 PRO B CA 1
ATOM 3051 C C . PRO B 1 172 ? 7.23 -3.666 -12.172 1 81.88 172 PRO B C 1
ATOM 3053 O O . PRO B 1 172 ? 7.359 -4.574 -13 1 81.88 172 PRO B O 1
ATOM 3056 N N . PRO B 1 173 ? 6.191 -2.723 -12.234 1 77.88 173 PRO B N 1
ATOM 3057 C CA . PRO B 1 173 ? 6.02 -1.501 -11.445 1 77.88 173 PRO B CA 1
ATOM 3058 C C . PRO B 1 173 ? 5.328 -1.756 -10.102 1 77.88 173 PRO B C 1
ATOM 3060 O O . PRO B 1 173 ? 4.984 -0.808 -9.391 1 77.88 173 PRO B O 1
ATOM 3063 N N . GLY B 1 174 ? 5.113 -2.941 -9.695 1 88.56 174 GLY B N 1
ATOM 3064 C CA . GLY B 1 174 ? 4.41 -3.275 -8.461 1 88.56 174 GLY B CA 1
ATOM 3065 C C . GLY B 1 174 ? 2.92 -3.479 -8.664 1 88.56 174 GLY B C 1
ATOM 3066 O O . GLY B 1 174 ? 2.447 -3.576 -9.797 1 88.56 174 GLY B O 1
ATOM 3067 N N . CYS B 1 175 ? 2.201 -3.502 -7.57 1 96.31 175 CYS B N 1
ATOM 3068 C CA . CYS B 1 175 ? 0.803 -3.898 -7.688 1 96.31 175 CYS B CA 1
ATOM 3069 C C . CYS B 1 175 ? -0.118 -2.832 -7.105 1 96.31 175 CYS B C 1
ATOM 3071 O O . CYS B 1 175 ? -1.336 -3.014 -7.066 1 96.31 175 CYS B O 1
ATOM 3073 N N . SER B 1 176 ? 0.488 -1.695 -6.613 1 96.69 176 SER B N 1
ATOM 3074 C CA . SER B 1 176 ? -0.363 -0.746 -5.902 1 96.69 176 SER B CA 1
ATOM 3075 C C . SER B 1 176 ? -0.132 0.679 -6.395 1 96.69 176 SER B C 1
ATOM 3077 O O . SER B 1 176 ? 0.896 0.969 -7.012 1 96.69 176 SER B O 1
ATOM 3079 N N . TRP B 1 177 ? -1.188 1.435 -6.168 1 96.31 177 TRP B N 1
ATOM 3080 C CA . TRP B 1 177 ? -1.057 2.883 -6.277 1 96.31 177 TRP B CA 1
ATOM 3081 C C . TRP B 1 177 ? -1.415 3.561 -4.957 1 96.31 177 TRP B C 1
ATOM 3083 O O . TRP B 1 177 ? -2.488 3.322 -4.402 1 96.31 177 TRP B O 1
ATOM 3093 N N . PRO B 1 178 ? -0.547 4.527 -4.535 1 96.62 178 PRO B N 1
ATOM 3094 C CA . PRO B 1 178 ? 0.823 4.734 -5.008 1 96.62 178 PRO B CA 1
ATOM 3095 C C . PRO B 1 178 ? 1.712 3.514 -4.793 1 96.62 178 PRO B C 1
ATOM 3097 O O . PRO B 1 178 ? 1.29 2.539 -4.164 1 96.62 178 PRO B O 1
ATOM 3100 N N . PRO B 1 179 ? 2.889 3.543 -5.465 1 95.31 179 PRO B N 1
ATOM 3101 C CA . PRO B 1 179 ? 3.764 2.389 -5.25 1 95.31 179 PRO B CA 1
ATOM 3102 C C . PRO B 1 179 ? 4.133 2.191 -3.779 1 95.31 179 PRO B C 1
ATOM 3104 O O . PRO B 1 179 ? 4.328 3.17 -3.053 1 95.31 179 PRO B O 1
ATOM 3107 N N . GLY B 1 180 ? 4.145 0.98 -3.293 1 94.5 180 GLY B N 1
ATOM 3108 C CA . GLY B 1 180 ? 4.512 0.66 -1.923 1 94.5 180 GLY B CA 1
ATOM 3109 C C . GLY B 1 180 ? 4.266 -0.792 -1.562 1 94.5 180 GLY B C 1
ATOM 3110 O O . GLY B 1 180 ? 5.039 -1.391 -0.811 1 94.5 180 GLY B O 1
ATOM 3111 N N . MET B 1 181 ? 3.219 -1.304 -2.096 1 96.06 181 MET B N 1
ATOM 3112 C CA . MET B 1 181 ? 2.891 -2.701 -1.829 1 96.06 181 MET B CA 1
ATOM 3113 C C . MET B 1 181 ? 3.535 -3.619 -2.863 1 96.06 181 MET B C 1
ATOM 3115 O O . MET B 1 181 ? 3.973 -3.158 -3.92 1 96.06 181 MET B O 1
ATOM 3119 N N . THR B 1 182 ? 3.668 -4.891 -2.512 1 95.62 182 THR B N 1
ATOM 3120 C CA . THR B 1 182 ? 4.238 -5.879 -3.418 1 95.62 182 THR B CA 1
ATOM 3121 C C . THR B 1 182 ? 3.4 -7.152 -3.424 1 95.62 182 THR B C 1
ATOM 3123 O O . THR B 1 182 ? 2.594 -7.379 -2.52 1 95.62 182 THR B O 1
ATOM 3126 N N . CYS B 1 183 ? 3.561 -7.871 -4.496 1 96.69 183 CYS B N 1
ATOM 3127 C CA . CYS B 1 183 ? 2.883 -9.156 -4.566 1 96.69 183 CYS B CA 1
ATOM 3128 C C . CYS B 1 183 ? 3.555 -10.18 -3.648 1 96.69 183 CYS B C 1
ATOM 3130 O O . CYS B 1 183 ? 4.746 -10.453 -3.789 1 96.69 183 CYS B O 1
ATOM 3132 N N . ARG B 1 184 ? 2.721 -10.727 -2.758 1 94.88 184 ARG B N 1
ATOM 3133 C CA . ARG B 1 184 ? 3.234 -11.656 -1.761 1 94.88 184 ARG B CA 1
ATOM 3134 C C . ARG B 1 184 ? 2.385 -12.922 -1.707 1 94.88 184 ARG B C 1
ATOM 3136 O O . ARG B 1 184 ? 1.197 -12.898 -2.035 1 94.88 184 ARG B O 1
ATOM 3143 N N . PRO B 1 185 ? 3.049 -14.016 -1.306 1 94.12 185 PRO B N 1
ATOM 3144 C CA . PRO B 1 185 ? 2.264 -15.242 -1.188 1 94.12 185 PRO B CA 1
ATOM 3145 C C . PRO B 1 185 ? 1.084 -15.102 -0.228 1 94.12 185 PRO B C 1
ATOM 3147 O O . PRO B 1 185 ? 1.26 -14.656 0.91 1 94.12 185 PRO B O 1
ATOM 3150 N N . ALA B 1 186 ? -0.053 -15.438 -0.71 1 95 186 ALA B N 1
ATOM 3151 C CA . ALA B 1 186 ? -1.269 -15.305 0.089 1 95 186 ALA B CA 1
ATOM 3152 C C . ALA B 1 186 ? -1.881 -16.672 0.384 1 95 186 ALA B C 1
ATOM 3154 O O . ALA B 1 186 ? -2.631 -16.828 1.351 1 95 186 ALA B O 1
ATOM 3155 N N . GLN B 1 187 ? -1.642 -17.594 -0.469 1 93.75 187 GLN B N 1
ATOM 3156 C CA . GLN B 1 187 ? -2.168 -18.938 -0.308 1 93.75 187 GLN B CA 1
ATOM 3157 C C . GLN B 1 187 ? -1.119 -19.984 -0.679 1 93.75 187 GLN B C 1
ATOM 3159 O O . GLN B 1 187 ? -0.477 -19.875 -1.726 1 93.75 187 GLN B O 1
ATOM 3164 N N . LEU B 1 188 ? -0.921 -20.891 0.221 1 90.75 188 LEU B N 1
ATOM 3165 C CA . LEU B 1 188 ? -0.026 -22.016 -0.032 1 90.75 188 LEU B CA 1
ATOM 3166 C C . LEU B 1 188 ? -0.811 -23.312 -0.161 1 90.75 188 LEU B C 1
ATOM 3168 O O . LEU B 1 188 ? -1.913 -23.438 0.377 1 90.75 188 LEU B O 1
ATOM 3172 N N . THR B 1 189 ? -0.344 -24.109 -1.01 1 90.56 189 THR B N 1
ATOM 3173 C CA . THR B 1 189 ? -0.874 -25.469 -1.087 1 90.56 189 THR B CA 1
ATOM 3174 C C . THR B 1 189 ? 0.256 -26.484 -1.056 1 90.56 189 THR B C 1
ATOM 3176 O O . THR B 1 189 ? 1.434 -26.125 -1.095 1 90.56 189 THR B O 1
ATOM 3179 N N . HIS B 1 190 ? -0.112 -27.766 -0.814 1 90.38 190 HIS B N 1
ATOM 3180 C CA . HIS B 1 190 ? 0.906 -28.797 -0.714 1 90.38 190 HIS B CA 1
ATOM 3181 C C . HIS B 1 190 ? 0.737 -29.844 -1.813 1 90.38 190 HIS B C 1
ATOM 3183 O O . HIS B 1 190 ? -0.383 -30.266 -2.107 1 90.38 190 HIS B O 1
ATOM 3189 N N . ILE B 1 191 ? 1.832 -30.141 -2.375 1 92.75 191 ILE B N 1
ATOM 3190 C CA . ILE B 1 191 ? 1.84 -31.297 -3.273 1 92.75 191 ILE B CA 1
ATOM 3191 C C . ILE B 1 191 ? 2.562 -32.469 -2.607 1 92.75 191 ILE B C 1
ATOM 3193 O O . ILE B 1 191 ? 3.301 -32.281 -1.638 1 92.75 191 ILE B O 1
ATOM 3197 N N . LYS B 1 192 ? 2.248 -33.656 -3.131 1 92.31 192 LYS B N 1
ATOM 3198 C CA . LYS B 1 192 ? 2.84 -34.844 -2.521 1 92.31 192 LYS B CA 1
ATOM 3199 C C . LYS B 1 192 ? 4 -35.375 -3.361 1 92.31 192 LYS B C 1
ATOM 3201 O O . LYS B 1 192 ? 3.871 -35.531 -4.578 1 92.31 192 LYS B O 1
ATOM 3206 N N . LEU B 1 193 ? 5.094 -35.562 -2.684 1 90.94 193 LEU B N 1
ATOM 3207 C CA . LEU B 1 193 ? 6.281 -36.156 -3.287 1 90.94 193 LEU B CA 1
ATOM 3208 C C . LEU B 1 193 ? 6.738 -37.375 -2.5 1 90.94 193 LEU B C 1
ATOM 3210 O O . LEU B 1 193 ? 6.195 -37.688 -1.432 1 90.94 193 LEU B O 1
ATOM 3214 N N . LEU B 1 194 ? 7.617 -38.062 -3.178 1 87.62 194 LEU B N 1
ATOM 3215 C CA . LEU B 1 194 ? 8.227 -39.156 -2.459 1 87.62 194 LEU B CA 1
ATOM 3216 C C . LEU B 1 194 ? 9.664 -38.844 -2.07 1 87.62 194 LEU B C 1
ATOM 3218 O O . LEU B 1 194 ? 10.438 -38.344 -2.889 1 87.62 194 LEU B O 1
ATOM 3222 N N . ALA B 1 195 ? 9.961 -38.969 -0.877 1 81.75 195 ALA B N 1
ATOM 3223 C CA . ALA B 1 195 ? 11.344 -39.094 -0.427 1 81.75 195 ALA B CA 1
ATOM 3224 C C . ALA B 1 195 ? 11.719 -40.562 -0.238 1 81.75 195 ALA B C 1
ATOM 3226 O O . ALA B 1 195 ? 11.336 -41.188 0.756 1 81.75 195 ALA B O 1
ATOM 3227 N N . TRP B 1 196 ? 12.328 -40.969 -1.248 1 76.94 196 TRP B N 1
ATOM 3228 C CA . TRP B 1 196 ? 12.508 -42.406 -1.352 1 76.94 196 TRP B CA 1
ATOM 3229 C C . TRP B 1 196 ? 11.164 -43.125 -1.513 1 76.94 196 TRP B C 1
ATOM 3231 O O . TRP B 1 196 ? 10.547 -43.031 -2.576 1 76.94 196 TRP B O 1
ATOM 3241 N N . HIS B 1 197 ? 10.656 -43.688 -0.343 1 76.19 197 HIS B N 1
ATOM 3242 C CA . HIS B 1 197 ? 9.391 -44.375 -0.459 1 76.19 197 HIS B CA 1
ATOM 3243 C C . HIS B 1 197 ? 8.336 -43.781 0.462 1 76.19 197 HIS B C 1
ATOM 3245 O O . HIS B 1 197 ? 7.227 -44.312 0.577 1 76.19 197 HIS B O 1
ATOM 3251 N N . CYS B 1 198 ? 8.68 -42.562 1.036 1 78.19 198 CYS B N 1
ATOM 3252 C CA . CYS B 1 198 ? 7.766 -41.938 1.98 1 78.19 198 CYS B CA 1
ATOM 3253 C C . CYS B 1 198 ? 7.121 -40.719 1.375 1 78.19 198 CYS B C 1
ATOM 3255 O O . CYS B 1 198 ? 7.801 -39.906 0.732 1 78.19 198 CYS B O 1
ATOM 3257 N N . TRP B 1 199 ? 5.832 -40.656 1.636 1 83.06 199 TRP B N 1
ATOM 3258 C CA . TRP B 1 199 ? 5.109 -39.5 1.163 1 83.06 199 TRP B CA 1
ATOM 3259 C C . TRP B 1 199 ? 5.484 -38.25 1.974 1 83.06 199 TRP B C 1
ATOM 3261 O O . TRP B 1 199 ? 5.531 -38.312 3.205 1 83.06 199 TRP B O 1
ATOM 3271 N N . ILE B 1 200 ? 5.793 -37.125 1.215 1 83.12 200 ILE B N 1
ATOM 3272 C CA . ILE B 1 200 ? 6.09 -35.875 1.899 1 83.12 200 ILE B CA 1
ATOM 3273 C C . ILE B 1 200 ? 5.293 -34.719 1.265 1 83.12 200 ILE B C 1
ATOM 3275 O O . ILE B 1 200 ? 5.164 -34.656 0.04 1 83.12 200 ILE B O 1
ATOM 3279 N N . PRO B 1 201 ? 4.75 -34 2.166 1 87.56 201 PRO B N 1
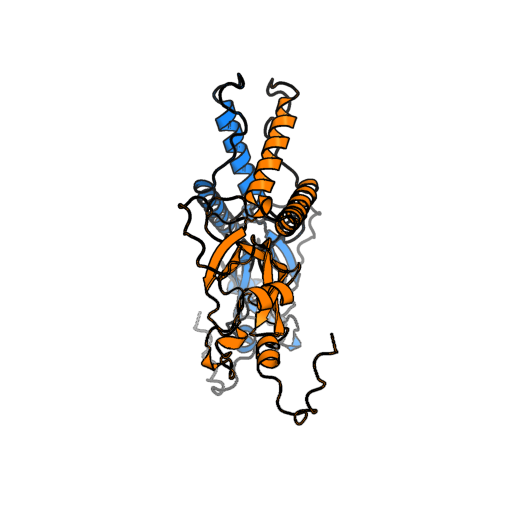ATOM 3280 C CA . PRO B 1 201 ? 4.113 -32.781 1.624 1 87.56 201 PRO B CA 1
ATOM 3281 C C . PRO B 1 201 ? 5.125 -31.734 1.214 1 87.56 201 PRO B C 1
ATOM 3283 O O . PRO B 1 201 ? 6.117 -31.5 1.917 1 87.56 201 PRO B O 1
ATOM 3286 N N . TYR B 1 202 ? 4.941 -31.125 0.095 1 88.56 202 TYR B N 1
ATOM 3287 C CA . TYR B 1 202 ? 5.816 -30.094 -0.44 1 88.56 202 TYR B CA 1
ATOM 3288 C C . TYR B 1 202 ? 5.035 -28.812 -0.728 1 88.56 202 TYR B C 1
ATOM 3290 O O . TYR B 1 202 ? 4.191 -28.781 -1.626 1 88.56 202 TYR B O 1
ATOM 3298 N N . PRO B 1 203 ? 5.391 -27.75 -0.018 1 91.06 203 PRO B N 1
ATOM 3299 C CA . PRO B 1 203 ? 4.602 -26.531 -0.18 1 91.06 203 PRO B CA 1
ATOM 3300 C C . PRO B 1 203 ? 4.938 -25.781 -1.466 1 91.06 203 PRO B C 1
ATOM 3302 O O . PRO B 1 203 ? 6.109 -25.688 -1.847 1 91.06 203 PRO B O 1
ATOM 3305 N N . VAL B 1 204 ? 3.883 -25.312 -2.09 1 91.75 204 VAL B N 1
ATOM 3306 C CA . VAL B 1 204 ? 4.008 -24.438 -3.258 1 91.75 204 VAL B CA 1
ATOM 3307 C C . VAL B 1 204 ? 3.059 -23.25 -3.127 1 91.75 204 VAL B C 1
ATOM 3309 O O . VAL B 1 204 ? 2.07 -23.328 -2.391 1 91.75 204 VAL B O 1
ATOM 3312 N N . VAL B 1 205 ? 3.387 -22.188 -3.781 1 93.19 205 VAL B N 1
ATOM 3313 C CA . VAL B 1 205 ? 2.549 -20.984 -3.73 1 93.19 205 VAL B CA 1
ATOM 3314 C C . VAL B 1 205 ? 1.367 -21.141 -4.684 1 93.19 205 VAL B C 1
ATOM 3316 O O . VAL B 1 205 ? 1.555 -21.391 -5.879 1 93.19 205 VAL B O 1
ATOM 3319 N N . ALA B 1 206 ? 0.168 -20.984 -4.109 1 93.94 206 ALA B N 1
ATOM 3320 C CA . ALA B 1 206 ? -1.028 -21.188 -4.926 1 93.94 206 ALA B CA 1
ATOM 3321 C C . ALA B 1 206 ? -1.579 -19.859 -5.426 1 93.94 206 ALA B C 1
ATOM 3323 O O . ALA B 1 206 ? -2.227 -19.797 -6.473 1 93.94 206 ALA B O 1
ATOM 3324 N N . ALA B 1 207 ? -1.383 -18.828 -4.609 1 95.94 207 ALA B N 1
ATOM 3325 C CA . ALA B 1 207 ? -1.881 -17.516 -5.004 1 95.94 207 ALA B CA 1
ATOM 3326 C C . ALA B 1 207 ? -1.105 -16.391 -4.305 1 95.94 207 ALA B C 1
ATOM 3328 O O . ALA B 1 207 ? -0.569 -16.594 -3.215 1 95.94 207 ALA B O 1
ATOM 3329 N N . CYS B 1 208 ? -1.084 -15.289 -5.008 1 95.62 208 CYS B N 1
ATOM 3330 C CA . CYS B 1 208 ? -0.432 -14.094 -4.488 1 95.62 208 CYS B CA 1
ATOM 3331 C C . CYS B 1 208 ? -1.429 -12.945 -4.34 1 95.62 208 CYS B C 1
ATOM 3333 O O . CYS B 1 208 ? -2.494 -12.961 -4.961 1 95.62 208 CYS B O 1
ATOM 3335 N N . LYS B 1 209 ? -1.127 -12.047 -3.502 1 96.94 209 LYS B N 1
ATOM 3336 C CA . LYS B 1 209 ? -1.947 -10.852 -3.352 1 96.94 209 LYS B CA 1
ATOM 3337 C C . LYS B 1 209 ? -1.078 -9.617 -3.146 1 96.94 209 LYS B C 1
ATOM 3339 O O . LYS B 1 209 ? 0.067 -9.719 -2.703 1 96.94 209 LYS B O 1
ATOM 3344 N N . CYS B 1 210 ? -1.621 -8.492 -3.496 1 97.31 210 CYS B N 1
ATOM 3345 C CA . CYS B 1 210 ? -0.945 -7.215 -3.293 1 97.31 210 CYS B CA 1
ATOM 3346 C C . CYS B 1 210 ? -1.09 -6.746 -1.85 1 97.31 210 CYS B C 1
ATOM 3348 O O . CYS B 1 210 ? -2.205 -6.516 -1.376 1 97.31 210 CYS B O 1
ATOM 3350 N N . SER B 1 211 ? 0.043 -6.688 -1.156 1 95.56 211 SER B N 1
ATOM 3351 C CA . SER B 1 211 ? -0.054 -6.367 0.264 1 95.56 211 SER B CA 1
ATOM 3352 C C . SER B 1 211 ? 1.226 -5.711 0.771 1 95.56 211 SER B C 1
ATOM 3354 O O . SER B 1 211 ? 2.256 -5.738 0.094 1 95.56 211 SER B O 1
ATOM 3356 N N . CYS B 1 212 ? 1.134 -4.996 1.917 1 94.25 212 CYS B N 1
ATOM 3357 C CA . CYS B 1 212 ? 2.281 -4.391 2.582 1 94.25 212 CYS B CA 1
ATOM 3358 C C . CYS B 1 212 ? 3.111 -5.441 3.307 1 94.25 212 CYS B C 1
ATOM 3360 O O . CYS B 1 212 ? 4.305 -5.242 3.545 1 94.25 212 CYS B O 1
ATOM 3362 N N . ARG B 1 213 ? 2.518 -6.445 3.826 1 85.12 213 ARG B N 1
ATOM 3363 C CA . ARG B 1 213 ? 3.148 -7.527 4.578 1 85.12 213 ARG B CA 1
ATOM 3364 C C . ARG B 1 213 ? 2.535 -8.875 4.215 1 85.12 213 ARG B C 1
ATOM 3366 O O . ARG B 1 213 ? 1.383 -8.945 3.783 1 85.12 213 ARG B O 1
#

Secondary structure (DSSP, 8-state):
-----------TTS--HHHHHH---TTS---TT-----GGGSS----GGGG-HHHHHHHHGGG--TTTEESS------TTTTTS-HHHH-HHHHHHHHHHHHHHHHHHHTS----SS-TTS---TTHHHHHHHHHHHHHHHHH---EEEEEEE--TTEESSEEEEEEE---TT-SSBSS--EEEEEEEEEEEEEETTEEEEEEEEEEEEEE--/-----------TTS--HHHHHH---TTS---TT-----GGGSS----GGGG-HHHHHHHHGGG--TTTEESS------TTSTTS-HHHH-HHHHHHHHHHHHHHHHHHHTS----SS-TTS---TTHHHHHHHHHHHHHHHHH---EEEEEEE--TTEESSEEEEEEE---TT-SSBSBTBEEEEEEEEEEEEEETTEEEEEEEEEEEEEE--

pLDDT: mean 77.01, std 22.12, range [22.33, 98.06]

Organism: NCBI:txid223781

Nearest PDB structures (foldseek):
  1m4u-assembly1_A-2  TM=6.518E-01  e=1.816E-11  Homo sapiens
  1m4u-assembly1_A-2  TM=6.514E-01  e=1.841E-11  Homo sapiens

Sequence (426 aa):
PGPCPESRDPPSGTADPAAHLLRGRPSAPARPYSLSRSPEDYRYSPKPRHLKPGRLRRLLGSAFDRFWMATEEPRRLNGSLLEDDLESLSRDLAEGAGRYRRKLWRELEGLELPTLLPPGSGSPPELPGTLARRLRQWLVERAACRLTSAWVDLGPVFWPRWVRHTACDDGPPGCSWPPGMTCRPAQLTHIKLLAWHCWIPYPVVAACKCSCRPGPCPESRDPPSGTADPAAHLLRGRPSAPARPYSLSRSPEDYRYSPKPRHLKPGRLRRLLGSAFDRFWMATEEPRRLNGSLLEDDLESLSRDLAEGAGRYRRKLWRELEGLELPTLLPPGSGSPPELPGTLARRLRQWLVERAACRLTSAWVDLGPVFWPRWVRHTACDDGPPGCSWPPGMTCRPAQLTHIKLLAWHCWIPYPVVAACKCSCR

Radius of gyration: 32.08 Å; Cα contacts (8 Å, |Δi|>4): 586; chains: 2; bounding box: 54×100×74 Å

InterPro domains:
  IPR008717 Noggin [PF05806] (22-212)
  IPR008717 Noggin [PIRSF008129] (27-213)
  IPR008717 Noggin [PTHR10494] (20-212)
  IPR029034 Cystine-knot cytokine [G3DSA:2.10.90.10] (40-212)
  IPR029034 Cystine-knot cytokine [SSF57501] (21-212)

Foldseek 3Di:
DDDPPPPPPPPPPDDPLVNVQVPPDPPDPPPFPSDDLDCVSVVDDDDPVLQDPVVQCVLCDPLDDPLWFDLDDDPPPPPPVQVDQNLVVDVLLVVQLVVQLVVLLVVVVPDDDDQPDDPPNPDDPCVSVVVVVVVSVVLSVLFRKGKGWDWDQSHPQKPSRIGIAIFIDFDPPARDPPPQWTKHQDDKDWGWIDRSSDTDTGIHGSGIGTDND/DDDPPPPPPPPPPPPPLVNVQVPPDPPDPPPFPSDDLDCVSVVDDDDPVLQDPVVQCVLCDPLDDPLWFDLDDDPPPPPPVQVDQNLVVDVLLVVQLVVQLVVLLVVVVPDDDDQPDDPPNPDDPCVSVVVVVVVSVVLSVLFRKGKGWDWDQSHDQKPSRIGIAIAIDFDPPARDPPPQWTKHQDDKDWGWIDRSNDTDTGIHGSGIGTDND

Solvent-accessible surface area (backbone atoms only — not comparable to full-atom values): 25146 Å² total; per-residue (Å²): 139,77,76,78,77,78,66,75,79,64,78,89,71,72,67,53,61,75,57,53,69,70,54,52,73,85,80,57,79,81,63,64,72,71,67,76,59,48,64,78,78,40,81,70,72,68,54,72,85,70,61,41,62,71,60,54,48,60,70,47,46,87,53,66,42,77,82,47,36,30,78,53,81,70,69,76,57,72,82,58,65,75,77,42,65,59,40,78,77,31,71,67,28,32,50,38,46,49,52,52,50,50,50,45,54,55,57,48,73,76,52,86,74,77,78,72,61,55,90,82,71,79,61,62,86,60,47,56,59,51,41,50,52,48,50,51,51,46,55,43,58,47,28,53,41,48,69,36,72,45,81,38,79,48,38,89,54,31,41,58,24,24,33,52,42,41,41,47,54,56,53,86,86,45,20,28,41,59,69,65,30,32,30,35,78,68,36,74,43,69,44,65,36,23,53,61,91,40,83,36,81,41,56,34,51,36,22,34,35,50,31,64,118,141,76,76,77,75,78,67,76,78,63,77,89,72,67,66,52,60,75,56,51,70,70,54,51,73,85,80,57,80,80,62,65,74,71,67,78,59,48,65,79,77,38,82,70,72,67,53,73,84,70,61,41,62,70,61,52,48,61,71,49,45,88,54,65,43,76,83,46,37,30,79,52,80,71,68,76,57,71,83,58,65,73,77,42,64,59,40,78,76,30,71,66,30,33,52,37,46,49,52,53,50,50,50,46,55,55,56,49,72,76,51,86,74,77,78,71,61,55,90,81,71,77,60,61,86,61,48,56,59,52,39,51,50,48,50,52,50,46,55,43,58,47,28,54,42,48,70,37,70,46,80,40,78,49,38,87,55,31,41,58,24,24,34,50,41,42,42,49,54,58,55,87,88,46,21,28,41,58,70,66,33,33,29,35,78,69,36,73,42,70,44,66,36,22,52,61,89,41,83,37,81,42,56,35,52,38,23,35,34,51,30,64,118